Protein 6A34 (pdb70)

Solvent-accessible surface area: 28023 Å² total; per-residue (Å²): 114,128,78,99,41,76,32,187,93,2,9,150,7,47,58,0,1,55,11,97,113,113,5,0,32,0,1,12,5,140,63,6,24,202,80,70,94,67,37,124,30,51,117,13,104,61,0,9,84,1,0,116,55,103,4,0,29,15,46,30,0,7,1,0,0,0,0,2,0,0,0,0,22,1,72,46,23,188,21,177,65,66,135,78,0,45,82,17,4,66,144,4,8,68,73,0,51,86,15,43,101,124,27,72,28,4,94,118,5,1,53,86,0,36,114,41,6,92,122,54,36,164,40,89,40,109,51,1,57,120,16,0,20,70,14,0,82,96,22,0,55,70,19,7,85,10,0,22,46,0,0,0,48,0,18,113,43,11,48,116,9,37,0,0,3,2,15,10,15,0,1,0,12,4,0,11,0,0,16,1,0,0,0,0,0,0,1,52,88,59,48,15,11,106,17,0,7,1,1,0,2,3,10,40,4,26,0,0,62,1,1,0,24,0,1,46,92,6,47,10,72,4,62,0,0,3,1,0,2,0,0,1,0,4,50,77,60,76,8,58,0,0,0,0,5,18,81,86,0,0,12,23,0,14,0,4,9,20,3,0,0,6,0,0,0,2,0,0,109,58,54,64,16,48,1,5,0,0,1,21,24,69,28,10,32,58,155,40,161,25,4,183,58,16,109,62,79,108,89,55,68,76,52,0,11,30,1,46,77,28,140,5,3,25,142,8,73,25,32,5,2,5,36,0,17,0,44,69,133,13,7,54,0,0,0,0,10,108,11,30,7,111,76,66,7,119,134,32,0,115,111,20,79,144,118,94,111,125,77,104,37,73,32,187,89,5,10,160,6,60,51,0,0,51,5,108,136,117,4,0,49,0,2,0,5,115,64,6,19,204,83,68,84,70,37,125,28,48,127,14,97,67,0,3,93,1,0,103,60,98,0,0,35,13,45,26,0,8,2,0,0,0,0,0,0,0,0,0,24,0,70,64,23,198,16,167,77,72,127,78,0,46,79,17,6,68,136,2,10,75,62,0,85,99,11,38,111,120,34,76,28,3,98,100,3,1,50,87,0,51,129,39,8,98,121,63,38,167,42,96,40,120,50,1,54,119,17,0,25,72,12,0,72,97,23,0,63,72,17,7,85,9,0,20,46,0,0,6,44,0,18,121,42,11,48,130,8,27,0,0,2,2,16,10,14,0,1,0,13,4,0,9,0,0,17,1,0,0,0,0,0,0,1,50,97,61,59,22,10,147,18,0,7,2,0,0,2,2,12,42,2,16,0,0,48,0,1,0,23,0,1,46,91,10,53,10,75,4,55,0,0,2,2,0,2,0,0,1,0,4,54,77,58,77,7,59,0,0,0,0,5,18,82,91,0,0,13,23,0,14,0,5,10,25,3,0,0,6,0,0,0,3,0,1,107,56,51,66,18,48,2,5,0,0,1,22,27,65,28,13,37,54,157,44,166,24,6,179,56,16,107,69,79,99,90,56,72,77,52,0,11,20,0,54,62,33,137,6,4,23,125,13,72,21,31,3,2,6,40,0,18,0,43,69,131,15,9,50,0,0,0,0,12,118,12,28,2,109,74,63,7,137,138,39,0,115,116,28,69,129,118,106

B-factor: mean 48.02, std 19.83, range [21.53, 133.93]

Structure (mmCIF, N/CA/C/O backbone):
data_6A34
#
_entry.id   6A34
#
_cell.length_a   169.750
_cell.length_b   169.750
_cell.length_c   53.690
_cell.angle_alpha   90.000
_cell.angle_beta   90.000
_cell.angle_gamma   120.000
#
_symmetry.space_group_name_H-M   'P 32 2 1'
#
loop_
_entity.id
_entity.type
_entity.pdbx_description
1 polymer 'Putative methylthioribose-1-phosphate isomerase'
2 non-polymer HEXANE-1,6-DIOL
3 water water
#
loop_
_atom_site.group_PDB
_atom_site.id
_atom_site.type_symbol
_atom_site.label_atom_id
_atom_site.label_alt_id
_atom_site.label_comp_id
_atom_site.label_asym_id
_atom_site.label_entity_id
_atom_site.label_seq_id
_atom_site.pdbx_PDB_ins_code
_atom_site.Cartn_x
_atom_site.Cartn_y
_atom_site.Cartn_z
_atom_site.occupancy
_atom_site.B_iso_or_equiv
_atom_site.auth_seq_id
_atom_site.auth_comp_id
_atom_site.auth_asym_id
_atom_site.auth_atom_id
_atom_site.pdbx_PDB_model_num
ATOM 1 N N . MET A 1 1 ? -54.001 -82.172 -4.904 1.00 88.26 1 MET A N 1
ATOM 2 C CA . MET A 1 1 ? -54.883 -80.978 -4.665 1.00 87.01 1 MET A CA 1
ATOM 3 C C . MET A 1 1 ? -56.354 -81.391 -4.825 1.00 84.92 1 MET A C 1
ATOM 4 O O . MET A 1 1 ? -56.808 -81.718 -5.937 1.00 88.52 1 MET A O 1
ATOM 9 N N . GLU A 1 2 ? -57.080 -81.390 -3.702 1.00 71.86 2 GLU A N 1
ATOM 10 C CA . GLU A 1 2 ? -58.520 -81.522 -3.711 1.00 72.30 2 GLU A CA 1
ATOM 11 C C . GLU A 1 2 ? -59.126 -80.130 -3.497 1.00 67.20 2 GLU A C 1
ATOM 12 O O . GLU A 1 2 ? -58.706 -79.360 -2.602 1.00 56.85 2 GLU A O 1
ATOM 18 N N . ILE A 1 3 ? -60.077 -79.821 -4.385 1.00 58.35 3 ILE A N 1
ATOM 19 C CA . ILE A 1 3 ? -60.983 -78.712 -4.275 1.00 57.96 3 ILE A CA 1
ATOM 20 C C . ILE A 1 3 ? -61.983 -79.053 -3.161 1.00 55.53 3 ILE A C 1
ATOM 21 O O . ILE A 1 3 ? -62.753 -79.996 -3.299 1.00 62.27 3 ILE A O 1
ATOM 26 N N . ARG A 1 4 ? -61.937 -78.279 -2.072 1.00 48.39 4 ARG A N 1
ATOM 27 C CA . ARG A 1 4 ? -62.709 -78.490 -0.869 1.00 47.44 4 ARG A CA 1
ATOM 28 C C . ARG A 1 4 ? -63.951 -77.589 -0.862 1.00 49.52 4 ARG A C 1
ATOM 29 O O . ARG A 1 4 ? -64.878 -77.822 -0.073 1.00 51.89 4 ARG A O 1
ATOM 37 N N . TYR A 1 5 ? -63.955 -76.536 -1.687 1.00 46.46 5 TYR A N 1
ATOM 38 C CA . TYR A 1 5 ? -65.049 -75.565 -1.688 1.00 47.41 5 TYR A CA 1
ATOM 39 C C . TYR A 1 5 ? -65.617 -75.423 -3.105 1.00 42.00 5 TYR A C 1
ATOM 40 O O . TYR A 1 5 ? -64.904 -75.595 -4.073 1.00 43.13 5 TYR A O 1
ATOM 49 N N . THR A 1 6 ? -66.926 -75.151 -3.180 1.00 39.64 6 THR A N 1
ATOM 50 C CA . THR A 1 6 ? -67.610 -74.700 -4.389 1.00 39.94 6 THR A CA 1
ATOM 51 C C . THR A 1 6 ? -67.604 -73.172 -4.412 1.00 38.42 6 THR A C 1
ATOM 52 O O . THR A 1 6 ? -67.457 -72.529 -3.373 1.00 33.26 6 THR A O 1
ATOM 56 N N . PRO A 1 7 ? -67.765 -72.538 -5.592 1.00 36.20 7 PRO A N 1
ATOM 57 C CA . PRO A 1 7 ? -67.897 -71.089 -5.675 1.00 39.19 7 PRO A CA 1
ATOM 58 C C . PRO A 1 7 ? -68.867 -70.497 -4.659 1.00 39.74 7 PRO A C 1
ATOM 59 O O . PRO A 1 7 ? -68.524 -69.520 -4.052 1.00 44.17 7 PRO A O 1
ATOM 63 N N . LYS A 1 8 ? -70.012 -71.151 -4.444 1.00 46.22 8 LYS A N 1
ATOM 64 C CA . LYS A 1 8 ? -71.109 -70.608 -3.625 1.00 47.70 8 LYS A CA 1
ATOM 65 C C . LYS A 1 8 ? -70.754 -70.666 -2.149 1.00 43.41 8 LYS A C 1
ATOM 66 O O . LYS A 1 8 ? -71.288 -69.898 -1.357 1.00 45.28 8 LYS A O 1
ATOM 72 N N . GLU A 1 9 ? -69.844 -71.565 -1.789 1.00 42.11 9 GLU A N 1
ATOM 73 C CA . GLU A 1 9 ? -69.356 -71.602 -0.416 1.00 48.16 9 GLU A CA 1
ATOM 74 C C . GLU A 1 9 ? -68.311 -70.501 -0.166 1.00 43.51 9 GLU A C 1
ATOM 75 O O . GLU A 1 9 ? -68.03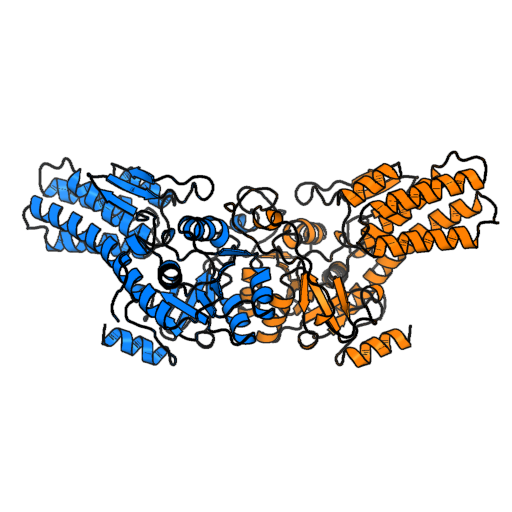8 -70.207 0.996 1.00 42.91 9 GLU A O 1
ATOM 81 N N . LEU A 1 10 ? -67.714 -69.936 -1.232 1.00 42.81 10 LEU A N 1
ATOM 82 C CA . LEU A 1 10 ? -66.579 -68.978 -1.125 1.00 39.04 10 LEU A CA 1
ATOM 83 C C . LEU A 1 10 ? -67.046 -67.516 -1.214 1.00 38.20 10 LEU A C 1
ATOM 84 O O . LEU A 1 10 ? -66.405 -66.626 -0.670 1.00 38.90 10 LEU A O 1
ATOM 89 N N . THR A 1 11 ? -68.166 -67.260 -1.896 1.00 40.38 11 THR A N 1
ATOM 90 C CA . THR A 1 11 ? -68.651 -65.893 -2.085 1.00 37.74 11 THR A CA 1
ATOM 91 C C . THR A 1 11 ? -70.179 -65.883 -2.082 1.00 38.59 11 THR A C 1
ATOM 92 O O . THR A 1 11 ? -70.796 -66.873 -2.413 1.00 39.40 11 THR A O 1
ATOM 96 N N . LYS A 1 12 ? -70.748 -64.727 -1.750 1.00 38.17 12 LYS A N 1
ATOM 97 C CA . LYS A 1 12 ? -72.175 -64.496 -1.825 1.00 42.91 12 LYS A CA 1
ATOM 98 C C . LYS A 1 12 ? -72.517 -63.706 -3.093 1.00 40.46 12 LYS A C 1
ATOM 99 O O . LYS A 1 12 ? -73.666 -63.495 -3.391 1.00 44.13 12 LYS A O 1
ATOM 105 N N . LEU A 1 13 ? -71.492 -63.267 -3.818 1.00 41.56 13 LEU A N 1
ATOM 106 C CA . LEU A 1 13 ? -71.660 -62.517 -5.025 1.00 41.59 13 LEU A CA 1
ATOM 107 C C . LEU A 1 13 ? -72.125 -63.448 -6.137 1.00 40.19 13 LEU A C 1
ATOM 108 O O . LEU A 1 13 ? -71.646 -64.583 -6.236 1.00 34.89 13 LEU A O 1
ATOM 113 N N . PRO A 1 14 ? -72.972 -62.944 -7.064 1.00 39.67 14 PRO A N 1
ATOM 114 C CA . PRO A 1 14 ? -73.220 -63.625 -8.331 1.00 40.44 14 PRO A CA 1
ATOM 115 C C . PRO A 1 14 ? -71.979 -63.514 -9.220 1.00 39.18 14 PRO A C 1
ATOM 116 O O . PRO A 1 14 ? -71.071 -62.709 -8.934 1.00 38.40 14 PRO A O 1
ATOM 120 N N . ARG A 1 15 ? -71.961 -64.309 -10.292 1.00 37.87 15 ARG A N 1
ATOM 121 C CA . ARG A 1 15 ? -70.966 -64.188 -11.312 1.00 35.27 15 ARG A CA 1
ATOM 122 C C . ARG A 1 15 ? -70.977 -62.739 -11.819 1.00 37.26 15 ARG A C 1
ATOM 123 O O . ARG A 1 15 ? -72.002 -62.071 -11.819 1.00 34.19 15 ARG A O 1
ATOM 131 N N . THR A 1 16 ? -69.782 -62.264 -12.161 1.00 38.15 16 THR A N 1
ATOM 132 C CA . THR A 1 16 ? -69.528 -60.936 -12.708 1.00 39.73 16 THR A CA 1
ATOM 133 C C . THR A 1 16 ? -70.297 -60.760 -14.018 1.00 36.43 16 THR A C 1
ATOM 134 O O . THR A 1 16 ? -70.748 -59.677 -14.328 1.00 37.12 16 THR A O 1
ATOM 138 N N . VAL A 1 17 ? -70.378 -61.849 -14.776 1.00 35.96 17 VAL A N 1
ATOM 139 C CA . VAL A 1 17 ? -71.100 -61.970 -16.023 1.00 35.56 17 VAL A CA 1
ATOM 140 C C . VAL A 1 17 ? -71.743 -63.360 -16.010 1.00 36.77 17 VAL A C 1
ATOM 141 O O . VAL A 1 17 ? -71.023 -64.354 -15.722 1.00 30.32 17 VAL A O 1
ATOM 145 N N . GLU A 1 18 ? -73.034 -63.419 -16.382 1.00 40.06 18 GLU A N 1
ATOM 146 C CA . GLU A 1 18 ? -73.869 -64.656 -16.411 1.00 45.16 18 GLU A CA 1
ATOM 147 C C . GLU A 1 18 ? -74.742 -64.624 -17.688 1.00 44.48 18 GLU A C 1
ATOM 148 O O . GLU A 1 18 ? -75.100 -63.537 -18.209 1.00 39.14 18 GLU A O 1
ATOM 154 N N . TYR A 1 19 ? -75.069 -65.809 -18.217 1.00 39.96 19 TYR A N 1
ATOM 155 C CA . TYR A 1 19 ? -76.018 -65.925 -19.340 1.00 41.01 19 TYR A CA 1
ATOM 156 C C . TYR A 1 19 ? -77.156 -66.863 -18.940 1.00 40.66 19 TYR A C 1
ATOM 157 O O . TYR A 1 19 ? -76.900 -67.996 -18.553 1.00 39.53 19 TYR A O 1
ATOM 166 N N . LYS A 1 20 ? -78.393 -66.356 -19.034 1.00 41.25 20 LYS A N 1
ATOM 167 C CA . LYS A 1 20 ? -79.595 -67.034 -18.517 1.00 43.96 20 LYS A CA 1
ATOM 168 C C . LYS A 1 20 ? -80.799 -66.483 -19.285 1.00 36.58 20 LYS A C 1
ATOM 169 O O . LYS A 1 20 ? -80.860 -65.291 -19.511 1.00 34.02 20 LYS A O 1
ATOM 175 N N . ASN A 1 21 ? -81.742 -67.330 -19.705 1.00 42.56 21 ASN A N 1
ATOM 176 C CA . ASN A 1 21 ? -83.004 -66.821 -20.330 1.00 46.56 21 ASN A CA 1
ATOM 177 C C . ASN A 1 21 ? -82.741 -65.817 -21.472 1.00 47.10 21 ASN A C 1
ATOM 178 O O . ASN A 1 21 ? -83.363 -64.740 -21.513 1.00 48.09 21 ASN A O 1
ATOM 183 N N . LYS A 1 22 ? -81.796 -66.131 -22.364 1.00 45.12 22 LYS A N 1
ATOM 184 C CA . LYS A 1 22 ? -81.504 -65.288 -23.534 1.00 50.15 22 LYS A CA 1
ATOM 185 C C . LYS A 1 22 ? -81.106 -63.871 -23.115 1.00 46.07 22 LYS A C 1
ATOM 186 O O . LYS A 1 22 ? -81.312 -62.925 -23.858 1.00 47.89 22 LYS A O 1
ATOM 192 N N . SER A 1 23 ? -80.493 -63.737 -21.936 1.00 45.83 23 SER A N 1
ATOM 193 C CA . SER A 1 23 ? -80.056 -62.449 -21.452 1.00 45.23 23 SER A CA 1
ATOM 194 C C . SER A 1 23 ? -78.661 -62.548 -20.818 1.00 42.46 23 SER A C 1
ATOM 195 O O . SER A 1 23 ? -78.354 -63.500 -20.053 1.00 42.20 23 SER A O 1
ATOM 198 N N . VAL A 1 24 ? -77.816 -61.563 -21.138 1.00 41.04 24 VAL A N 1
ATOM 199 C CA . VAL A 1 24 ? -76.519 -61.416 -20.501 1.00 41.65 24 VAL A CA 1
ATOM 200 C C . VAL A 1 24 ? -76.681 -60.513 -19.278 1.00 39.45 24 VAL A C 1
ATOM 201 O O . VAL A 1 24 ? -77.196 -59.406 -19.383 1.00 45.17 24 VAL A O 1
ATOM 205 N N . TYR A 1 25 ? -76.268 -61.009 -18.114 1.00 39.48 25 TYR A N 1
ATOM 206 C CA . TYR A 1 25 ? -76.357 -60.245 -16.854 1.00 40.20 25 TYR A CA 1
ATOM 207 C C . TYR A 1 25 ? -74.951 -59.877 -16.372 1.00 37.44 25 TYR A C 1
ATOM 208 O O . TYR A 1 25 ? -74.138 -60.742 -16.269 1.00 39.52 25 TYR A O 1
ATOM 217 N N . MET A 1 26 ? -74.718 -58.596 -16.044 1.00 38.28 26 MET A N 1
ATOM 218 C CA . MET A 1 26 ? -73.411 -58.075 -15.620 1.00 38.73 26 MET A CA 1
ATOM 219 C C . MET A 1 26 ? -73.572 -57.229 -14.354 1.00 40.81 26 MET A C 1
ATOM 220 O O . MET A 1 26 ? -74.417 -56.307 -14.291 1.00 36.13 26 MET A O 1
ATOM 225 N N . ILE A 1 27 ? -72.738 -57.515 -13.354 1.00 37.96 27 ILE A N 1
ATOM 226 C CA . ILE A 1 27 ? -72.562 -56.569 -12.287 1.00 40.52 27 ILE A CA 1
ATOM 227 C C . ILE A 1 27 ? -72.148 -55.242 -12.930 1.00 36.03 27 ILE A C 1
ATOM 228 O O . ILE A 1 27 ? -71.349 -55.250 -13.850 1.00 38.91 27 ILE A O 1
ATOM 233 N N . ASN A 1 28 ? -72.757 -54.132 -12.493 1.00 36.21 28 ASN A N 1
ATOM 234 C CA . ASN A 1 28 ? -72.437 -52.827 -13.037 1.00 37.92 28 ASN A CA 1
ATOM 235 C C . ASN A 1 28 ? -71.284 -52.234 -12.230 1.00 35.93 28 ASN A C 1
ATOM 236 O O . ASN A 1 28 ? -71.498 -51.616 -11.168 1.00 39.15 28 ASN A O 1
ATOM 241 N N . GLN A 1 29 ? -70.077 -52.394 -12.768 1.00 32.74 29 GLN A N 1
ATOM 242 C CA . GLN A 1 29 ? -68.848 -52.020 -12.070 1.00 36.17 29 GLN A CA 1
ATOM 243 C C . GLN A 1 29 ? -68.633 -50.500 -12.161 1.00 39.62 29 GLN A C 1
ATOM 244 O O . GLN A 1 29 ? -67.761 -49.988 -11.465 1.00 39.76 29 GLN A O 1
ATOM 250 N N . ARG A 1 30 ? -69.426 -49.791 -12.986 1.00 40.90 30 ARG A N 1
ATOM 251 C CA . ARG A 1 30 ? -69.399 -48.317 -13.017 1.00 44.86 30 ARG A CA 1
ATOM 252 C C . ARG A 1 30 ? -70.139 -47.711 -11.820 1.00 40.40 30 ARG A C 1
ATOM 253 O O . ARG A 1 30 ? -69.856 -46.603 -11.459 1.00 46.63 30 ARG A O 1
ATOM 261 N N . LEU A 1 31 ? -71.097 -48.425 -11.237 1.00 39.80 31 LEU A N 1
ATOM 262 C CA . LEU A 1 31 ? -71.901 -47.870 -10.149 1.00 44.90 31 LEU A CA 1
ATOM 263 C C . LEU A 1 31 ? -71.234 -48.142 -8.789 1.00 43.89 31 LEU A C 1
ATOM 264 O O . LEU A 1 31 ? -71.561 -47.493 -7.808 1.00 43.25 31 LEU A O 1
ATOM 269 N N . LEU A 1 32 ? -70.282 -49.082 -8.741 1.00 43.96 32 LEU A N 1
ATOM 270 C CA . LEU A 1 32 ? -69.654 -49.456 -7.474 1.00 39.16 32 LEU A CA 1
ATOM 271 C C . LEU A 1 32 ? -68.702 -48.339 -7.067 1.00 38.17 32 LEU A C 1
ATOM 272 O O . LEU A 1 32 ? -68.147 -47.655 -7.937 1.00 40.12 32 LEU A O 1
ATOM 277 N N . PRO A 1 33 ? -68.536 -48.138 -5.757 1.00 35.59 33 PRO A N 1
ATOM 278 C CA . PRO A 1 33 ? -69.105 -48.928 -4.669 1.00 37.60 33 PRO A CA 1
ATOM 279 C C . PRO A 1 33 ? -70.394 -48.364 -4.047 1.00 37.57 33 PRO A C 1
ATOM 280 O O . PRO A 1 33 ? -70.925 -48.926 -3.077 1.00 35.41 33 PRO A O 1
ATOM 284 N N . LYS A 1 34 ? -70.881 -47.260 -4.615 1.00 46.47 34 LYS A N 1
ATOM 285 C CA . LYS A 1 34 ? -72.079 -46.545 -4.159 1.00 48.50 34 LYS A CA 1
ATOM 286 C C . LYS A 1 34 ? -73.292 -47.486 -4.224 1.00 45.81 34 LYS A C 1
ATOM 287 O O . LYS A 1 34 ? -74.013 -47.665 -3.234 1.00 46.38 34 LYS A O 1
ATOM 293 N N . GLU A 1 35 ? -73.471 -48.134 -5.379 1.00 42.49 35 GLU A N 1
ATOM 294 C CA . GLU A 1 35 ? -74.647 -48.960 -5.680 1.00 41.69 35 GLU A CA 1
ATOM 295 C C . GLU A 1 35 ? -74.207 -50.275 -6.331 1.00 42.17 35 GLU A C 1
ATOM 296 O O . GLU A 1 35 ? -73.370 -50.278 -7.242 1.00 42.55 35 GLU A O 1
ATOM 302 N N . PHE A 1 36 ? -74.830 -51.370 -5.878 1.00 44.77 36 PHE A N 1
ATOM 303 C CA . PHE A 1 36 ? -74.686 -52.719 -6.416 1.00 45.45 36 PHE A CA 1
ATOM 304 C C . PHE A 1 36 ? -75.901 -53.059 -7.297 1.00 44.74 36 PHE A C 1
ATOM 305 O O . PHE A 1 36 ? -76.987 -53.240 -6.792 1.00 46.92 36 PHE A O 1
ATOM 313 N N . LYS A 1 37 ? -75.679 -53.220 -8.605 1.00 48.23 37 LYS A N 1
ATOM 314 C CA . LYS A 1 37 ? -76.739 -53.456 -9.555 1.00 46.80 37 LYS A CA 1
ATOM 315 C C . LYS A 1 37 ? -76.274 -54.397 -10.669 1.00 46.34 37 LYS A C 1
ATOM 316 O O . LYS A 1 37 ? -75.187 -54.234 -11.244 1.00 44.89 37 LYS A O 1
ATOM 322 N N . VAL A 1 38 ? -77.142 -55.366 -10.968 1.00 44.11 38 VAL A N 1
ATOM 323 C CA . VAL A 1 38 ? -76.986 -56.309 -12.049 1.00 45.14 38 VAL A CA 1
ATOM 324 C C . VAL A 1 38 ? -77.819 -55.833 -13.241 1.00 40.67 38 VAL A C 1
ATOM 325 O O . VAL A 1 38 ? -79.033 -55.837 -13.173 1.00 41.59 38 VAL A O 1
ATOM 329 N N . GLU A 1 39 ? -77.142 -55.379 -14.296 1.00 41.04 39 GLU A N 1
ATOM 330 C CA . GLU A 1 39 ? -77.773 -54.983 -15.537 1.00 43.85 39 GLU A CA 1
ATOM 331 C C . GLU A 1 39 ? -78.192 -56.257 -16.287 1.00 46.32 39 GLU A C 1
ATOM 332 O O . GLU A 1 39 ? -77.561 -57.302 -16.103 1.00 37.48 39 GLU A O 1
ATOM 338 N N . LYS A 1 40 ? -79.258 -56.132 -17.091 1.00 46.41 40 LYS A N 1
ATOM 339 C CA . LYS A 1 40 ? -79.869 -57.186 -17.918 1.00 50.78 40 LYS A CA 1
ATOM 340 C C . LYS A 1 40 ? -79.857 -56.709 -19.374 1.00 48.64 40 LYS A C 1
ATOM 341 O O . LYS A 1 40 ? -80.430 -55.671 -19.681 1.00 50.57 40 LYS A O 1
ATOM 347 N N . PHE A 1 41 ? -79.132 -57.428 -20.235 1.00 45.25 41 PHE A N 1
ATOM 348 C CA . PHE A 1 41 ? -78.915 -57.044 -21.607 1.00 45.16 41 PHE A CA 1
ATOM 349 C C . PHE A 1 41 ? -79.445 -58.144 -22.530 1.00 47.95 41 PHE A C 1
ATOM 350 O O . PHE A 1 41 ? -79.049 -59.295 -22.389 1.00 46.75 41 PHE A O 1
ATOM 358 N N . SER A 1 42 ? -80.271 -57.736 -23.506 1.00 48.94 42 SER A N 1
ATOM 359 C CA . SER A 1 42 ? -81.083 -58.626 -24.336 1.00 53.25 42 SER A CA 1
ATOM 360 C C . SER A 1 42 ? -80.747 -58.506 -25.831 1.00 51.34 42 SER A C 1
ATOM 361 O O . SER A 1 42 ? -81.304 -59.240 -26.615 1.00 44.07 42 SER A O 1
ATOM 364 N N . LYS A 1 43 ? -79.815 -57.619 -26.209 1.00 50.48 43 LYS A N 1
ATOM 365 C CA . LYS A 1 43 ? -79.389 -57.446 -27.620 1.00 51.48 43 LYS A CA 1
ATOM 366 C C . LYS A 1 43 ? -77.863 -57.373 -27.686 1.00 46.80 43 LYS A C 1
ATOM 367 O O . LYS A 1 43 ? -77.232 -56.924 -26.725 1.00 43.85 43 LYS A O 1
ATOM 373 N N . VAL A 1 44 ? -77.272 -57.760 -28.827 1.00 45.35 44 VAL A N 1
ATOM 374 C CA . VAL A 1 44 ? -75.813 -57.870 -28.856 1.00 53.05 44 VAL A CA 1
ATOM 375 C C . VAL A 1 44 ? -75.212 -56.460 -28.759 1.00 51.32 44 VAL A C 1
ATOM 376 O O . VAL A 1 44 ? -74.146 -56.308 -28.144 1.00 46.90 44 VAL A O 1
ATOM 380 N N . GLU A 1 45 ? -75.935 -55.458 -29.289 1.00 52.51 45 GLU A N 1
ATOM 381 C CA . GLU A 1 45 ? -75.534 -54.030 -29.268 1.00 57.26 45 GLU A CA 1
ATOM 382 C C . GLU A 1 45 ? -75.385 -53.538 -27.826 1.00 51.02 45 GLU A C 1
ATOM 383 O O . GLU A 1 45 ? -74.421 -52.867 -27.523 1.00 48.66 45 GLU A O 1
ATOM 389 N N . GLU A 1 46 ? -76.358 -53.878 -26.970 1.00 46.65 46 GLU A N 1
ATOM 390 C CA . GLU A 1 46 ? -76.342 -53.575 -25.527 1.00 48.20 46 GLU A CA 1
ATOM 391 C C . GLU A 1 46 ? -75.112 -54.193 -24.825 1.00 48.34 46 GLU A C 1
ATOM 392 O O . GLU A 1 46 ? -74.554 -53.570 -23.936 1.00 45.99 46 GLU A O 1
ATOM 398 N N . VAL A 1 47 ? -74.739 -55.431 -25.181 1.00 44.59 47 VAL A N 1
ATOM 399 C CA . VAL A 1 47 ? -73.577 -56.140 -24.609 1.00 45.40 47 VAL A CA 1
ATOM 400 C C . VAL A 1 47 ? -72.291 -55.442 -25.081 1.00 49.23 47 VAL A C 1
ATOM 401 O O . VAL A 1 47 ? -71.361 -55.232 -24.312 1.00 46.71 47 VAL A O 1
ATOM 405 N N . ALA A 1 48 ? -72.240 -55.107 -26.374 1.00 49.35 48 ALA A N 1
ATOM 406 C CA . ALA A 1 48 ? -71.071 -54.452 -26.954 1.00 50.81 48 ALA A CA 1
ATOM 407 C C . ALA A 1 48 ? -70.836 -53.114 -26.237 1.00 47.35 48 ALA A C 1
ATOM 408 O O . ALA A 1 48 ? -69.736 -52.825 -25.791 1.00 43.10 48 ALA A O 1
ATOM 410 N N . GLU A 1 49 ? -71.901 -52.325 -26.110 1.00 44.41 49 GLU A N 1
ATOM 411 C CA . GLU A 1 49 ? -71.842 -51.028 -25.463 1.00 49.92 49 GLU A CA 1
ATOM 412 C C . GLU A 1 49 ? -71.325 -51.194 -24.015 1.00 48.60 49 GLU A C 1
ATOM 413 O O . GLU A 1 49 ? -70.507 -50.402 -23.556 1.00 48.01 49 GLU A O 1
ATOM 419 N N . ALA A 1 50 ? -71.773 -52.245 -23.316 1.00 45.36 50 ALA A N 1
ATOM 420 C CA . ALA A 1 50 ? -71.414 -52.520 -21.907 1.00 42.28 50 ALA A CA 1
ATOM 421 C C . ALA A 1 50 ? -69.937 -52.916 -21.789 1.00 40.13 50 ALA A C 1
ATOM 422 O O . ALA A 1 50 ? -69.311 -52.664 -20.772 1.00 38.38 50 ALA A O 1
ATOM 424 N N . ILE A 1 51 ? -69.355 -53.487 -22.846 1.00 42.13 51 ILE A N 1
ATOM 425 C CA . ILE A 1 51 ? -67.914 -53.704 -22.865 1.00 43.69 51 ILE A CA 1
ATOM 426 C C . ILE A 1 51 ? -67.185 -52.359 -23.055 1.00 44.40 51 ILE A C 1
ATOM 427 O O . ILE A 1 51 ? -66.242 -52.084 -22.332 1.00 39.82 51 ILE A O 1
ATOM 432 N N . LYS A 1 52 ? -67.607 -51.561 -24.042 1.00 46.90 52 LYS A N 1
ATOM 433 C CA . LYS A 1 52 ? -67.002 -50.241 -24.339 1.00 57.57 52 LYS A CA 1
ATOM 434 C C . LYS A 1 52 ? -67.116 -49.287 -23.139 1.00 51.15 52 LYS A C 1
ATOM 435 O O . LYS A 1 52 ? -66.176 -48.563 -22.855 1.00 55.29 52 LYS A O 1
ATOM 441 N N . ASN A 1 53 ? -68.307 -49.267 -22.534 1.00 47.94 53 ASN A N 1
ATOM 442 C CA . ASN A 1 53 ? -68.724 -48.614 -21.271 1.00 52.13 53 ASN A CA 1
ATOM 443 C C . ASN A 1 53 ? -67.858 -48.956 -20.048 1.00 51.78 53 ASN A C 1
ATOM 444 O O . ASN A 1 53 ? -67.938 -48.254 -19.049 1.00 44.01 53 ASN A O 1
ATOM 449 N N . MET A 1 54 ? -67.205 -50.126 -20.062 1.00 47.64 54 MET A N 1
ATOM 450 C CA . MET A 1 54 ? -66.570 -50.743 -18.875 1.00 51.90 54 MET A CA 1
ATOM 451 C C . MET A 1 54 ? -67.588 -50.961 -17.730 1.00 48.52 54 MET A C 1
ATOM 452 O O . MET A 1 54 ? -67.254 -50.897 -16.521 1.00 44.34 54 MET A O 1
ATOM 457 N N . THR A 1 55 ? -68.833 -51.292 -18.113 1.00 43.14 55 THR A N 1
ATOM 458 C CA . THR A 1 55 ? -69.857 -51.837 -17.202 1.00 41.00 55 THR A CA 1
ATOM 459 C C . THR A 1 55 ? -69.354 -53.185 -16.656 1.00 39.31 55 THR A C 1
ATOM 460 O O . THR A 1 55 ? -69.509 -53.529 -15.480 1.00 39.90 55 THR A O 1
ATOM 464 N N . VAL A 1 56 ? -68.728 -53.942 -17.548 1.00 34.73 56 VAL A N 1
ATOM 465 C CA . VAL A 1 56 ? -67.926 -55.078 -17.198 1.00 38.93 56 VAL A CA 1
ATOM 466 C C . VAL A 1 56 ? -66.461 -54.688 -17.405 1.00 34.94 56 VAL A C 1
ATOM 467 O O . VAL A 1 56 ? -66.143 -53.918 -18.320 1.00 39.46 56 VAL A O 1
ATOM 471 N N . ARG A 1 57 ? -65.591 -55.235 -16.554 1.00 35.72 57 ARG A N 1
ATOM 472 C CA . ARG A 1 57 ? -64.138 -55.121 -16.689 1.00 38.99 57 ARG A CA 1
ATOM 473 C C . ARG A 1 57 ? -63.504 -56.403 -16.156 1.00 36.84 57 ARG A C 1
ATOM 474 O O . ARG A 1 57 ? -64.218 -57.277 -15.666 1.00 39.61 57 ARG A O 1
ATOM 482 N N . GLY A 1 58 ? -62.171 -56.487 -16.258 1.00 37.10 58 GLY A N 1
ATOM 483 C CA . GLY A 1 58 ? -61.406 -57.692 -15.961 1.00 37.30 58 GLY A CA 1
ATOM 484 C C . GLY A 1 58 ? -61.368 -58.623 -17.173 1.00 41.57 58 GLY A C 1
ATOM 485 O O . GLY A 1 58 ? -62.428 -59.047 -17.698 1.00 39.72 58 GLY A O 1
ATOM 486 N N . ALA A 1 59 ? -60.146 -58.987 -17.583 1.00 34.48 59 ALA A N 1
ATOM 487 C CA . ALA A 1 59 ? -59.890 -59.548 -18.884 1.00 37.98 59 ALA A CA 1
ATOM 488 C C . ALA A 1 59 ? -60.784 -60.773 -19.122 1.00 36.49 59 ALA A C 1
ATOM 489 O O . ALA A 1 59 ? -61.444 -60.872 -20.150 1.00 37.03 59 ALA A O 1
ATOM 491 N N . PRO A 1 60 ? -60.871 -61.744 -18.193 1.00 38.42 60 PRO A N 1
ATOM 492 C CA . PRO A 1 60 ? -61.688 -62.938 -18.432 1.00 37.50 60 PRO A CA 1
ATOM 493 C C . PRO A 1 60 ? -63.207 -62.672 -18.390 1.00 36.73 60 PRO A C 1
ATOM 494 O O . PRO A 1 60 ? -63.977 -63.356 -19.074 1.00 35.36 60 PRO A O 1
ATOM 498 N N . ALA A 1 61 ? -63.636 -61.677 -17.609 1.00 34.73 61 ALA A N 1
ATOM 499 C CA . ALA A 1 61 ? -65.045 -61.323 -17.526 1.00 33.28 61 ALA A CA 1
ATOM 500 C C . ALA A 1 61 ? -65.498 -60.664 -18.832 1.00 36.18 61 ALA A C 1
ATOM 501 O O . ALA A 1 61 ? -66.637 -60.861 -19.298 1.00 36.21 61 ALA A O 1
ATOM 503 N N . ILE A 1 62 ? -64.589 -59.902 -19.444 1.00 35.96 62 ILE A N 1
ATOM 504 C CA . ILE A 1 62 ? -64.828 -59.243 -20.725 1.00 35.32 62 ILE A CA 1
ATOM 505 C C . ILE A 1 62 ? -64.918 -60.304 -21.821 1.00 37.74 62 ILE A C 1
ATOM 506 O O . ILE A 1 62 ? -65.680 -60.147 -22.768 1.00 40.20 62 ILE A O 1
ATOM 511 N N . GLY A 1 63 ? -64.044 -61.309 -21.738 1.00 37.49 63 GLY A N 1
ATOM 512 C CA . GLY A 1 63 ? -64.046 -62.417 -22.667 1.00 37.73 63 GLY A CA 1
ATOM 513 C C . GLY A 1 63 ? -65.368 -63.162 -22.615 1.00 37.17 63 GLY A C 1
ATOM 514 O O . GLY A 1 63 ? -66.006 -63.390 -23.626 1.00 37.32 63 GLY A O 1
ATOM 515 N N . ALA A 1 64 ? -65.819 -63.476 -21.398 1.00 34.88 64 ALA A N 1
ATOM 516 C CA . ALA A 1 64 ? -67.048 -64.228 -21.234 1.00 35.68 64 ALA A CA 1
ATOM 517 C C . ALA A 1 64 ? -68.234 -63.403 -21.747 1.00 37.28 64 ALA A C 1
ATOM 518 O O . ALA A 1 64 ? -69.143 -63.963 -22.380 1.00 39.15 64 ALA A O 1
ATOM 520 N N . ALA A 1 65 ? -68.222 -62.091 -21.468 1.00 37.04 65 ALA A N 1
ATOM 521 C CA . ALA A 1 65 ? -69.298 -61.224 -21.895 1.00 39.02 65 ALA A CA 1
ATOM 522 C C . ALA A 1 65 ? -69.418 -61.289 -23.420 1.00 38.41 65 ALA A C 1
ATOM 523 O O . ALA A 1 65 ? -70.510 -61.411 -23.940 1.00 41.11 65 ALA A O 1
ATOM 525 N N . ALA A 1 66 ? -68.287 -61.219 -24.117 1.00 38.33 66 ALA A N 1
ATOM 526 C CA . ALA A 1 66 ? -68.291 -61.168 -25.570 1.00 37.04 66 ALA A CA 1
ATOM 527 C C . ALA A 1 66 ? -68.791 -62.497 -26.133 1.00 39.98 66 ALA A C 1
ATOM 528 O O . ALA A 1 66 ? -69.497 -62.517 -27.146 1.00 39.93 66 ALA A O 1
ATOM 530 N N . GLY A 1 67 ? -68.324 -63.590 -25.513 1.00 36.12 67 GLY A N 1
ATOM 531 C CA . GLY A 1 67 ? -68.699 -64.911 -25.869 1.00 37.20 67 GLY A CA 1
ATOM 532 C C . GLY A 1 67 ? -70.194 -65.112 -25.677 1.00 35.69 67 GLY A C 1
ATOM 533 O O . GLY A 1 67 ? -70.832 -65.700 -26.516 1.00 35.45 67 GLY A O 1
ATOM 534 N N . PHE A 1 68 ? -70.734 -64.610 -24.560 1.00 34.81 68 PHE A N 1
ATOM 535 C CA . PHE A 1 68 ? -72.171 -64.695 -24.300 1.00 36.87 68 PHE A CA 1
ATOM 536 C C . PHE A 1 68 ? -72.969 -63.775 -25.221 1.00 36.32 68 PHE A C 1
ATOM 537 O O . PHE A 1 68 ? -74.155 -63.946 -25.339 1.00 37.33 68 PHE A O 1
ATOM 545 N N . GLY A 1 69 ? -72.309 -62.779 -25.825 1.00 38.25 69 GLY A N 1
ATOM 546 C CA . GLY A 1 69 ? -72.928 -61.940 -26.847 1.00 40.20 69 GLY A CA 1
ATOM 547 C C . GLY A 1 69 ? -73.228 -62.717 -28.118 1.00 36.57 69 GLY A C 1
ATOM 548 O O . GLY A 1 69 ? -74.237 -62.456 -28.785 1.00 35.97 69 GLY A O 1
ATOM 549 N N . LEU A 1 70 ? -72.357 -63.674 -28.452 1.00 36.68 70 LEU A N 1
ATOM 550 C CA . LEU A 1 70 ? -72.607 -64.574 -29.576 1.00 39.66 70 LEU A CA 1
ATOM 551 C C . LEU A 1 70 ? -73.662 -65.630 -29.229 1.00 38.37 70 LEU A C 1
ATOM 552 O O . LEU A 1 70 ? -74.444 -65.996 -30.069 1.00 39.62 70 LEU A O 1
ATOM 557 N N . ALA A 1 71 ? -73.634 -66.149 -28.001 1.00 39.82 71 ALA A N 1
ATOM 558 C CA . ALA A 1 71 ? -74.664 -67.064 -27.516 1.00 37.24 71 ALA A CA 1
ATOM 559 C C . ALA A 1 71 ? -76.025 -66.375 -27.655 1.00 38.37 71 ALA A C 1
ATOM 560 O O . ALA A 1 71 ? -76.952 -66.942 -28.224 1.00 39.52 71 ALA A O 1
ATOM 562 N N . LEU A 1 72 ? -76.101 -65.132 -27.172 1.00 37.22 72 LEU A N 1
ATOM 563 C CA . LEU A 1 72 ? -77.307 -64.329 -27.262 1.00 40.19 72 LEU A CA 1
ATOM 564 C C . LEU A 1 72 ? -77.723 -64.220 -28.737 1.00 38.88 72 LEU A C 1
ATOM 565 O O . LEU A 1 72 ? -78.888 -64.447 -29.075 1.00 40.50 72 LEU A O 1
ATOM 570 N N . TYR A 1 73 ? -76.764 -63.926 -29.611 1.00 36.03 73 TYR A N 1
ATOM 571 C CA . TYR A 1 73 ? -77.050 -63.842 -31.018 1.00 35.39 73 TYR A CA 1
ATOM 572 C C . TYR A 1 73 ? -77.678 -65.155 -31.498 1.00 38.99 73 TYR A C 1
ATOM 573 O O . TYR A 1 73 ? -78.664 -65.141 -32.241 1.00 39.08 73 TYR A O 1
ATOM 582 N N . ALA A 1 74 ? -77.085 -66.285 -31.099 1.00 37.85 74 ALA A N 1
ATOM 583 C CA . ALA A 1 74 ? -77.516 -67.597 -31.576 1.00 37.39 74 ALA A CA 1
ATOM 584 C C . ALA A 1 74 ? -78.976 -67.892 -31.167 1.00 37.91 74 ALA A C 1
ATOM 585 O O . ALA A 1 74 ? -79.749 -68.422 -31.961 1.00 42.22 74 ALA A O 1
ATOM 587 N N . GLU A 1 75 ? -79.359 -67.539 -29.934 1.00 36.30 75 GLU A N 1
ATOM 588 C CA . GLU A 1 75 ? -80.689 -67.854 -29.385 1.00 38.99 75 GLU A CA 1
ATOM 589 C C . GLU A 1 75 ? -81.769 -66.830 -29.801 1.00 37.95 75 GLU A C 1
ATOM 590 O O . GLU A 1 75 ? -82.932 -67.044 -29.557 1.00 46.76 75 GLU A O 1
ATOM 596 N N . THR A 1 76 ? -81.363 -65.747 -30.460 1.00 42.25 76 THR A N 1
ATOM 597 C CA . THR A 1 76 ? -82.142 -64.504 -30.654 1.00 43.99 76 THR A CA 1
ATOM 598 C C . THR A 1 76 ? -82.290 -64.214 -32.155 1.00 37.99 76 THR A C 1
ATOM 599 O O . THR A 1 76 ? -83.215 -63.526 -32.550 1.00 42.00 76 THR A O 1
ATOM 603 N N . SER A 1 77 ? -81.369 -64.737 -32.978 1.00 39.19 77 SER A N 1
ATOM 604 C CA . SER A 1 77 ? -81.335 -64.481 -34.421 1.00 36.55 77 SER A CA 1
ATOM 605 C C . SER A 1 77 ? -82.686 -64.855 -35.039 1.00 37.41 77 SER A C 1
ATOM 606 O O . SER A 1 77 ? -83.191 -65.951 -34.817 1.00 33.73 77 SER A O 1
ATOM 609 N N . LYS A 1 78 ? -83.193 -63.950 -35.871 1.00 39.73 78 LYS A N 1
ATOM 610 C CA . LYS A 1 78 ? -84.413 -64.124 -36.605 1.00 45.75 78 LYS A CA 1
ATOM 611 C C . LYS A 1 78 ? -84.143 -64.790 -37.958 1.00 43.56 78 LYS A C 1
ATOM 612 O O . LYS A 1 78 ? -85.049 -64.847 -38.765 1.00 42.59 78 LYS A O 1
ATOM 618 N N . ALA A 1 79 ? -82.932 -65.333 -38.164 1.00 38.65 79 ALA A N 1
ATOM 619 C CA . ALA A 1 79 ? -82.514 -65.898 -39.442 1.00 40.18 79 ALA A CA 1
ATOM 620 C C . ALA A 1 79 ? -83.382 -67.101 -39.845 1.00 43.08 79 ALA A C 1
ATOM 621 O O . ALA A 1 79 ? -83.605 -68.005 -39.058 1.00 39.86 79 ALA A O 1
ATOM 623 N N . LYS A 1 80 ? -83.759 -67.151 -41.124 1.00 45.50 80 LYS A N 1
ATOM 624 C CA . LYS A 1 80 ? -84.579 -68.234 -41.646 1.00 50.12 80 LYS A CA 1
ATOM 625 C C . LYS A 1 80 ? -83.748 -69.197 -42.504 1.00 45.21 80 LYS A C 1
ATOM 626 O O . LYS A 1 80 ? -84.267 -70.207 -42.951 1.00 42.62 80 LYS A O 1
ATOM 632 N N . THR A 1 81 ? -82.466 -68.890 -42.739 1.00 38.79 81 THR A N 1
ATOM 633 C CA . THR A 1 81 ? -81.581 -69.833 -43.372 1.00 40.01 81 THR A CA 1
ATOM 634 C C . THR A 1 81 ? -80.263 -69.864 -42.602 1.00 36.77 81 THR A C 1
ATOM 635 O O . THR A 1 81 ? -79.925 -68.920 -41.906 1.00 35.77 81 THR A O 1
ATOM 639 N N . LYS A 1 82 ? -79.500 -70.927 -42.819 1.00 39.54 82 LYS A N 1
ATOM 640 C CA . LYS A 1 82 ? -78.118 -71.043 -42.338 1.00 43.28 82 LYS A CA 1
ATOM 641 C C . LYS A 1 82 ? -77.269 -69.889 -42.870 1.00 43.16 82 LYS A C 1
ATOM 642 O O . LYS A 1 82 ? -76.522 -69.297 -42.103 1.00 50.32 82 LYS A O 1
ATOM 648 N N . GLU A 1 83 ? -77.405 -69.565 -44.163 1.00 47.50 83 GLU A N 1
ATOM 649 C CA . GLU A 1 83 ? -76.633 -68.472 -44.790 1.00 50.46 83 GLU A CA 1
ATOM 650 C C . GLU A 1 83 ? -76.904 -67.158 -44.043 1.00 46.28 83 GLU A C 1
ATOM 651 O O . GLU A 1 83 ? -75.980 -66.509 -43.593 1.00 42.09 83 GLU A O 1
ATOM 657 N N . GLU A 1 84 ? -78.177 -66.763 -43.917 1.00 48.99 84 GLU A N 1
ATOM 658 C CA . GLU A 1 84 ? -78.558 -65.564 -43.128 1.00 50.74 84 GLU A CA 1
ATOM 659 C C . GLU A 1 84 ? -77.943 -65.612 -41.720 1.00 46.34 84 GLU A C 1
ATOM 660 O O . GLU A 1 84 ? -77.522 -64.582 -41.207 1.00 48.81 84 GLU A O 1
ATOM 666 N N . PHE A 1 85 ? -77.919 -66.804 -41.100 1.00 38.03 85 PHE A N 1
ATOM 667 C CA . PHE A 1 85 ? -77.570 -66.905 -39.713 1.00 41.73 85 PHE A CA 1
ATOM 668 C C . PHE A 1 85 ? -76.075 -66.620 -39.557 1.00 41.65 85 PHE A C 1
ATOM 669 O O . PHE A 1 85 ? -75.688 -65.859 -38.679 1.00 38.62 85 PHE A O 1
ATOM 677 N N . LEU A 1 86 ? -75.279 -67.265 -40.419 1.00 42.19 86 LEU A N 1
ATOM 678 C CA . LEU A 1 86 ? -73.848 -67.120 -40.449 1.00 44.67 86 LEU A CA 1
ATOM 679 C C . LEU A 1 86 ? -73.458 -65.683 -40.812 1.00 43.70 86 LEU A C 1
ATOM 680 O O . LEU A 1 86 ? -72.509 -65.177 -40.245 1.00 47.23 86 LEU A O 1
ATOM 685 N N . ASP A 1 87 ? -74.178 -65.051 -41.743 1.00 44.29 87 ASP A N 1
ATOM 686 C CA . ASP A 1 87 ? -73.927 -63.652 -42.093 1.00 47.86 87 ASP A CA 1
ATOM 687 C C . ASP A 1 87 ? -74.121 -62.812 -40.835 1.00 46.10 87 ASP A C 1
ATOM 688 O O . ASP A 1 87 ? -73.266 -62.012 -40.508 1.00 45.89 87 ASP A O 1
ATOM 693 N N . GLY A 1 88 ? -75.253 -63.019 -40.151 1.00 46.68 88 GLY A N 1
ATOM 694 C CA . GLY A 1 88 ? -75.571 -62.312 -38.901 1.00 45.73 88 GLY A CA 1
ATOM 695 C C . GLY A 1 88 ? -74.534 -62.585 -37.825 1.00 43.66 88 GLY A C 1
ATOM 696 O O . GLY A 1 88 ? -74.139 -61.684 -37.093 1.00 42.20 88 GLY A O 1
ATOM 697 N N . PHE A 1 89 ? -74.077 -63.838 -37.749 1.00 40.83 89 PHE A N 1
ATOM 698 C CA . PHE A 1 89 ? -73.085 -64.226 -36.777 1.00 41.97 89 PHE A CA 1
ATOM 699 C C . PHE A 1 89 ? -71.772 -63.457 -37.001 1.00 48.01 89 PHE A C 1
ATOM 700 O O . PHE A 1 89 ? -71.142 -62.987 -36.049 1.00 42.16 89 PHE A O 1
ATOM 708 N N . GLU A 1 90 ? -71.338 -63.381 -38.262 1.00 55.72 90 GLU A N 1
ATOM 709 C CA . GLU A 1 90 ? -70.165 -62.591 -38.643 1.00 56.46 90 GLU A CA 1
ATOM 710 C C . GLU A 1 90 ? -70.385 -61.119 -38.253 1.00 47.88 90 GLU A C 1
ATOM 711 O O . GLU A 1 90 ? -69.523 -60.506 -37.641 1.00 42.79 90 GLU A O 1
ATOM 717 N N . LYS A 1 91 ? -71.545 -60.540 -38.576 1.00 42.02 91 LYS A N 1
ATOM 718 C CA . LYS A 1 91 ? -71.796 -59.163 -38.154 1.00 45.08 91 LYS A CA 1
ATOM 719 C C . LYS A 1 91 ? -71.642 -59.033 -36.630 1.00 46.85 91 LYS A C 1
ATOM 720 O O . LYS A 1 91 ? -71.022 -58.088 -36.140 1.00 47.27 91 LYS A O 1
ATOM 726 N N . ALA A 1 92 ? -72.203 -59.993 -35.884 1.00 44.73 92 ALA A N 1
ATOM 727 C CA . ALA A 1 92 ? -72.208 -59.929 -34.447 1.00 45.62 92 ALA A CA 1
ATOM 728 C C . ALA A 1 92 ? -70.774 -60.099 -33.899 1.00 40.88 92 ALA A C 1
ATOM 729 O O . ALA A 1 92 ? -70.390 -59.437 -32.944 1.00 36.50 92 ALA A O 1
ATOM 731 N N . TYR A 1 93 ? -69.997 -60.988 -34.514 1.00 40.06 93 TYR A N 1
ATOM 732 C CA . TYR A 1 93 ? -68.595 -61.190 -34.182 1.00 46.60 93 TYR A CA 1
ATOM 733 C C . TYR A 1 93 ? -67.820 -59.872 -34.285 1.00 49.26 93 TYR A C 1
ATOM 734 O O . TYR A 1 93 ? -67.070 -59.535 -33.377 1.00 45.75 93 TYR A O 1
ATOM 743 N N . GLU A 1 94 ? -68.034 -59.149 -35.388 1.00 51.36 94 GLU A N 1
ATOM 744 C CA . GLU A 1 94 ? -67.369 -57.884 -35.687 1.00 54.64 94 GLU A CA 1
ATOM 745 C C . GLU A 1 94 ? -67.787 -56.785 -34.706 1.00 51.92 94 GLU A C 1
ATOM 746 O O . GLU A 1 94 ? -66.943 -56.026 -34.253 1.00 52.24 94 GLU A O 1
ATOM 752 N N . ILE A 1 95 ? -69.082 -56.670 -34.421 1.00 47.25 95 ILE A N 1
ATOM 753 C CA . ILE A 1 95 ? -69.557 -55.677 -33.473 1.00 44.58 95 ILE A CA 1
ATOM 754 C C . ILE A 1 95 ? -68.848 -55.868 -32.119 1.00 49.56 95 ILE A C 1
ATOM 755 O O . ILE A 1 95 ? -68.415 -54.912 -31.475 1.00 51.79 95 ILE A O 1
ATOM 760 N N . LEU A 1 96 ? -68.683 -57.119 -31.695 1.00 49.40 96 LEU A N 1
ATOM 761 C CA . LEU A 1 96 ? -68.163 -57.407 -30.382 1.00 47.05 96 LEU A CA 1
ATOM 762 C C . LEU A 1 96 ? -66.628 -57.285 -30.370 1.00 55.85 96 LEU A C 1
ATOM 763 O O . LEU A 1 96 ? -66.019 -56.918 -29.329 1.00 50.95 96 LEU A O 1
ATOM 768 N N . LYS A 1 97 ? -66.007 -57.591 -31.515 1.00 56.09 97 LYS A N 1
ATOM 769 C CA . LYS A 1 97 ? -64.561 -57.516 -31.677 1.00 61.18 97 LYS A CA 1
ATOM 770 C C . LYS A 1 97 ? -64.088 -56.072 -31.451 1.00 65.33 97 LYS A C 1
ATOM 771 O O . LYS A 1 97 ? -63.086 -55.854 -30.762 1.00 69.08 97 LYS A O 1
ATOM 777 N N . ASN A 1 98 ? -64.847 -55.104 -31.991 1.00 66.22 98 ASN A N 1
ATOM 778 C CA . ASN A 1 98 ? -64.465 -53.682 -32.087 1.00 64.33 98 ASN A CA 1
ATOM 779 C C . ASN A 1 98 ? -65.048 -52.882 -30.910 1.00 61.42 98 ASN A C 1
ATOM 780 O O . ASN A 1 98 ? -65.599 -51.805 -31.086 1.00 57.44 98 ASN A O 1
ATOM 785 N N . THR A 1 99 ? -64.943 -53.430 -29.700 1.00 61.96 99 THR A N 1
ATOM 786 C CA . THR A 1 99 ? -65.337 -52.704 -28.502 1.00 64.55 99 THR A CA 1
ATOM 787 C C . THR A 1 99 ? -64.063 -52.156 -27.853 1.00 68.13 99 THR A C 1
ATOM 788 O O . THR A 1 99 ? -63.894 -50.948 -27.709 1.00 63.71 99 THR A O 1
ATOM 792 N N . ARG A 1 100 ? -63.178 -53.088 -27.488 1.00 81.39 100 ARG A N 1
ATOM 793 C CA . ARG A 1 100 ? -61.816 -52.830 -27.041 1.00 88.95 100 ARG A CA 1
ATOM 794 C C . ARG A 1 100 ? -60.910 -53.722 -27.884 1.00 85.30 100 ARG A C 1
ATOM 795 O O . ARG A 1 100 ? -60.620 -54.852 -27.487 1.00 70.19 100 ARG A O 1
ATOM 803 N N . PRO A 1 101 ? -60.516 -53.259 -29.100 1.00 87.23 101 PRO A N 1
ATOM 804 C CA . PRO A 1 101 ? -59.610 -53.999 -29.994 1.00 92.86 101 PRO A CA 1
ATOM 805 C C . PRO A 1 101 ? -58.247 -54.502 -29.471 1.00 98.13 101 PRO A C 1
ATOM 806 O O . PRO A 1 101 ? -57.546 -55.212 -30.203 1.00 89.81 101 PRO A O 1
ATOM 810 N N . THR A 1 102 ? -57.893 -54.147 -28.226 1.00 100.02 102 THR A N 1
ATOM 811 C CA . THR A 1 102 ? -56.583 -54.441 -27.614 1.00 94.85 102 THR A CA 1
ATOM 812 C C . THR A 1 102 ? -56.706 -55.566 -26.560 1.00 93.14 102 THR A C 1
ATOM 813 O O . THR A 1 102 ? -55.843 -56.474 -26.540 1.00 72.30 102 THR A O 1
ATOM 817 N N . ALA A 1 103 ? -57.749 -55.497 -25.699 1.00 92.20 103 ALA A N 1
ATOM 818 C CA . ALA A 1 103 ? -58.084 -56.496 -24.610 1.00 82.56 103 ALA A CA 1
ATOM 819 C C . ALA A 1 103 ? -58.010 -57.944 -25.137 1.00 74.36 103 ALA A C 1
ATOM 820 O O . ALA A 1 103 ? -58.748 -58.326 -26.044 1.00 79.09 103 ALA A O 1
ATOM 822 N N . VAL A 1 104 ? -57.120 -58.761 -24.556 1.00 67.23 104 VAL A N 1
ATOM 823 C CA . VAL A 1 104 ? -56.623 -59.960 -25.253 1.00 65.01 104 VAL A CA 1
ATOM 824 C C . VAL A 1 104 ? -57.659 -61.101 -25.176 1.00 62.85 104 VAL A C 1
ATOM 825 O O . VAL A 1 104 ? -57.836 -61.812 -26.175 1.00 52.22 104 VAL A O 1
ATOM 829 N N . ASN A 1 105 ? -58.348 -61.248 -24.028 1.00 53.05 105 ASN A N 1
ATOM 830 C CA . ASN A 1 105 ? -59.255 -62.380 -23.758 1.00 56.07 105 ASN A CA 1
ATOM 831 C C . ASN A 1 105 ? -60.507 -62.274 -24.625 1.00 52.72 105 ASN A C 1
ATOM 832 O O . ASN A 1 105 ? -61.054 -63.299 -24.994 1.00 48.38 105 ASN A O 1
ATOM 837 N N . LEU A 1 106 ? -60.939 -61.028 -24.888 1.00 51.35 106 LEU A N 1
ATOM 838 C CA . LEU A 1 106 ? -61.985 -60.671 -25.842 1.00 51.68 106 LEU A CA 1
ATOM 839 C C . LEU A 1 106 ? -61.748 -61.388 -27.179 1.00 53.27 106 LEU A C 1
ATOM 840 O O . LEU A 1 106 ? -62.628 -62.114 -27.659 1.00 47.19 106 LEU A O 1
ATOM 845 N N . PHE A 1 107 ? -60.548 -61.186 -27.740 1.00 51.82 107 PHE A N 1
ATOM 846 C CA . PHE A 1 107 ? -60.144 -61.737 -29.009 1.00 53.87 107 PHE A CA 1
ATOM 847 C C . PHE A 1 107 ? -60.090 -63.262 -28.894 1.00 51.43 107 PHE A C 1
ATOM 848 O O . PHE A 1 107 ? -60.657 -63.936 -29.717 1.00 49.97 107 PHE A O 1
ATOM 856 N N . TRP A 1 108 ? -59.408 -63.799 -27.875 1.00 53.02 108 TRP A N 1
ATOM 857 C CA . TRP A 1 108 ? -59.376 -65.253 -27.692 1.00 57.31 108 TRP A CA 1
ATOM 858 C C . TRP A 1 108 ? -60.808 -65.804 -27.757 1.00 53.18 108 TRP A C 1
ATOM 859 O O . TRP A 1 108 ? -61.044 -66.771 -28.452 1.00 49.68 108 TRP A O 1
ATOM 870 N N . ALA A 1 109 ? -61.732 -65.197 -26.998 1.00 41.85 109 ALA A N 1
ATOM 871 C CA . ALA A 1 109 ? -63.037 -65.786 -26.753 1.00 43.34 109 ALA A CA 1
ATOM 872 C C . ALA A 1 109 ? -63.844 -65.830 -28.055 1.00 44.00 109 ALA A C 1
ATOM 873 O O . ALA A 1 109 ? -64.408 -66.884 -28.400 1.00 41.80 109 ALA A O 1
ATOM 875 N N . LEU A 1 110 ? -63.871 -64.692 -28.758 1.00 39.96 110 LEU A N 1
ATOM 876 C CA . LEU A 1 110 ? -64.606 -64.549 -29.974 1.00 41.72 110 LEU A CA 1
ATOM 877 C C . LEU A 1 110 ? -64.047 -65.481 -31.039 1.00 45.07 110 LEU A C 1
ATOM 878 O O . LEU A 1 110 ? -64.807 -66.169 -31.693 1.00 51.77 110 LEU A O 1
ATOM 883 N N . ASN A 1 111 ? -62.729 -65.458 -31.215 1.00 42.77 111 ASN A N 1
ATOM 884 C CA . ASN A 1 111 ? -62.062 -66.286 -32.197 1.00 43.42 111 ASN A CA 1
ATOM 885 C C . ASN A 1 111 ? -62.264 -67.783 -31.932 1.00 36.29 111 ASN A C 1
ATOM 886 O O . ASN A 1 111 ? -62.291 -68.576 -32.858 1.00 41.34 111 ASN A O 1
ATOM 891 N N . ARG A 1 112 ? -62.285 -68.175 -30.665 1.00 36.26 112 ARG A N 1
ATOM 892 C CA . ARG A 1 112 ? -62.543 -69.559 -30.262 1.00 40.68 112 ARG A CA 1
ATOM 893 C C . ARG A 1 112 ? -63.924 -70.020 -30.775 1.00 42.66 112 ARG A C 1
ATOM 894 O O . ARG A 1 112 ? -64.077 -71.164 -31.200 1.00 39.57 112 ARG A O 1
ATOM 902 N N . ILE A 1 113 ? -64.920 -69.123 -30.719 1.00 38.40 113 ILE A N 1
ATOM 903 C CA . ILE A 1 113 ? -66.284 -69.457 -31.134 1.00 39.45 113 ILE A CA 1
ATOM 904 C C . ILE A 1 113 ? -66.405 -69.408 -32.667 1.00 42.26 113 ILE A C 1
ATOM 905 O O . ILE A 1 113 ? -66.846 -70.372 -33.277 1.00 40.68 113 ILE A O 1
ATOM 910 N N . LYS A 1 114 ? -66.040 -68.271 -33.256 1.00 42.24 114 LYS A N 1
ATOM 911 C CA . LYS A 1 114 ? -65.829 -68.094 -34.694 1.00 53.30 114 LYS A CA 1
ATOM 912 C C . LYS A 1 114 ? -65.216 -69.365 -35.322 1.00 53.33 114 LYS A C 1
ATOM 913 O O . LYS A 1 114 ? -65.793 -69.928 -36.252 1.00 47.22 114 LYS A O 1
ATOM 919 N N . LYS A 1 115 ? -64.076 -69.829 -34.791 1.00 50.07 115 LYS A N 1
ATOM 920 C CA . LYS A 1 115 ? -63.333 -70.945 -35.366 1.00 46.78 115 LYS A CA 1
ATOM 921 C C . LYS A 1 115 ? -64.150 -72.237 -35.235 1.00 45.98 115 LYS A C 1
ATOM 922 O O . LYS A 1 115 ? -64.162 -73.051 -36.138 1.00 45.66 115 LYS A O 1
ATOM 928 N N . LEU A 1 116 ? -64.807 -72.444 -34.093 1.00 43.18 116 LEU A N 1
ATOM 929 C CA . LEU A 1 116 ? -65.685 -73.628 -33.890 1.00 46.45 116 LEU A CA 1
ATOM 930 C C . LEU A 1 116 ? -66.830 -73.644 -34.926 1.00 45.27 116 LEU A C 1
ATOM 931 O O . LEU A 1 116 ? -67.156 -74.685 -35.450 1.00 43.24 116 LEU A O 1
ATOM 936 N N . VAL A 1 117 ? -67.402 -72.476 -35.226 1.00 39.75 117 VAL A N 1
ATOM 937 C CA . VAL A 1 117 ? -68.549 -72.341 -36.116 1.00 45.70 117 VAL A CA 1
ATOM 938 C C . VAL A 1 117 ? -68.150 -72.634 -37.574 1.00 48.89 117 VAL A C 1
ATOM 939 O O . VAL A 1 117 ? -68.889 -73.336 -38.258 1.00 47.73 117 VAL A O 1
ATOM 943 N N . GLU A 1 118 ? -67.001 -72.096 -38.029 1.00 47.01 118 GLU A N 1
ATOM 944 C CA . GLU A 1 118 ? -66.387 -72.379 -39.370 1.00 48.82 118 GLU A CA 1
ATOM 945 C C . GLU A 1 118 ? -66.067 -73.879 -39.573 1.00 49.83 118 GLU A C 1
ATOM 946 O O . GLU A 1 118 ? -66.212 -74.441 -40.661 1.00 52.38 118 GLU A O 1
ATOM 952 N N . GLU A 1 119 ? -65.617 -74.528 -38.505 1.00 47.79 119 GLU A N 1
ATOM 953 C CA . GLU A 1 119 ? -65.318 -75.938 -38.474 1.00 49.76 119 GLU A CA 1
ATOM 954 C C . GLU A 1 119 ? -66.612 -76.776 -38.568 1.00 48.63 119 GLU A C 1
ATOM 955 O O . GLU A 1 119 ? -66.598 -77.945 -38.954 1.00 39.37 119 GLU A O 1
ATOM 961 N N . HIS A 1 120 ? -67.739 -76.200 -38.140 1.00 46.88 120 HIS A N 1
ATOM 962 C CA . HIS A 1 120 ? -68.988 -76.931 -38.050 1.00 46.07 120 HIS A CA 1
ATOM 963 C C . HIS A 1 120 ? -70.036 -76.295 -38.980 1.00 41.49 120 HIS A C 1
ATOM 964 O O . HIS A 1 120 ? -71.213 -76.530 -38.813 1.00 43.80 120 HIS A O 1
ATOM 971 N N . SER A 1 121 ? -69.597 -75.496 -39.958 1.00 39.67 121 SER A N 1
ATOM 972 C CA . SER A 1 121 ? -70.512 -74.645 -40.757 1.00 43.92 121 SER A CA 1
ATOM 973 C C . SER A 1 121 ? -71.481 -75.515 -41.575 1.00 45.89 121 SER A C 1
ATOM 974 O O . SER A 1 121 ? -72.512 -75.017 -41.990 1.00 42.95 121 SER A O 1
ATOM 977 N N . GLU A 1 122 ? -71.131 -76.793 -41.789 1.00 46.81 122 GLU A N 1
ATOM 978 C CA . GLU A 1 122 ? -71.934 -77.723 -42.559 1.00 52.21 122 GLU A CA 1
ATOM 979 C C . GLU A 1 122 ? -72.869 -78.543 -41.665 1.00 50.66 122 GLU A C 1
ATOM 980 O O . GLU A 1 122 ? -73.677 -79.292 -42.175 1.00 47.99 122 GLU A O 1
ATOM 986 N N . ASP A 1 123 ? -72.779 -78.395 -40.341 1.00 50.13 123 ASP A N 1
ATOM 987 C CA . ASP A 1 123 ? -73.695 -79.084 -39.433 1.00 43.60 123 ASP A CA 1
ATOM 988 C C . ASP A 1 123 ? -75.090 -78.473 -39.567 1.00 39.77 123 ASP A C 1
ATOM 989 O O . ASP A 1 123 ? -75.256 -77.385 -40.117 1.00 38.56 123 ASP A O 1
ATOM 994 N N . PRO A 1 124 ? -76.157 -79.134 -39.071 1.00 40.75 124 PRO A N 1
ATOM 995 C CA . PRO A 1 124 ? -77.477 -78.498 -39.029 1.00 38.03 124 PRO A CA 1
ATOM 996 C C . PRO A 1 124 ? -77.444 -77.192 -38.209 1.00 41.51 124 PRO A C 1
ATOM 997 O O . PRO A 1 124 ? -76.695 -77.065 -37.236 1.00 41.60 124 PRO A O 1
ATOM 1001 N N . LEU A 1 125 ? -78.274 -76.227 -38.597 1.00 40.01 125 LEU A N 1
ATOM 1002 C CA . LEU A 1 125 ? -78.272 -74.912 -37.995 1.00 38.13 125 LEU A CA 1
ATOM 1003 C C . LEU A 1 125 ? -78.587 -74.985 -36.491 1.00 39.85 125 LEU A C 1
ATOM 1004 O O . LEU A 1 125 ? -78.029 -74.199 -35.720 1.00 36.42 125 LEU A O 1
ATOM 1009 N N . ASP A 1 126 ? -79.455 -75.916 -36.060 1.00 37.52 126 ASP A N 1
ATOM 1010 C CA . ASP A 1 126 ? -79.756 -76.062 -34.603 1.00 38.02 126 ASP A CA 1
ATOM 1011 C C . ASP A 1 126 ? -78.494 -76.517 -33.839 1.00 38.39 126 ASP A C 1
ATOM 1012 O O . ASP A 1 126 ? -78.313 -76.161 -32.682 1.00 37.03 126 ASP A O 1
ATOM 1017 N N . GLU A 1 127 ? -77.631 -77.283 -34.502 1.00 37.64 127 GLU A N 1
ATOM 1018 C CA . GLU A 1 127 ? -76.430 -77.839 -33.895 1.00 40.76 127 GLU A CA 1
ATOM 1019 C C . GLU A 1 127 ? -75.348 -76.751 -33.814 1.00 41.72 127 GLU A C 1
ATOM 1020 O O . GLU A 1 127 ? -74.577 -76.753 -32.878 1.00 41.60 127 GLU A O 1
ATOM 1026 N N . ILE A 1 128 ? -75.286 -75.854 -34.798 1.00 39.11 128 ILE A N 1
ATOM 1027 C CA . ILE A 1 128 ? -74.362 -74.709 -34.757 1.00 40.85 128 ILE A CA 1
ATOM 1028 C C . ILE A 1 128 ? -74.739 -73.794 -33.581 1.00 40.79 128 ILE A C 1
ATOM 1029 O O . ILE A 1 128 ? -73.894 -73.419 -32.765 1.00 41.38 128 ILE A O 1
ATOM 1034 N N . LYS A 1 129 ? -76.021 -73.433 -33.518 1.00 37.64 129 LYS A N 1
ATOM 1035 C CA . LYS A 1 129 ? -76.572 -72.707 -32.382 1.00 38.55 129 LYS A CA 1
ATOM 1036 C C . LYS A 1 129 ? -76.167 -73.391 -31.073 1.00 38.75 129 LYS A C 1
ATOM 1037 O O . LYS A 1 129 ? -75.654 -72.720 -30.159 1.00 34.50 129 LYS A O 1
ATOM 1043 N N . ARG A 1 130 ? -76.416 -74.702 -30.973 1.00 36.20 130 ARG A N 1
ATOM 1044 C CA . ARG A 1 130 ? -76.168 -75.415 -29.724 1.00 37.97 130 ARG A CA 1
ATOM 1045 C C . ARG A 1 130 ? -74.694 -75.259 -29.325 1.00 34.72 130 ARG A C 1
ATOM 1046 O O . ARG A 1 130 ? -74.386 -75.075 -28.155 1.00 37.14 130 ARG A O 1
ATOM 1054 N N . LEU A 1 131 ? -73.814 -75.388 -30.318 1.00 35.54 131 LEU A N 1
ATOM 1055 C CA . LEU A 1 131 ? -72.390 -75.384 -30.148 1.00 35.75 131 LEU A CA 1
ATOM 1056 C C . LEU A 1 131 ? -71.904 -74.009 -29.651 1.00 36.68 131 LEU A C 1
ATOM 1057 O O . LEU A 1 131 ? -71.069 -73.946 -28.747 1.00 35.37 131 LEU A O 1
ATOM 1062 N N . ILE A 1 132 ? -72.423 -72.938 -30.253 1.00 31.93 132 ILE A N 1
ATOM 1063 C CA . ILE A 1 132 ? -72.049 -71.591 -29.889 1.00 33.90 132 ILE A CA 1
ATOM 1064 C C . ILE A 1 132 ? -72.365 -71.356 -28.416 1.00 34.64 132 ILE A C 1
ATOM 1065 O O . ILE A 1 132 ? -71.547 -70.815 -27.703 1.00 31.93 132 ILE A O 1
ATOM 1070 N N . VAL A 1 133 ? -73.589 -71.712 -28.004 1.00 34.01 133 VAL A N 1
ATOM 1071 C CA . VAL A 1 133 ? -74.039 -71.435 -26.666 1.00 35.67 133 VAL A CA 1
ATOM 1072 C C . VAL A 1 133 ? -73.156 -72.241 -25.700 1.00 42.30 133 VAL A C 1
ATOM 1073 O O . VAL A 1 133 ? -72.703 -71.716 -24.646 1.00 40.58 133 VAL A O 1
ATOM 1077 N N . GLN A 1 134 ? -72.910 -73.504 -26.066 1.00 35.92 134 GLN A N 1
ATOM 1078 C CA . GLN A 1 134 ? -72.161 -74.399 -25.238 1.00 39.65 134 GLN A CA 1
ATOM 1079 C C . GLN A 1 134 ? -70.741 -73.836 -25.027 1.00 39.29 134 GLN A C 1
ATOM 1080 O O . GLN A 1 134 ? -70.235 -73.864 -23.917 1.00 38.55 134 GLN A O 1
ATOM 1086 N N . GLU A 1 135 ? -70.111 -73.399 -26.117 1.00 36.65 135 GLU A N 1
ATOM 1087 C CA . GLU A 1 135 ? -68.812 -72.808 -26.111 1.00 40.27 135 GLU A CA 1
ATOM 1088 C C . GLU A 1 135 ? -68.745 -71.581 -25.183 1.00 40.63 135 GLU A C 1
ATOM 1089 O O . GLU A 1 135 ? -67.768 -71.453 -24.461 1.00 35.20 135 GLU A O 1
ATOM 1095 N N . ALA A 1 136 ? -69.757 -70.700 -25.213 1.00 35.36 136 ALA A N 1
ATOM 1096 C CA . ALA A 1 136 ? -69.759 -69.507 -24.372 1.00 32.59 136 ALA A CA 1
ATOM 1097 C C . ALA A 1 136 ? -69.799 -69.912 -22.893 1.00 36.43 136 ALA A C 1
ATOM 1098 O O . ALA A 1 136 ? -69.101 -69.318 -22.066 1.00 36.26 136 ALA A O 1
ATOM 1100 N N . TYR A 1 137 ? -70.542 -70.982 -22.557 1.00 37.04 137 TYR A N 1
ATOM 1101 C CA . TYR A 1 137 ? -70.592 -71.434 -21.177 1.00 34.23 137 TYR A CA 1
ATOM 1102 C C . TYR A 1 137 ? -69.231 -72.011 -20.779 1.00 38.53 137 TYR A C 1
ATOM 1103 O O . TYR A 1 137 ? -68.807 -71.879 -19.633 1.00 38.38 137 TYR A O 1
ATOM 1112 N N . LYS A 1 138 ? -68.576 -72.682 -21.725 1.00 38.89 138 LYS A N 1
ATOM 1113 C CA . LYS A 1 138 ? -67.289 -73.298 -21.484 1.00 42.54 138 LYS A CA 1
ATOM 1114 C C . LYS A 1 138 ? -66.236 -72.221 -21.147 1.00 36.12 138 LYS A C 1
ATOM 1115 O O . LYS A 1 138 ? -65.425 -72.443 -20.296 1.00 34.55 138 LYS A O 1
ATOM 1121 N N . ILE A 1 139 ? -66.252 -71.097 -21.870 1.00 37.15 139 ILE A N 1
ATOM 1122 C CA . ILE A 1 139 ? -65.327 -70.011 -21.660 1.00 38.69 139 ILE A CA 1
ATOM 1123 C C . ILE A 1 139 ? -65.500 -69.486 -20.229 1.00 39.58 139 ILE A C 1
ATOM 1124 O O . ILE A 1 139 ? -64.536 -69.382 -19.483 1.00 45.08 139 ILE A O 1
ATOM 1129 N N . ALA A 1 140 ? -66.745 -69.225 -19.826 1.00 43.19 140 ALA A N 1
ATOM 1130 C CA . ALA A 1 140 ? -67.016 -68.693 -18.509 1.00 40.56 140 ALA A CA 1
ATOM 1131 C C . ALA A 1 140 ? -66.591 -69.710 -17.451 1.00 40.06 140 ALA A C 1
ATOM 1132 O O . ALA A 1 140 ? -65.853 -69.335 -16.547 1.00 36.25 140 ALA A O 1
ATOM 1134 N N . ASP A 1 141 ? -67.033 -70.971 -17.590 1.00 36.54 141 ASP A N 1
ATOM 1135 C CA . ASP A 1 141 ? -66.825 -71.999 -16.565 1.00 35.24 141 ASP A CA 1
ATOM 1136 C C . ASP A 1 141 ? -65.334 -72.317 -16.380 1.00 34.84 141 ASP A C 1
ATOM 1137 O O . ASP A 1 141 ? -64.931 -72.687 -15.295 1.00 37.75 141 ASP A O 1
ATOM 1142 N N . GLU A 1 142 ? -64.553 -72.253 -17.454 1.00 33.46 142 GLU A N 1
ATOM 1143 C CA . GLU A 1 142 ? -63.113 -72.500 -17.412 1.00 41.80 142 GLU A CA 1
ATOM 1144 C C . GLU A 1 142 ? -62.432 -71.444 -16.529 1.00 39.38 142 GLU A C 1
ATOM 1145 O O . GLU A 1 142 ? -61.475 -71.747 -15.833 1.00 36.74 142 GLU A O 1
ATOM 1151 N N . ASP A 1 143 ? -62.893 -70.194 -16.620 1.00 37.16 143 ASP A N 1
ATOM 1152 C CA . ASP A 1 143 ? -62.309 -69.148 -15.829 1.00 35.92 143 ASP A CA 1
ATOM 1153 C C . ASP A 1 143 ? -62.588 -69.454 -14.363 1.00 34.89 143 ASP A C 1
ATOM 1154 O O . ASP A 1 143 ? -61.674 -69.452 -13.527 1.00 31.90 143 ASP A O 1
ATOM 1159 N N . VAL A 1 144 ? -63.831 -69.840 -14.087 1.00 34.14 144 VAL A N 1
ATOM 1160 C CA . VAL A 1 144 ? -64.249 -70.069 -12.727 1.00 34.69 144 VAL A CA 1
ATOM 1161 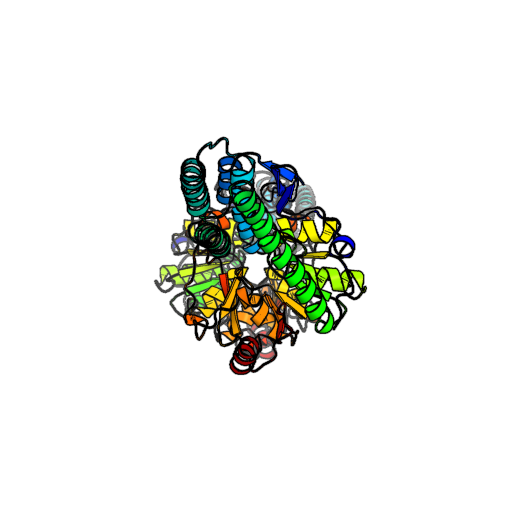C C . VAL A 1 144 ? -63.482 -71.261 -12.167 1.00 35.65 144 VAL A C 1
ATOM 1162 O O . VAL A 1 144 ? -63.092 -71.219 -10.994 1.00 37.35 144 VAL A O 1
ATOM 1166 N N . GLU A 1 145 ? -63.213 -72.280 -12.989 1.00 37.08 145 GLU A N 1
ATOM 1167 C CA . GLU A 1 145 ? -62.573 -73.462 -12.413 1.00 42.31 145 GLU A CA 1
ATOM 1168 C C . GLU A 1 145 ? -61.059 -73.242 -12.293 1.00 34.30 145 GLU A C 1
ATOM 1169 O O . GLU A 1 145 ? -60.441 -73.759 -11.384 1.00 34.15 145 GLU A O 1
ATOM 1175 N N . ALA A 1 146 ? -60.488 -72.392 -13.136 1.00 36.05 146 ALA A N 1
ATOM 1176 C CA . ALA A 1 146 ? -59.090 -71.992 -12.993 1.00 33.37 146 ALA A CA 1
ATOM 1177 C C . ALA A 1 146 ? -58.938 -71.259 -11.659 1.00 31.89 146 ALA A C 1
ATOM 1178 O O . ALA A 1 146 ? -58.010 -71.496 -10.916 1.00 35.55 146 ALA A O 1
ATOM 1180 N N . ASN A 1 147 ? -59.909 -70.408 -11.336 1.00 32.86 147 ASN A N 1
ATOM 1181 C CA . ASN A 1 147 ? -59.868 -69.593 -10.137 1.00 33.10 147 ASN A CA 1
ATOM 1182 C C . ASN A 1 147 ? -60.012 -70.483 -8.904 1.00 36.44 147 ASN A C 1
ATOM 1183 O O . ASN A 1 147 ? -59.323 -70.265 -7.893 1.00 35.52 147 ASN A O 1
ATOM 1188 N N . LEU A 1 148 ? -60.863 -71.506 -8.999 1.00 37.34 148 LEU A N 1
ATOM 1189 C CA . LEU A 1 148 ? -61.042 -72.405 -7.885 1.00 36.05 148 LEU A CA 1
ATOM 1190 C C . LEU A 1 148 ? -59.715 -73.096 -7.527 1.00 33.00 148 LEU A C 1
ATOM 1191 O O . LEU A 1 148 ? -59.342 -73.176 -6.364 1.00 32.67 148 LEU A O 1
ATOM 1196 N N . ARG A 1 149 ? -59.014 -73.588 -8.540 1.00 35.47 149 ARG A N 1
ATOM 1197 C CA . ARG A 1 149 ? -57.740 -74.264 -8.359 1.00 37.24 149 ARG A CA 1
ATOM 1198 C C . ARG A 1 149 ? -56.702 -73.292 -7.776 1.00 38.04 149 ARG A C 1
ATOM 1199 O O . ARG A 1 149 ? -56.036 -73.624 -6.784 1.00 37.51 149 ARG A O 1
ATOM 1207 N N . MET A 1 150 ? -56.563 -72.107 -8.384 1.00 32.92 150 MET A N 1
ATOM 1208 C CA . MET A 1 150 ? -55.605 -71.098 -7.899 1.00 35.75 150 MET A CA 1
ATOM 1209 C C . MET A 1 150 ? -55.818 -70.845 -6.401 1.00 34.81 150 MET A C 1
ATOM 1210 O O . MET A 1 150 ? -54.879 -70.749 -5.665 1.00 39.39 150 MET A O 1
ATOM 1215 N N . GLY A 1 151 ? -57.075 -70.685 -5.983 1.00 36.05 151 GLY A N 1
ATOM 1216 C CA . GLY A 1 151 ? -57.410 -70.329 -4.614 1.00 35.98 151 GLY A CA 1
ATOM 1217 C C . GLY A 1 151 ? -56.886 -71.360 -3.634 1.00 40.06 151 GLY A C 1
ATOM 1218 O O . GLY A 1 151 ? -56.323 -71.005 -2.588 1.00 36.27 151 GLY A O 1
ATOM 1219 N N . HIS A 1 152 ? -57.114 -72.640 -3.963 1.00 38.19 152 HIS A N 1
ATOM 1220 C CA . HIS A 1 152 ? -56.741 -73.757 -3.086 1.00 36.98 152 HIS A CA 1
ATOM 1221 C C . HIS A 1 152 ? -55.219 -73.932 -3.098 1.00 34.44 152 HIS A C 1
ATOM 1222 O O . HIS A 1 152 ? -54.639 -74.168 -2.030 1.00 35.59 152 HIS A O 1
ATOM 1229 N N . TYR A 1 153 ? -54.583 -73.810 -4.272 1.00 34.24 153 TYR A N 1
ATOM 1230 C CA . TYR A 1 153 ? -53.096 -73.878 -4.353 1.00 36.29 153 TYR A CA 1
ATOM 1231 C C . TYR A 1 153 ? -52.454 -72.746 -3.548 1.00 34.50 153 TYR A C 1
ATOM 1232 O O . TYR A 1 153 ? -51.558 -72.992 -2.774 1.00 35.94 153 TYR A O 1
ATOM 1241 N N . GLY A 1 154 ? -52.995 -71.529 -3.692 1.00 35.29 154 GLY A N 1
ATOM 1242 C CA . GLY A 1 154 ? -52.475 -70.362 -2.987 1.00 34.77 154 GLY A CA 1
ATOM 1243 C C . GLY A 1 154 ? -52.695 -70.460 -1.491 1.00 35.12 154 GLY A C 1
ATOM 1244 O O . GLY A 1 154 ? -51.841 -70.072 -0.717 1.00 31.58 154 GLY A O 1
ATOM 1245 N N . ALA A 1 155 ? -53.860 -70.976 -1.088 1.00 35.73 155 ALA A N 1
ATOM 1246 C CA . ALA A 1 155 ? -54.196 -71.092 0.329 1.00 38.19 155 ALA A CA 1
ATOM 1247 C C . ALA A 1 155 ? -53.260 -72.084 1.051 1.00 38.92 155 ALA A C 1
ATOM 1248 O O . ALA A 1 155 ? -53.059 -71.922 2.246 1.00 41.18 155 ALA A O 1
ATOM 1250 N N . GLU A 1 156 ? -52.695 -73.073 0.340 1.00 39.81 156 GLU A N 1
ATOM 1251 C CA . GLU A 1 156 ? -51.727 -74.042 0.929 1.00 48.44 156 GLU A CA 1
ATOM 1252 C C . GLU A 1 156 ? -50.404 -73.352 1.304 1.00 46.36 156 GLU A C 1
ATOM 1253 O O . GLU A 1 156 ? -49.741 -73.773 2.232 1.00 46.47 156 GLU A O 1
ATOM 1259 N N . VAL A 1 157 ? -49.992 -72.336 0.534 1.00 42.86 157 VAL A N 1
ATOM 1260 C CA . VAL A 1 157 ? -48.613 -71.832 0.593 1.00 36.36 157 VAL A CA 1
ATOM 1261 C C . VAL A 1 157 ? -48.533 -70.518 1.379 1.00 36.00 157 VAL A C 1
ATOM 1262 O O . VAL A 1 157 ? -47.492 -70.235 1.907 1.00 37.63 157 VAL A O 1
ATOM 1266 N N . LEU A 1 158 ? -49.593 -69.696 1.404 1.00 37.44 158 LEU A N 1
ATOM 1267 C CA . LEU A 1 158 ? -49.582 -68.486 2.226 1.00 36.12 158 LEU A CA 1
ATOM 1268 C C . LEU A 1 158 ? -49.670 -68.876 3.695 1.00 38.17 158 LEU A C 1
ATOM 1269 O O . LEU A 1 158 ? -50.369 -69.816 4.060 1.00 43.44 158 LEU A O 1
ATOM 1274 N N . PRO A 1 159 ? -49.051 -68.084 4.591 1.00 38.31 159 PRO A N 1
ATOM 1275 C CA . PRO A 1 159 ? -49.255 -68.259 6.025 1.00 35.56 159 PRO A CA 1
ATOM 1276 C C . PRO A 1 159 ? -50.643 -67.757 6.454 1.00 36.21 159 PRO A C 1
ATOM 1277 O O . PRO A 1 159 ? -51.213 -66.878 5.807 1.00 35.97 159 PRO A O 1
ATOM 1281 N N . GLU A 1 160 ? -51.158 -68.321 7.549 1.00 35.89 160 GLU A N 1
ATOM 1282 C CA . GLU A 1 160 ? -52.225 -67.723 8.301 1.00 41.92 160 GLU A CA 1
ATOM 1283 C C . GLU A 1 160 ? -51.748 -66.375 8.814 1.00 36.38 160 GLU A C 1
ATOM 1284 O O . GLU A 1 160 ? -50.583 -66.236 9.217 1.00 39.97 160 GLU A O 1
ATOM 1290 N N . GLY A 1 161 ? -52.672 -65.421 8.845 1.00 33.02 161 GLY A N 1
ATOM 1291 C CA . GLY A 1 161 ? -52.446 -64.170 9.495 1.00 29.80 161 GLY A CA 1
ATOM 1292 C C . GLY A 1 161 ? -52.898 -63.048 8.621 1.00 29.03 161 GLY A C 1
ATOM 1293 O O . GLY A 1 161 ? -53.950 -63.112 8.043 1.00 33.77 161 GLY A O 1
ATOM 1294 N N . ASN A 1 162 ? -52.016 -62.075 8.474 1.00 31.46 162 ASN A N 1
ATOM 1295 C CA . ASN A 1 162 ? -52.274 -60.830 7.868 1.00 31.79 162 ASN A CA 1
ATOM 1296 C C . ASN A 1 162 ? -51.622 -60.851 6.482 1.00 32.00 162 ASN A C 1
ATOM 1297 O O . ASN A 1 162 ? -50.400 -60.991 6.345 1.00 33.10 162 ASN A O 1
ATOM 1302 N N . ILE A 1 163 ? -52.463 -60.722 5.463 1.00 32.83 163 ILE A N 1
ATOM 1303 C CA . ILE A 1 163 ? -52.079 -60.677 4.071 1.00 33.20 163 ILE A CA 1
ATOM 1304 C C . ILE A 1 163 ? -52.306 -59.262 3.536 1.00 31.02 163 ILE A C 1
ATOM 1305 O O . ILE A 1 163 ? -53.252 -58.613 3.936 1.00 31.40 163 ILE A O 1
ATOM 1310 N N . LEU A 1 164 ? -51.470 -58.837 2.586 1.00 28.34 164 LEU A N 1
ATOM 1311 C CA . LEU A 1 164 ? -51.630 -57.505 1.927 1.00 31.40 164 LEU A CA 1
ATOM 1312 C C . LEU A 1 164 ? -51.703 -57.711 0.407 1.00 26.09 164 LEU A C 1
ATOM 1313 O O . LEU A 1 164 ? -51.046 -58.559 -0.163 1.00 27.66 164 LEU A O 1
ATOM 1318 N N . THR A 1 165 ? -52.590 -56.967 -0.230 1.00 25.46 165 THR A N 1
ATOM 1319 C CA . THR A 1 165 ? -52.717 -57.025 -1.676 1.00 28.61 165 THR A CA 1
ATOM 1320 C C . THR A 1 165 ? -52.904 -55.613 -2.221 1.00 29.73 165 THR A C 1
ATOM 1321 O O . THR A 1 165 ? -52.873 -54.609 -1.473 1.00 25.54 165 THR A O 1
ATOM 1325 N N . HIS A 1 166 ? -53.012 -55.586 -3.552 1.00 30.91 166 HIS A N 1
ATOM 1326 C CA . HIS A 1 166 ? -52.898 -54.433 -4.370 1.00 29.41 166 HIS A CA 1
ATOM 1327 C C . HIS A 1 166 ? -53.897 -54.559 -5.518 1.00 31.15 166 HIS A C 1
ATOM 1328 O O . HIS A 1 166 ? -54.090 -55.643 -6.075 1.00 32.07 166 HIS A O 1
ATOM 1335 N N . CYS A 1 167 ? -54.500 -53.433 -5.886 1.00 32.75 167 CYS A N 1
ATOM 1336 C CA . CYS A 1 167 ? -55.418 -53.347 -7.012 1.00 33.53 167 CYS A CA 1
ATOM 1337 C C . CYS A 1 167 ? -56.661 -54.199 -6.750 1.00 32.97 167 CYS A C 1
ATOM 1338 O O . CYS A 1 167 ? -57.056 -54.364 -5.589 1.00 31.61 167 CYS A O 1
ATOM 1341 N N . ASN A 1 168 ? -57.279 -54.682 -7.846 1.00 35.14 168 ASN A N 1
ATOM 1342 C CA . ASN A 1 168 ? -58.434 -55.599 -7.814 1.00 36.82 168 ASN A CA 1
ATOM 1343 C C . ASN A 1 168 ? -58.168 -56.816 -8.712 1.00 34.34 168 ASN A C 1
ATOM 1344 O O . ASN A 1 168 ? -58.132 -56.699 -9.955 1.00 27.41 168 ASN A O 1
ATOM 1349 N N . ALA A 1 169 ? -58.040 -57.964 -8.042 1.00 30.83 169 ALA A N 1
ATOM 1350 C CA . ALA A 1 169 ? -57.859 -59.250 -8.644 1.00 31.68 169 ALA A CA 1
ATOM 1351 C C . ALA A 1 169 ? -58.826 -60.213 -7.960 1.00 31.70 169 ALA A C 1
ATOM 1352 O O . ALA A 1 169 ? -58.519 -61.391 -7.756 1.00 33.99 169 ALA A O 1
ATOM 1354 N N . GLY A 1 170 ? -60.012 -59.668 -7.660 1.00 30.76 170 GLY A N 1
ATOM 1355 C CA . GLY A 1 170 ? -61.120 -60.355 -7.001 1.00 28.60 170 GLY A CA 1
ATOM 1356 C C . GLY A 1 170 ? -62.150 -60.866 -8.003 1.00 28.07 170 GLY A C 1
ATOM 1357 O O . GLY A 1 170 ? -61.881 -60.967 -9.204 1.00 25.28 170 GLY A O 1
ATOM 1358 N N . SER A 1 171 ? -63.344 -61.160 -7.486 1.00 29.64 171 SER A N 1
ATOM 1359 C CA . SER A 1 171 ? -64.415 -61.738 -8.232 1.00 30.61 171 SER A CA 1
ATOM 1360 C C . SER A 1 171 ? -64.802 -60.800 -9.370 1.00 33.18 171 SER A C 1
ATOM 1361 O O . SER A 1 171 ? -65.025 -61.232 -10.452 1.00 33.91 171 SER A O 1
ATOM 1364 N N . LEU A 1 172 ? -64.769 -59.491 -9.117 1.00 37.93 172 LEU A N 1
ATOM 1365 C CA . LEU A 1 172 ? -65.144 -58.504 -10.136 1.00 36.90 172 LEU A CA 1
ATOM 1366 C C . LEU A 1 172 ? -64.170 -58.487 -11.328 1.00 34.93 172 LEU A C 1
ATOM 1367 O O . LEU A 1 172 ? -64.543 -58.025 -12.396 1.00 33.78 172 LEU A O 1
ATOM 1372 N N . ALA A 1 173 ? -62.923 -58.944 -11.145 1.00 34.38 173 ALA A N 1
ATOM 1373 C CA . ALA A 1 173 ? -61.904 -58.923 -12.238 1.00 36.26 173 ALA A CA 1
ATOM 1374 C C . ALA A 1 173 ? -61.936 -60.220 -13.071 1.00 35.45 173 ALA A C 1
ATOM 1375 O O . ALA A 1 173 ? -61.133 -60.409 -13.991 1.00 34.12 173 ALA A O 1
ATOM 1377 N N . THR A 1 174 ? -62.831 -61.135 -12.705 1.00 33.97 174 THR A N 1
ATOM 1378 C CA . THR A 1 174 ? -62.969 -62.420 -13.334 1.00 36.33 174 THR A CA 1
ATOM 1379 C C . THR A 1 174 ? -64.462 -62.734 -13.504 1.00 35.47 174 THR A C 1
ATOM 1380 O O . THR A 1 174 ? -65.332 -61.921 -13.162 1.00 35.34 174 THR A O 1
ATOM 1384 N N . VAL A 1 175 ? -64.738 -63.946 -13.988 1.00 32.96 175 VAL A N 1
ATOM 1385 C CA . VAL A 1 175 ? -66.084 -64.444 -14.107 1.00 32.68 175 VAL A CA 1
ATOM 1386 C C . VAL A 1 175 ? -66.598 -64.715 -12.702 1.00 30.47 175 VAL A C 1
ATOM 1387 O O . VAL A 1 175 ? -67.724 -64.343 -12.401 1.00 35.27 175 VAL A O 1
ATOM 1391 N N . HIS A 1 176 ? -65.761 -65.315 -11.849 1.00 30.77 176 HIS A N 1
ATOM 1392 C CA . HIS A 1 176 ? -66.155 -65.540 -10.441 1.00 35.87 176 HIS A CA 1
ATOM 1393 C C . HIS A 1 176 ? -64.909 -65.791 -9.568 1.00 33.90 176 HIS A C 1
ATOM 1394 O O . HIS A 1 176 ? -63.970 -66.396 -10.017 1.00 32.18 176 HIS A O 1
ATOM 1401 N N . LEU A 1 177 ? -64.932 -65.267 -8.333 1.00 31.86 177 LEU A N 1
ATOM 1402 C CA . LEU A 1 177 ? -64.037 -65.622 -7.210 1.00 31.67 177 LEU A CA 1
ATOM 1403 C C . LEU A 1 177 ? -62.757 -64.768 -7.188 1.00 32.62 177 LEU A C 1
ATOM 1404 O O . LEU A 1 177 ? -62.301 -64.325 -6.091 1.00 29.17 177 LEU A O 1
ATOM 1409 N N . GLY A 1 178 ? -62.141 -64.587 -8.360 1.00 29.55 178 GLY A N 1
ATOM 1410 C CA . GLY A 1 178 ? -60.910 -63.819 -8.473 1.00 32.57 178 GLY A CA 1
ATOM 1411 C C . GLY A 1 178 ? -59.698 -64.714 -8.557 1.00 31.35 178 GLY A C 1
ATOM 1412 O O . GLY A 1 178 ? -59.825 -65.916 -8.452 1.00 31.82 178 GLY A O 1
ATOM 1413 N N . THR A 1 179 ? -58.531 -64.102 -8.786 1.00 32.33 179 THR A N 1
ATOM 1414 C CA . THR A 1 179 ? -57.259 -64.789 -8.693 1.00 30.05 179 THR A CA 1
ATOM 1415 C C . THR A 1 179 ? -56.801 -64.655 -7.245 1.00 32.91 179 THR A C 1
ATOM 1416 O O . THR A 1 179 ? -56.870 -65.621 -6.441 1.00 28.77 179 THR A O 1
ATOM 1420 N N . VAL A 1 180 ? -56.356 -63.443 -6.900 1.00 31.33 180 VAL A N 1
ATOM 1421 C CA . VAL A 1 180 ? -56.111 -63.122 -5.516 1.00 29.65 180 VAL A CA 1
ATOM 1422 C C . VAL A 1 180 ? -57.400 -63.457 -4.743 1.00 27.38 180 VAL A C 1
ATOM 1423 O O . VAL A 1 180 ? -57.390 -64.085 -3.678 1.00 30.13 180 VAL A O 1
ATOM 1427 N N . GLY A 1 181 ? -58.528 -63.029 -5.288 1.00 25.57 181 GLY A N 1
ATOM 1428 C CA . GLY A 1 181 ? -59.814 -63.146 -4.567 1.00 26.74 181 GLY A CA 1
ATOM 1429 C C . GLY A 1 181 ? -60.134 -64.583 -4.163 1.00 27.26 181 GLY A C 1
ATOM 1430 O O . GLY A 1 181 ? -60.661 -64.825 -3.097 1.00 30.30 181 GLY A O 1
ATOM 1431 N N . SER A 1 182 ? -59.789 -65.547 -5.015 1.00 28.97 182 SER A N 1
ATOM 1432 C CA . SER A 1 182 ? -60.036 -66.944 -4.719 1.00 30.32 182 SER A CA 1
ATOM 1433 C C . SER A 1 182 ? -59.182 -67.390 -3.543 1.00 29.29 182 SER A C 1
ATOM 1434 O O . SER A 1 182 ? -59.648 -68.092 -2.662 1.00 31.25 182 SER A O 1
ATOM 1437 N N . VAL A 1 183 ? -57.934 -66.939 -3.527 1.00 31.65 183 VAL A N 1
ATOM 1438 C CA . VAL A 1 183 ? -56.991 -67.387 -2.506 1.00 32.03 183 VAL A CA 1
ATOM 1439 C C . VAL A 1 183 ? -57.470 -66.889 -1.150 1.00 31.01 183 VAL A C 1
ATOM 1440 O O . VAL A 1 183 ? -57.518 -67.657 -0.214 1.00 34.58 183 VAL A O 1
ATOM 1444 N N . VAL A 1 184 ? -57.778 -65.590 -1.063 1.00 31.22 184 VAL A N 1
ATOM 1445 C CA . VAL A 1 184 ? -58.214 -64.989 0.181 1.00 31.28 184 VAL A CA 1
ATOM 1446 C C . VAL A 1 184 ? -59.608 -65.503 0.579 1.00 31.99 184 VAL A C 1
ATOM 1447 O O . VAL A 1 184 ? -59.895 -65.622 1.785 1.00 33.22 184 VAL A O 1
ATOM 1451 N N . ARG A 1 185 ? -60.456 -65.857 -0.390 1.00 32.48 185 ARG A N 1
ATOM 1452 C CA . ARG A 1 185 ? -61.788 -66.446 -0.027 1.00 31.86 185 ARG A CA 1
ATOM 1453 C C . ARG A 1 185 ? -61.598 -67.847 0.594 1.00 31.17 185 ARG A C 1
ATOM 1454 O O . ARG A 1 185 ? -62.139 -68.143 1.630 1.00 28.78 185 ARG A O 1
ATOM 1462 N N . VAL A 1 186 ? -60.718 -68.670 0.021 1.00 30.01 186 VAL A N 1
ATOM 1463 C CA . VAL A 1 186 ? -60.461 -69.966 0.595 1.00 31.80 186 VAL A CA 1
ATOM 1464 C C . VAL A 1 186 ? -59.853 -69.806 1.995 1.00 37.34 186 VAL A C 1
ATOM 1465 O O . VAL A 1 186 ? -60.260 -70.489 2.937 1.00 41.45 186 VAL A O 1
ATOM 1469 N N . MET A 1 187 ? -58.880 -68.897 2.133 1.00 36.76 187 MET A N 1
ATOM 1470 C CA . MET A 1 187 ? -58.237 -68.661 3.395 1.00 35.20 187 MET A CA 1
ATOM 1471 C C . MET A 1 187 ? -59.288 -68.226 4.428 1.00 34.85 187 MET A C 1
ATOM 1472 O O . MET A 1 187 ? -59.213 -68.630 5.590 1.00 33.91 187 MET A O 1
ATOM 1477 N N . HIS A 1 188 ? -60.231 -67.373 4.016 1.00 35.43 188 HIS A N 1
ATOM 1478 C CA . HIS A 1 188 ? -61.232 -66.812 4.947 1.00 37.75 188 HIS A CA 1
ATOM 1479 C C . HIS A 1 188 ? -62.136 -67.938 5.472 1.00 40.35 188 HIS A C 1
ATOM 1480 O O . HIS A 1 188 ? -62.392 -68.039 6.670 1.00 37.57 188 HIS A O 1
ATOM 1487 N N . LYS A 1 189 ? -62.598 -68.791 4.560 1.00 40.55 189 LYS A N 1
ATOM 1488 C CA . LYS A 1 189 ? -63.403 -69.962 4.924 1.00 44.23 189 LYS A CA 1
ATOM 1489 C C . LYS A 1 189 ? -62.625 -70.864 5.883 1.00 43.49 189 LYS A C 1
ATOM 1490 O O . LYS A 1 189 ? -63.221 -71.434 6.818 1.00 39.43 189 LYS A O 1
ATOM 1496 N N . ASP A 1 190 ? -61.326 -71.045 5.603 1.00 39.39 190 ASP A N 1
ATOM 1497 C CA . ASP A 1 190 ? -60.490 -71.951 6.400 1.00 40.13 190 ASP A CA 1
ATOM 1498 C C . ASP A 1 190 ? -60.208 -71.346 7.785 1.00 38.50 190 ASP A C 1
ATOM 1499 O O . ASP A 1 190 ? -59.654 -72.018 8.635 1.00 43.72 190 ASP A O 1
ATOM 1504 N N . GLY A 1 191 ? -60.583 -70.086 8.020 1.00 37.74 191 GLY A N 1
ATOM 1505 C CA . GLY A 1 191 ? -60.241 -69.399 9.283 1.00 39.14 191 GLY A CA 1
ATOM 1506 C C . GLY A 1 191 ? -58.785 -68.917 9.332 1.00 42.75 191 GLY A C 1
ATOM 1507 O O . GLY A 1 191 ? -58.268 -68.578 10.387 1.00 43.08 191 GLY A O 1
ATOM 1508 N N . SER A 1 192 ? -58.101 -68.864 8.184 1.00 45.29 192 SER A N 1
ATOM 1509 C CA . SER A 1 192 ? -56.686 -68.592 8.201 1.00 45.05 192 SER A CA 1
ATOM 1510 C C . SER A 1 192 ? -56.400 -67.144 7.754 1.00 40.66 192 SER A C 1
ATOM 1511 O O . SER A 1 192 ? -55.301 -66.670 7.911 1.00 41.88 192 SER A O 1
ATOM 1514 N N . LEU A 1 193 ? -57.429 -66.391 7.362 1.00 35.73 193 LEU A N 1
ATOM 1515 C CA . LEU A 1 193 ? -57.260 -64.985 7.028 1.00 35.61 193 LEU A CA 1
ATOM 1516 C C . LEU A 1 193 ? -57.756 -64.084 8.155 1.00 35.75 193 LEU A C 1
ATOM 1517 O O . LEU A 1 193 ? -58.970 -63.826 8.268 1.00 35.65 193 LEU A O 1
ATOM 1522 N N . LYS A 1 194 ? -56.813 -63.542 8.942 1.00 35.15 194 LYS A N 1
ATOM 1523 C CA . LYS A 1 194 ? -57.164 -62.722 10.088 1.00 37.94 194 LYS A CA 1
ATOM 1524 C C . LYS A 1 194 ? -57.416 -61.293 9.632 1.00 37.51 194 LYS A C 1
ATOM 1525 O O . LYS A 1 194 ? -58.169 -60.569 10.270 1.00 33.54 194 LYS A O 1
ATOM 1531 N N . LEU A 1 195 ? -56.713 -60.881 8.575 1.00 33.19 195 LEU A N 1
ATOM 1532 C CA . LEU A 1 195 ? -56.771 -59.503 8.141 1.00 33.05 195 LEU A CA 1
ATOM 1533 C C . LEU A 1 195 ? -56.214 -59.432 6.725 1.00 33.18 195 LEU A C 1
ATOM 1534 O O . LEU A 1 195 ? -55.174 -60.023 6.453 1.00 31.66 195 LEU A O 1
ATOM 1539 N N . LEU A 1 196 ? -56.940 -58.723 5.856 1.00 32.38 196 LEU A N 1
ATOM 1540 C CA . LEU A 1 196 ? -56.516 -58.404 4.530 1.00 32.06 196 LEU A CA 1
ATOM 1541 C C . LEU A 1 196 ? -56.278 -56.895 4.427 1.00 31.69 196 LEU A C 1
ATOM 1542 O O . LEU A 1 196 ? -57.232 -56.150 4.381 1.00 26.85 196 LEU A O 1
ATOM 1547 N N . TRP A 1 197 ? -55.010 -56.478 4.320 1.00 30.49 197 TRP A N 1
ATOM 1548 C CA . TRP A 1 197 ? -54.696 -55.094 3.942 1.00 29.82 197 TRP A CA 1
ATOM 1549 C C . TRP A 1 197 ? -54.966 -54.904 2.452 1.00 30.39 197 TRP A C 1
ATOM 1550 O O . TRP A 1 197 ? -54.507 -55.730 1.616 1.00 27.16 197 TRP A O 1
ATOM 1561 N N . LEU A 1 198 ? -55.624 -53.789 2.131 1.00 30.12 198 LEU A N 1
ATOM 1562 C CA . LEU A 1 198 ? -55.931 -53.378 0.759 1.00 32.24 198 LEU A CA 1
ATOM 1563 C C . LEU A 1 198 ? -55.319 -52.009 0.470 1.00 29.12 198 LEU A C 1
ATOM 1564 O O . LEU A 1 198 ? -55.772 -51.004 1.036 1.00 25.30 198 LEU A O 1
ATOM 1569 N N . ASP A 1 199 ? -54.324 -51.980 -0.427 1.00 30.21 199 ASP A N 1
ATOM 1570 C CA . ASP A 1 199 ? -53.797 -50.737 -0.981 1.00 28.38 199 ASP A CA 1
ATOM 1571 C C . ASP A 1 199 ? -54.913 -50.127 -1.829 1.00 28.29 199 ASP A C 1
ATOM 1572 O O . ASP A 1 199 ? -55.494 -50.829 -2.660 1.00 27.88 199 ASP A O 1
ATOM 1577 N N . GLU A 1 200 ? -55.191 -48.831 -1.653 1.00 29.36 200 GLU A N 1
ATOM 1578 C CA . GLU A 1 200 ? -56.263 -48.184 -2.412 1.00 29.38 200 GLU A CA 1
ATOM 1579 C C . GLU A 1 200 ? -55.982 -48.259 -3.918 1.00 30.22 200 GLU A C 1
ATOM 1580 O O . GLU A 1 200 ? -56.938 -48.356 -4.710 1.00 33.98 200 GLU A O 1
ATOM 1586 N N . THR A 1 201 ? -54.688 -48.154 -4.288 1.00 29.44 201 THR A N 1
ATOM 1587 C CA . THR A 1 201 ? -54.142 -48.325 -5.647 1.00 28.46 201 THR A CA 1
ATOM 1588 C C . THR A 1 201 ? -54.496 -47.163 -6.589 1.00 28.31 201 THR A C 1
ATOM 1589 O O . THR A 1 201 ? -55.255 -47.307 -7.574 1.00 27.46 201 THR A O 1
ATOM 1593 N N . ARG A 1 202 ? -53.894 -46.010 -6.303 1.00 27.45 202 ARG A N 1
ATOM 1594 C CA . ARG A 1 202 ? -53.905 -44.865 -7.180 1.00 26.19 202 ARG A CA 1
ATOM 1595 C C . ARG A 1 202 ? -53.134 -45.226 -8.447 1.00 28.36 202 ARG A C 1
ATOM 1596 O O . ARG A 1 202 ? -52.262 -46.088 -8.401 1.00 27.86 202 ARG A O 1
ATOM 1604 N N . PRO A 1 203 ? -53.452 -44.567 -9.566 1.00 27.89 203 PRO A N 1
ATOM 1605 C CA . PRO A 1 203 ? -54.463 -43.522 -9.644 1.00 28.66 203 PRO A CA 1
ATOM 1606 C C . PRO A 1 203 ? -55.921 -43.986 -9.799 1.00 30.87 203 PRO A C 1
ATOM 1607 O O . PRO A 1 203 ? -56.841 -43.218 -9.501 1.00 30.53 203 PRO A O 1
ATOM 1611 N N . VAL A 1 204 ? -56.149 -45.209 -10.296 1.00 33.06 204 VAL A N 1
ATOM 1612 C CA . VAL A 1 204 ? -57.492 -45.610 -10.731 1.00 33.79 204 VAL A CA 1
ATOM 1613 C C . VAL A 1 204 ? -58.358 -46.018 -9.516 1.00 31.82 204 VAL A C 1
ATOM 1614 O O . VAL A 1 204 ? -59.555 -45.963 -9.614 1.00 36.88 204 VAL A O 1
ATOM 1618 N N . LEU A 1 205 ? -57.739 -46.419 -8.400 1.00 29.75 205 LEU A N 1
ATOM 1619 C CA . LEU A 1 205 ? -58.368 -46.667 -7.058 1.00 34.80 205 LEU A CA 1
ATOM 1620 C C . LEU A 1 205 ? -59.250 -47.920 -7.033 1.00 32.52 205 LEU A C 1
ATOM 1621 O O . LEU A 1 205 ? -60.232 -47.990 -6.283 1.00 31.67 205 LEU A O 1
ATOM 1626 N N . GLN A 1 206 ? -58.831 -48.942 -7.773 1.00 30.65 206 GLN A N 1
ATOM 1627 C CA . GLN A 1 206 ? -59.567 -50.191 -7.848 1.00 33.73 206 GLN A CA 1
ATOM 1628 C C . GLN A 1 206 ? -59.479 -50.940 -6.525 1.00 31.14 206 GLN A C 1
ATOM 1629 O O . GLN A 1 206 ? -60.351 -51.736 -6.257 1.00 31.70 206 GLN A O 1
ATOM 1635 N N . GLY A 1 207 ? -58.454 -50.669 -5.707 1.00 30.81 207 GLY A N 1
ATOM 1636 C CA . GLY A 1 207 ? -58.401 -51.229 -4.352 1.00 31.38 207 GLY A CA 1
ATOM 1637 C C . GLY A 1 207 ? -59.562 -50.737 -3.493 1.00 31.37 207 GLY A C 1
ATOM 1638 O O . GLY A 1 207 ? -60.252 -51.512 -2.831 1.00 29.48 207 GLY A O 1
ATOM 1639 N N . ALA A 1 208 ? -59.772 -49.430 -3.512 1.00 29.55 208 ALA A N 1
ATOM 1640 C CA . ALA A 1 208 ? -60.731 -48.772 -2.633 1.00 33.99 208 ALA A CA 1
ATOM 1641 C C . ALA A 1 208 ? -62.160 -49.017 -3.146 1.00 34.49 208 ALA A C 1
ATOM 1642 O O . ALA A 1 208 ? -63.077 -49.289 -2.353 1.00 33.03 208 ALA A O 1
ATOM 1644 N N . ARG A 1 209 ? -62.317 -48.920 -4.473 1.00 35.34 209 ARG A N 1
ATOM 1645 C CA . ARG A 1 209 ? -63.593 -48.819 -5.147 1.00 37.22 209 ARG A CA 1
ATOM 1646 C C . ARG A 1 209 ? -64.203 -50.211 -5.357 1.00 38.00 209 ARG A C 1
ATOM 1647 O O . ARG A 1 209 ? -65.434 -50.401 -5.285 1.00 40.27 209 ARG A O 1
ATOM 1655 N N . LEU A 1 210 ? -63.338 -51.186 -5.610 1.00 34.00 210 LEU A N 1
ATOM 1656 C CA . LEU A 1 210 ? -63.739 -52.503 -6.075 1.00 35.29 210 LEU A CA 1
ATOM 1657 C C . LEU A 1 210 ? -63.347 -53.560 -5.032 1.00 33.56 210 LEU A C 1
ATOM 1658 O O . LEU A 1 210 ? -64.247 -54.199 -4.466 1.00 36.32 210 LEU A O 1
ATOM 1663 N N . SER A 1 211 ? -62.048 -53.698 -4.720 1.00 31.01 211 SER A N 1
ATOM 1664 C CA . SER A 1 211 ? -61.632 -54.739 -3.793 1.00 29.57 211 SER A CA 1
ATOM 1665 C C . SER A 1 211 ? -62.324 -54.517 -2.433 1.00 32.52 211 SER A C 1
ATOM 1666 O O . SER A 1 211 ? -62.844 -55.481 -1.812 1.00 30.09 211 SER A O 1
ATOM 1669 N N . ALA A 1 212 ? -62.324 -53.264 -1.939 1.00 31.00 212 ALA A N 1
ATOM 1670 C CA . ALA A 1 212 ? -62.810 -53.004 -0.571 1.00 32.25 212 ALA A CA 1
ATOM 1671 C C . ALA A 1 212 ? -64.303 -53.424 -0.483 1.00 34.59 212 ALA A C 1
ATOM 1672 O O . ALA A 1 212 ? -64.755 -54.004 0.511 1.00 32.25 212 ALA A O 1
ATOM 1674 N N . TRP A 1 213 ? -65.039 -53.173 -1.570 1.00 31.05 213 TRP A N 1
ATOM 1675 C CA . TRP A 1 213 ? -66.426 -53.474 -1.691 1.00 33.50 213 TRP A CA 1
ATOM 1676 C C . TRP A 1 213 ? -66.671 -54.993 -1.698 1.00 33.46 213 TRP A C 1
ATOM 1677 O O . TRP A 1 213 ? -67.371 -55.481 -0.836 1.00 34.98 213 TRP A O 1
ATOM 1688 N N . GLU A 1 214 ? -66.082 -55.734 -2.642 1.00 32.23 214 GLU A N 1
ATOM 1689 C CA . GLU A 1 214 ? -66.399 -57.173 -2.773 1.00 32.13 214 GLU A CA 1
ATOM 1690 C C . GLU A 1 214 ? -65.916 -57.966 -1.556 1.00 34.72 214 GLU A C 1
ATOM 1691 O O . GLU A 1 214 ? -66.582 -58.912 -1.180 1.00 32.46 214 GLU A O 1
ATOM 1697 N N . TYR A 1 215 ? -64.755 -57.617 -0.970 1.00 35.60 215 TYR A N 1
ATOM 1698 C CA . TYR A 1 215 ? -64.238 -58.436 0.115 1.00 34.39 215 TYR A CA 1
ATOM 1699 C C . TYR A 1 215 ? -65.055 -58.141 1.368 1.00 34.47 215 TYR A C 1
ATOM 1700 O O . TYR A 1 215 ? -65.295 -59.042 2.204 1.00 36.20 215 TYR A O 1
ATOM 1709 N N . SER A 1 216 ? -65.471 -56.882 1.498 1.00 33.86 216 SER A N 1
ATOM 1710 C CA . SER A 1 216 ? -66.391 -56.514 2.554 1.00 38.96 216 SER A CA 1
ATOM 1711 C C . SER A 1 216 ? -67.751 -57.222 2.363 1.00 36.95 216 SER A C 1
ATOM 1712 O O . SER A 1 216 ? -68.256 -57.842 3.270 1.00 38.14 216 SER A O 1
ATOM 1715 N N . TYR A 1 217 ? -68.321 -57.154 1.165 1.00 33.41 217 TYR A N 1
ATOM 1716 C CA . TYR A 1 217 ? -69.557 -57.834 0.856 1.00 34.72 217 TYR A CA 1
ATOM 1717 C C . TYR A 1 217 ? -69.547 -59.275 1.373 1.00 33.73 217 TYR A C 1
ATOM 1718 O O . TYR A 1 217 ? -70.552 -59.735 1.917 1.00 35.65 217 TYR A O 1
ATOM 1727 N N . ASP A 1 218 ? -68.411 -59.966 1.248 1.00 31.21 218 ASP A N 1
ATOM 1728 C CA . ASP A 1 218 ? -68.320 -61.344 1.637 1.00 29.48 218 ASP A CA 1
ATOM 1729 C C . ASP A 1 218 ? -67.918 -61.499 3.097 1.00 33.43 218 ASP A C 1
ATOM 1730 O O . ASP A 1 218 ? -67.713 -62.629 3.545 1.00 37.72 218 ASP A O 1
ATOM 1735 N N . GLY A 1 219 ? -67.774 -60.400 3.846 1.00 33.63 219 GLY A N 1
ATOM 1736 C CA . GLY A 1 219 ? -67.438 -60.502 5.279 1.00 35.19 219 GLY A CA 1
ATOM 1737 C C . GLY A 1 219 ? -65.983 -60.875 5.584 1.00 38.74 219 GLY A C 1
ATOM 1738 O O . GLY A 1 219 ? -65.673 -61.354 6.681 1.00 37.64 219 GLY A O 1
ATOM 1739 N N . LEU A 1 220 ? -65.051 -60.641 4.653 1.00 38.67 220 LEU A N 1
ATOM 1740 C CA . LEU A 1 220 ? -63.614 -60.770 5.003 1.00 35.35 220 LEU A CA 1
ATOM 1741 C C . LEU A 1 220 ? -63.232 -59.618 5.946 1.00 35.92 220 LEU A C 1
ATOM 1742 O O . LEU A 1 220 ? -63.750 -58.523 5.817 1.00 39.29 220 LEU A O 1
ATOM 1747 N N . ASN A 1 221 ? -62.298 -59.845 6.881 1.00 35.03 221 ASN A N 1
ATOM 1748 C CA . ASN A 1 221 ? -61.790 -58.729 7.681 1.00 33.23 221 ASN A CA 1
ATOM 1749 C C . ASN A 1 221 ? -60.735 -57.925 6.871 1.00 33.50 221 ASN A C 1
ATOM 1750 O O . ASN A 1 221 ? -59.679 -58.389 6.568 1.00 33.11 221 ASN A O 1
ATOM 1755 N N . VAL A 1 222 ? -60.987 -56.639 6.645 1.00 33.97 222 VAL A N 1
ATOM 1756 C CA . VAL A 1 222 ? -60.297 -55.862 5.642 1.00 34.41 222 VAL A CA 1
ATOM 1757 C C . VAL A 1 222 ? -59.926 -54.506 6.256 1.00 37.72 222 VAL A C 1
ATOM 1758 O O . VAL A 1 222 ? -60.643 -54.002 7.147 1.00 38.33 222 VAL A O 1
ATOM 1762 N N . LYS A 1 223 ? -58.797 -53.940 5.814 1.00 33.71 223 LYS A N 1
ATOM 1763 C CA . LYS A 1 223 ? -58.382 -52.611 6.202 1.00 35.85 223 LYS A CA 1
ATOM 1764 C C . LYS A 1 223 ? -57.825 -51.878 4.981 1.00 35.03 223 LYS A C 1
ATOM 1765 O O . LYS A 1 223 ? -56.869 -52.367 4.343 1.00 33.14 223 LYS A O 1
ATOM 1771 N N . LEU A 1 224 ? -58.410 -50.711 4.673 1.00 27.78 224 LEU A N 1
ATOM 1772 C CA . LEU A 1 224 ? -58.060 -49.967 3.452 1.00 28.24 224 LEU A CA 1
ATOM 1773 C C . LEU A 1 224 ? -56.998 -48.931 3.822 1.00 29.29 224 LEU A C 1
ATOM 1774 O O . LEU A 1 224 ? -57.144 -48.296 4.845 1.00 29.53 224 LEU A O 1
ATOM 1779 N N . ILE A 1 225 ? -55.884 -48.880 3.074 1.00 31.35 225 ILE A N 1
ATOM 1780 C CA . ILE A 1 225 ? -54.783 -47.932 3.352 1.00 31.91 225 ILE A CA 1
ATOM 1781 C C . ILE A 1 225 ? -54.358 -47.192 2.080 1.00 32.42 225 ILE A C 1
ATOM 1782 O O . ILE A 1 225 ? -54.505 -47.690 0.938 1.00 31.91 225 ILE A O 1
ATOM 1787 N N . ALA A 1 226 ? -53.734 -46.028 2.294 1.00 29.91 226 ALA A N 1
ATOM 1788 C CA . ALA A 1 226 ? -53.061 -45.304 1.220 1.00 28.92 226 ALA A CA 1
ATOM 1789 C C . ALA A 1 226 ? -51.834 -46.127 0.818 1.00 26.44 226 ALA A C 1
ATOM 1790 O O . ALA A 1 226 ? -51.225 -46.782 1.643 1.00 28.04 226 ALA A O 1
ATOM 1792 N N . ASP A 1 227 ? -51.489 -46.075 -0.464 1.00 26.75 227 ASP A N 1
ATOM 1793 C CA . ASP A 1 227 ? -50.347 -46.828 -1.036 1.00 25.85 227 ASP A CA 1
ATOM 1794 C C . ASP A 1 227 ? -49.060 -46.537 -0.266 1.00 26.10 227 ASP A C 1
ATOM 1795 O O . ASP A 1 227 ? -48.246 -47.417 -0.046 1.00 29.87 227 ASP A O 1
ATOM 1800 N N . ASN A 1 228 ? -48.889 -45.262 0.087 1.00 29.74 228 ASN A N 1
ATOM 1801 C CA . ASN A 1 228 ? -47.815 -44.756 0.903 1.00 30.55 228 ASN A CA 1
ATOM 1802 C C . ASN A 1 228 ? -47.656 -45.575 2.180 1.00 28.19 228 ASN A C 1
ATOM 1803 O O . ASN A 1 228 ? -46.581 -45.628 2.744 1.00 30.30 228 ASN A O 1
ATOM 1808 N N . ALA A 1 229 ? -48.734 -46.144 2.698 1.00 27.41 229 ALA A N 1
ATOM 1809 C CA . ALA A 1 229 ? -48.618 -46.753 4.011 1.00 28.06 229 ALA A CA 1
ATOM 1810 C C . ALA A 1 229 ? -48.212 -48.225 3.924 1.00 27.86 229 ALA A C 1
ATOM 1811 O O . ALA A 1 229 ? -48.081 -48.894 4.964 1.00 27.85 229 ALA A O 1
ATOM 1813 N N . ALA A 1 230 ? -48.094 -48.801 2.726 1.00 29.93 230 ALA A N 1
ATOM 1814 C CA . ALA A 1 230 ? -47.853 -50.280 2.714 1.00 29.30 230 ALA A CA 1
ATOM 1815 C C . ALA A 1 230 ? -46.496 -50.582 3.362 1.00 26.62 230 ALA A C 1
ATOM 1816 O O . ALA A 1 230 ? -46.329 -51.571 4.053 1.00 25.98 230 ALA A O 1
ATOM 1818 N N . ALA A 1 231 ? -45.524 -49.695 3.157 1.00 27.12 231 ALA A N 1
ATOM 1819 C CA . ALA A 1 231 ? -44.180 -49.909 3.689 1.00 25.91 231 ALA A CA 1
ATOM 1820 C C . ALA A 1 231 ? -44.233 -49.826 5.205 1.00 27.93 231 ALA A C 1
ATOM 1821 O O . ALA A 1 231 ? -43.572 -50.535 5.883 1.00 27.48 231 ALA A O 1
ATOM 1823 N N . PHE A 1 232 ? -45.084 -48.927 5.702 1.00 33.66 232 PHE A N 1
ATOM 1824 C CA . PHE A 1 232 ? -45.235 -48.700 7.113 1.00 33.94 232 PHE A CA 1
ATOM 1825 C C . PHE A 1 232 ? -45.838 -49.941 7.779 1.00 27.43 232 PHE A C 1
ATOM 1826 O O . PHE A 1 232 ? -45.325 -50.467 8.769 1.00 27.04 232 PHE A O 1
ATOM 1834 N N . VAL A 1 233 ? -46.920 -50.458 7.214 1.00 27.85 233 VAL A N 1
ATOM 1835 C CA . VAL A 1 233 ? -47.536 -51.586 7.852 1.00 28.92 233 VAL A CA 1
ATOM 1836 C C . VAL A 1 233 ? -46.607 -52.801 7.789 1.00 28.73 233 VAL A C 1
ATOM 1837 O O . VAL A 1 233 ? -46.685 -53.647 8.682 1.00 29.71 233 VAL A O 1
ATOM 1841 N N . MET A 1 234 ? -45.754 -52.876 6.762 1.00 26.45 234 MET A N 1
ATOM 1842 C CA . MET A 1 234 ? -44.763 -53.963 6.662 1.00 31.55 234 MET A CA 1
ATOM 1843 C C . MET A 1 234 ? -43.716 -53.774 7.763 1.00 30.90 234 MET A C 1
ATOM 1844 O O . MET A 1 234 ? -43.407 -54.732 8.480 1.00 30.75 234 MET A O 1
ATOM 1849 N N . GLN A 1 235 ? -43.205 -52.537 7.868 1.00 27.15 235 GLN A N 1
ATOM 1850 C CA . GLN A 1 235 ? -42.198 -52.156 8.849 1.00 32.28 235 GLN A CA 1
ATOM 1851 C C . GLN A 1 235 ? -42.679 -52.442 10.273 1.00 30.76 235 GLN A C 1
ATOM 1852 O O . GLN A 1 235 ? -41.906 -52.823 11.094 1.00 29.01 235 GLN A O 1
ATOM 1858 N N . GLN A 1 236 ? -43.964 -52.218 10.557 1.00 30.01 236 GLN A N 1
ATOM 1859 C CA . GLN A 1 236 ? -44.447 -52.366 11.930 1.00 30.94 236 GLN A CA 1
ATOM 1860 C C . GLN A 1 236 ? -44.719 -53.827 12.240 1.00 28.26 236 GLN A C 1
ATOM 1861 O O . GLN A 1 236 ? -45.141 -54.096 13.336 1.00 30.01 236 GLN A O 1
ATOM 1867 N N . GLY A 1 237 ? -44.484 -54.754 11.301 1.00 30.31 237 GLY A N 1
ATOM 1868 C CA . GLY A 1 237 ? -44.699 -56.215 11.598 1.00 27.00 237 GLY A CA 1
ATOM 1869 C C . GLY A 1 237 ? -46.150 -56.643 11.342 1.00 27.55 237 GLY A C 1
ATOM 1870 O O . GLY A 1 237 ? -46.551 -57.761 11.693 1.00 25.31 237 GLY A O 1
ATOM 1871 N N . PHE A 1 238 ? -46.934 -55.790 10.666 1.00 28.58 238 PHE A N 1
ATOM 1872 C CA . PHE A 1 238 ? -48.374 -56.043 10.482 1.00 30.02 238 PHE A CA 1
ATOM 1873 C C . PHE A 1 238 ? -48.698 -56.931 9.260 1.00 28.91 238 PHE A C 1
ATOM 1874 O O . PHE A 1 238 ? -49.858 -57.200 9.023 1.00 30.75 238 PHE A O 1
ATOM 1882 N N . VAL A 1 239 ? -47.698 -57.412 8.514 1.00 30.26 239 VAL A N 1
ATOM 1883 C CA . VAL A 1 239 ? -47.928 -58.184 7.287 1.00 27.80 239 VAL A CA 1
ATOM 1884 C C . VAL A 1 239 ? -47.086 -59.477 7.296 1.00 30.30 239 VAL A C 1
ATOM 1885 O O . VAL A 1 239 ? -45.848 -59.419 7.319 1.00 32.66 239 VAL A O 1
ATOM 1889 N N . ASP A 1 240 ? -47.770 -60.623 7.158 1.00 27.76 240 ASP A N 1
ATOM 1890 C CA . ASP A 1 240 ? -47.155 -61.937 7.131 1.00 30.03 240 ASP A CA 1
ATOM 1891 C C . ASP A 1 240 ? -46.809 -62.366 5.698 1.00 28.13 240 ASP A C 1
ATOM 1892 O O . ASP A 1 240 ? -45.867 -63.092 5.504 1.00 30.05 240 ASP A O 1
ATOM 1897 N N . ALA A 1 241 ? -47.585 -61.934 4.698 1.00 28.76 241 ALA A N 1
ATOM 1898 C CA . ALA A 1 241 ? -47.282 -62.207 3.303 1.00 27.44 241 ALA A CA 1
ATOM 1899 C C . ALA A 1 241 ? -48.052 -61.237 2.411 1.00 29.37 241 ALA A C 1
ATOM 1900 O O . ALA A 1 241 ? -49.038 -60.638 2.833 1.00 32.99 241 ALA A O 1
ATOM 1902 N N . ILE A 1 242 ? -47.566 -61.086 1.178 1.00 29.01 242 ILE A N 1
ATOM 1903 C CA . ILE A 1 242 ? -48.136 -60.196 0.188 1.00 28.07 242 ILE A CA 1
ATOM 1904 C C . ILE A 1 242 ? -48.513 -61.037 -1.040 1.00 26.23 242 ILE A C 1
ATOM 1905 O O . ILE A 1 242 ? -47.773 -61.864 -1.446 1.00 27.39 242 ILE A O 1
ATOM 1910 N N . ILE A 1 243 ? -49.705 -60.834 -1.588 1.00 27.22 243 ILE A N 1
ATOM 1911 C CA . ILE A 1 243 ? -50.117 -61.540 -2.758 1.00 27.80 243 ILE A CA 1
ATOM 1912 C C . ILE A 1 243 ? -50.674 -60.513 -3.729 1.00 28.28 243 ILE A C 1
ATOM 1913 O O . ILE A 1 243 ? -51.447 -59.636 -3.337 1.00 28.00 243 ILE A O 1
ATOM 1918 N N . VAL A 1 244 ? -50.231 -60.631 -4.980 1.00 28.58 244 VAL A N 1
ATOM 1919 C CA . VAL A 1 244 ? -50.685 -59.774 -6.042 1.00 28.92 244 VAL A CA 1
ATOM 1920 C C . VAL A 1 244 ? -51.080 -60.625 -7.245 1.00 29.41 244 VAL A C 1
ATOM 1921 O O . VAL A 1 244 ? -50.685 -61.778 -7.369 1.00 33.66 244 VAL A O 1
ATOM 1925 N N . GLY A 1 245 ? -51.890 -60.040 -8.122 1.00 31.46 245 GLY A N 1
ATOM 1926 C CA . GLY A 1 245 ? -52.176 -60.658 -9.410 1.00 29.82 245 GLY A CA 1
ATOM 1927 C C . GLY A 1 245 ? -51.086 -60.315 -10.408 1.00 29.31 245 GLY A C 1
ATOM 1928 O O . GLY A 1 245 ? -50.055 -59.792 -10.037 1.00 31.35 245 GLY A O 1
ATOM 1929 N N . ALA A 1 246 ? -51.316 -60.629 -11.690 1.00 32.05 246 ALA A N 1
ATOM 1930 C CA . ALA A 1 246 ? -50.369 -60.311 -12.762 1.00 32.79 246 ALA A CA 1
ATOM 1931 C C . ALA A 1 246 ? -51.141 -59.999 -14.035 1.00 33.59 246 ALA A C 1
ATOM 1932 O O . ALA A 1 246 ? -52.010 -60.774 -14.413 1.00 39.69 246 ALA A O 1
ATOM 1934 N N . ASP A 1 247 ? -50.801 -58.894 -14.704 1.00 34.38 247 ASP A N 1
ATOM 1935 C CA . ASP A 1 247 ? -51.350 -58.638 -16.021 1.00 38.25 247 ASP A CA 1
ATOM 1936 C C . ASP A 1 247 ? -50.614 -59.519 -17.042 1.00 38.81 247 ASP A C 1
ATOM 1937 O O . ASP A 1 247 ? -51.220 -60.013 -17.962 1.00 34.18 247 ASP A O 1
ATOM 1942 N N . ARG A 1 248 ? -49.333 -59.797 -16.814 1.00 39.06 248 ARG A N 1
ATOM 1943 C CA . ARG A 1 248 ? -48.571 -60.591 -17.747 1.00 40.12 248 ARG A CA 1
ATOM 1944 C C . ARG A 1 248 ? -47.258 -61.063 -17.102 1.00 36.25 248 ARG A C 1
ATOM 1945 O O . ARG A 1 248 ? -46.394 -60.273 -16.716 1.00 34.87 248 ARG A O 1
ATOM 1953 N N . ILE A 1 249 ? -47.096 -62.379 -17.037 1.00 34.57 249 ILE A N 1
ATOM 1954 C CA . ILE A 1 249 ? -45.879 -63.004 -16.611 1.00 32.46 249 ILE A CA 1
ATOM 1955 C C . ILE A 1 249 ? -45.133 -63.464 -17.862 1.00 35.36 249 ILE A C 1
ATOM 1956 O O . ILE A 1 249 ? -45.736 -64.051 -18.714 1.00 38.04 249 ILE A O 1
ATOM 1961 N N . VAL A 1 250 ? -43.823 -63.196 -17.949 1.00 34.37 250 VAL A N 1
ATOM 1962 C CA . VAL A 1 250 ? -43.051 -63.644 -19.079 1.00 32.50 250 VAL A CA 1
ATOM 1963 C C . VAL A 1 250 ? -42.164 -64.841 -18.657 1.00 34.58 250 VAL A C 1
ATOM 1964 O O . VAL A 1 250 ? -42.285 -65.350 -17.553 1.00 34.71 250 VAL A O 1
ATOM 1968 N N . ALA A 1 251 ? -41.268 -65.287 -19.541 1.00 32.47 251 ALA A N 1
ATOM 1969 C CA . ALA A 1 251 ? -40.674 -66.636 -19.492 1.00 34.58 251 ALA A CA 1
ATOM 1970 C C . ALA A 1 251 ? -39.727 -66.815 -18.303 1.00 34.87 251 ALA A C 1
ATOM 1971 O O . ALA A 1 251 ? -39.552 -67.950 -17.836 1.00 40.12 251 ALA A O 1
ATOM 1973 N N . ASN A 1 252 ? -39.088 -65.732 -17.850 1.00 31.19 252 ASN A N 1
ATOM 1974 C CA . ASN A 1 252 ? -38.127 -65.828 -16.751 1.00 31.27 252 ASN A CA 1
ATOM 1975 C C . ASN A 1 252 ? -38.826 -65.502 -15.420 1.00 32.26 252 ASN A C 1
ATOM 1976 O O . ASN A 1 252 ? -38.179 -65.413 -14.409 1.00 29.41 252 ASN A O 1
ATOM 1981 N N . GLY A 1 253 ? -40.136 -65.249 -15.454 1.00 32.30 253 GLY A N 1
ATOM 1982 C CA . GLY A 1 253 ? -40.889 -64.977 -14.236 1.00 36.52 253 GLY A CA 1
ATOM 1983 C C . GLY A 1 253 ? -41.092 -63.495 -13.940 1.00 35.30 253 GLY A C 1
ATOM 1984 O O . GLY A 1 253 ? -41.923 -63.173 -13.090 1.00 36.30 253 GLY A O 1
ATOM 1985 N N . ASP A 1 254 ? -40.364 -62.599 -14.626 1.00 35.27 254 ASP A N 1
ATOM 1986 C CA . ASP A 1 254 ? -40.658 -61.147 -14.542 1.00 31.82 254 ASP A CA 1
ATOM 1987 C C . ASP A 1 254 ? -42.147 -61.001 -14.854 1.00 32.36 254 ASP A C 1
ATOM 1988 O O . ASP A 1 254 ? -42.687 -61.770 -15.656 1.00 34.80 254 ASP A O 1
ATOM 1993 N N . PHE A 1 255 ? -42.832 -60.069 -14.187 1.00 33.12 255 PHE A N 1
ATOM 1994 C CA . PHE A 1 255 ? -44.232 -59.841 -14.518 1.00 31.37 255 PHE A CA 1
ATOM 1995 C C . PHE A 1 255 ? -44.591 -58.355 -14.436 1.00 29.16 255 PHE A C 1
ATOM 1996 O O . PHE A 1 255 ? -44.010 -57.586 -13.669 1.00 28.87 255 PHE A O 1
ATOM 2004 N N . ALA A 1 256 ? -45.574 -58.000 -15.264 1.00 29.52 256 ALA A N 1
ATOM 2005 C CA . ALA A 1 256 ? -46.236 -56.723 -15.289 1.00 30.04 256 ALA A CA 1
ATOM 2006 C C . ALA A 1 256 ? -47.480 -56.786 -14.406 1.00 29.13 256 ALA A C 1
ATOM 2007 O O . ALA A 1 256 ? -48.207 -57.766 -14.419 1.00 30.44 256 ALA A O 1
ATOM 2009 N N . ASN A 1 257 ? -47.693 -55.755 -13.594 1.00 29.52 257 ASN A N 1
ATOM 2010 C CA . ASN A 1 257 ? -48.925 -55.672 -12.793 1.00 30.01 257 ASN A CA 1
ATOM 2011 C C . ASN A 1 257 ? -49.172 -54.185 -12.535 1.00 30.09 257 ASN A C 1
ATOM 2012 O O . ASN A 1 257 ? -48.292 -53.377 -12.846 1.00 26.18 257 ASN A O 1
ATOM 2017 N N . LYS A 1 258 ? -50.363 -53.853 -12.005 1.00 29.52 258 LYS A N 1
ATOM 2018 C CA . LYS A 1 258 ? -50.751 -52.496 -11.744 1.00 30.36 258 LYS A CA 1
ATOM 2019 C C . LYS A 1 258 ? -49.620 -51.787 -11.011 1.00 30.22 258 LYS A C 1
ATOM 2020 O O . LYS A 1 258 ? -49.027 -52.344 -10.037 1.00 29.64 258 LYS A O 1
ATOM 2026 N N . ILE A 1 259 ? -49.441 -50.527 -11.405 1.00 26.58 259 ILE A N 1
ATOM 2027 C CA . ILE A 1 259 ? -48.430 -49.637 -10.871 1.00 28.43 259 ILE A CA 1
ATOM 2028 C C . ILE A 1 259 ? -48.459 -49.673 -9.338 1.00 26.19 259 ILE A C 1
ATOM 2029 O O . ILE A 1 259 ? -49.518 -49.616 -8.681 1.00 27.08 259 ILE A O 1
ATOM 2034 N N . GLY A 1 260 ? -47.271 -49.843 -8.767 1.00 24.80 260 GLY A N 1
ATOM 2035 C CA . GLY A 1 260 ? -47.123 -50.009 -7.322 1.00 25.22 260 GLY A CA 1
ATOM 2036 C C . GLY A 1 260 ? -46.678 -51.400 -6.912 1.00 23.25 260 GLY A C 1
ATOM 2037 O O . GLY A 1 260 ? -46.213 -51.581 -5.807 1.00 26.98 260 GLY A O 1
ATOM 2038 N N . THR A 1 261 ? -46.839 -52.383 -7.798 1.00 23.33 261 THR A N 1
ATOM 2039 C CA . THR A 1 261 ? -46.502 -53.773 -7.508 1.00 24.20 261 THR A CA 1
ATOM 2040 C C . THR A 1 261 ? -44.999 -53.889 -7.257 1.00 23.53 261 THR A C 1
ATOM 2041 O O . THR A 1 261 ? -44.574 -54.523 -6.292 1.00 27.21 261 THR A O 1
ATOM 2045 N N . TYR A 1 262 ? -44.209 -53.246 -8.126 1.00 26.41 262 TYR A N 1
ATOM 2046 C CA . TYR A 1 262 ? -42.762 -53.237 -8.022 1.00 27.57 262 TYR A CA 1
ATOM 2047 C C . TYR A 1 262 ? -42.349 -52.653 -6.675 1.00 25.89 262 TYR A C 1
ATOM 2048 O O . TYR A 1 262 ? -41.466 -53.191 -6.023 1.00 25.56 262 TYR A O 1
ATOM 2057 N N . MET A 1 263 ? -43.014 -51.576 -6.259 1.00 29.49 263 MET A N 1
ATOM 2058 C CA . MET A 1 263 ? -42.770 -50.923 -4.943 1.00 28.56 263 MET A CA 1
ATOM 2059 C C . MET A 1 263 ? -42.923 -51.936 -3.798 1.00 26.50 263 MET A C 1
ATOM 2060 O O . MET A 1 263 ? -42.064 -52.011 -2.892 1.00 23.56 263 MET A O 1
ATOM 2065 N N . LEU A 1 264 ? -44.036 -52.675 -3.831 1.00 27.04 264 LEU A N 1
ATOM 2066 C CA . LEU A 1 264 ? -44.371 -53.748 -2.856 1.00 27.45 264 LEU A CA 1
ATOM 2067 C C . LEU A 1 264 ? -43.321 -54.865 -2.879 1.00 25.56 264 LEU A C 1
ATOM 2068 O O . LEU A 1 264 ? -42.972 -55.413 -1.851 1.00 28.58 264 LEU A O 1
ATOM 2073 N N . ALA A 1 265 ? -42.909 -55.277 -4.074 1.00 27.51 265 ALA A N 1
ATOM 2074 C CA . ALA A 1 265 ? -41.883 -56.348 -4.215 1.00 28.15 265 ALA A CA 1
ATOM 2075 C C . ALA A 1 265 ? -40.600 -55.919 -3.473 1.00 26.00 265 ALA A C 1
ATOM 2076 O O . ALA A 1 265 ? -40.031 -56.697 -2.708 1.00 26.22 265 ALA A O 1
ATOM 2078 N N . VAL A 1 266 ? -40.191 -54.659 -3.649 1.00 26.61 266 VAL A N 1
ATOM 2079 C CA . VAL A 1 266 ? -38.947 -54.174 -3.051 1.00 28.35 266 VAL A CA 1
ATOM 2080 C C . VAL A 1 266 ? -39.161 -54.042 -1.549 1.00 26.85 266 VAL A C 1
ATOM 2081 O O . VAL A 1 266 ? -38.384 -54.569 -0.790 1.00 27.15 266 VAL A O 1
ATOM 2085 N N . LEU A 1 267 ? -40.298 -53.501 -1.122 1.00 25.57 267 LEU A N 1
ATOM 2086 C CA . LEU A 1 267 ? -40.525 -53.447 0.353 1.00 26.27 267 LEU A CA 1
ATOM 2087 C C . LEU A 1 267 ? -40.689 -54.813 0.988 1.00 24.13 267 LEU A C 1
ATOM 2088 O O . LEU A 1 267 ? -40.198 -55.006 2.102 1.00 26.97 267 LEU A O 1
ATOM 2093 N N . ALA A 1 268 ? -41.339 -55.754 0.307 1.00 28.14 268 ALA A N 1
ATOM 2094 C CA . ALA A 1 268 ? -41.493 -57.104 0.892 1.00 31.38 268 ALA A CA 1
ATOM 2095 C C . ALA A 1 268 ? -40.123 -57.698 1.212 1.00 28.78 268 ALA A C 1
ATOM 2096 O O . ALA A 1 268 ? -39.872 -58.247 2.300 1.00 32.67 268 ALA A O 1
ATOM 2098 N N . ARG A 1 269 ? -39.233 -57.563 0.242 1.00 31.60 269 ARG A N 1
ATOM 2099 C CA . ARG A 1 269 ? -37.891 -58.109 0.302 1.00 32.80 269 ARG A CA 1
ATOM 2100 C C . ARG A 1 269 ? -37.131 -57.484 1.476 1.00 30.88 269 ARG A C 1
ATOM 2101 O O . ARG A 1 269 ? -36.495 -58.193 2.241 1.00 28.96 269 ARG A O 1
ATOM 2109 N N . GLU A 1 270 ? -37.207 -56.159 1.619 1.00 27.18 270 GLU A N 1
ATOM 2110 C CA . GLU A 1 270 ? -36.563 -55.482 2.738 1.00 30.22 270 GLU A CA 1
ATOM 2111 C C . GLU A 1 270 ? -37.003 -56.077 4.097 1.00 32.40 270 GLU A C 1
ATOM 2112 O O . GLU A 1 270 ? -36.206 -56.106 5.080 1.00 26.32 270 GLU A O 1
ATOM 2118 N N . HIS A 1 271 ? -38.267 -56.520 4.198 1.00 29.75 271 HIS A N 1
ATOM 2119 C CA . HIS A 1 271 ? -38.785 -57.028 5.463 1.00 30.44 271 HIS A CA 1
ATOM 2120 C C . HIS A 1 271 ? -38.800 -58.573 5.517 1.00 32.68 271 HIS A C 1
ATOM 2121 O O . HIS A 1 271 ? -39.358 -59.139 6.460 1.00 29.43 271 HIS A O 1
ATOM 2128 N N . GLY A 1 272 ? -38.246 -59.246 4.492 1.00 31.66 272 GLY A N 1
ATOM 2129 C CA . GLY A 1 272 ? -38.359 -60.746 4.320 1.00 29.64 272 GLY A CA 1
ATOM 2130 C C . GLY A 1 272 ? -39.795 -61.273 4.395 1.00 29.08 272 GLY A C 1
ATOM 2131 O O . GLY A 1 272 ? -40.070 -62.284 5.018 1.00 30.09 272 GLY A O 1
ATOM 2132 N N . ILE A 1 273 ? -40.741 -60.543 3.807 1.00 28.04 273 ILE A N 1
ATOM 2133 C CA . ILE A 1 273 ? -42.093 -60.951 3.738 1.00 25.84 273 ILE A CA 1
ATOM 2134 C C . ILE A 1 273 ? -42.266 -61.721 2.439 1.00 27.48 273 ILE A C 1
ATOM 2135 O O . ILE A 1 273 ? -41.938 -61.242 1.350 1.00 25.35 273 ILE A O 1
ATOM 2140 N N . PRO A 1 274 ? -42.741 -62.980 2.520 1.00 27.27 274 PRO A N 1
ATOM 2141 C CA . PRO A 1 274 ? -43.072 -63.735 1.322 1.00 29.78 274 PRO A CA 1
ATOM 2142 C C . PRO A 1 274 ? -43.994 -62.924 0.400 1.00 27.75 274 PRO A C 1
ATOM 2143 O O . PRO A 1 274 ? -44.909 -62.274 0.845 1.00 28.64 274 PRO A O 1
ATOM 2147 N N . PHE A 1 275 ? -43.713 -63.001 -0.897 1.00 27.72 275 PHE A N 1
ATOM 2148 C CA . PHE A 1 275 ? -44.321 -62.199 -1.912 1.00 25.82 275 PHE A CA 1
ATOM 2149 C C . PHE A 1 275 ? -44.678 -63.094 -3.102 1.00 26.15 275 PHE A C 1
ATOM 2150 O O . PHE A 1 275 ? -43.783 -63.638 -3.778 1.00 30.15 275 PHE A O 1
ATOM 2158 N N . PHE A 1 276 ? -45.975 -63.233 -3.362 1.00 27.85 276 PHE A N 1
ATOM 2159 C CA . PHE A 1 276 ? -46.485 -64.117 -4.418 1.00 28.10 276 PHE A CA 1
ATOM 2160 C C . PHE A 1 276 ? -47.294 -63.356 -5.461 1.00 27.05 276 PHE A C 1
ATOM 2161 O O . PHE A 1 276 ? -48.056 -62.449 -5.132 1.00 33.43 276 PHE A O 1
ATOM 2169 N N . ALA A 1 277 ? -47.148 -63.790 -6.708 1.00 25.68 277 ALA A N 1
ATOM 2170 C CA . ALA A 1 277 ? -48.042 -63.490 -7.799 1.00 26.80 277 ALA A CA 1
ATOM 2171 C C . ALA A 1 277 ? -48.956 -64.702 -7.996 1.00 31.93 277 ALA A C 1
ATOM 2172 O O . ALA A 1 277 ? -48.524 -65.840 -7.795 1.00 34.89 277 ALA A O 1
ATOM 2174 N N . VAL A 1 278 ? -50.204 -64.451 -8.385 1.00 31.82 278 VAL A N 1
ATOM 2175 C CA . VAL A 1 278 ? -51.164 -65.477 -8.689 1.00 32.28 278 VAL A CA 1
ATOM 2176 C C . VAL A 1 278 ? -51.797 -65.104 -10.029 1.00 34.74 278 VAL A C 1
ATOM 2177 O O . VAL A 1 278 ? -52.236 -63.945 -10.205 1.00 35.26 278 VAL A O 1
ATOM 2181 N N . ALA A 1 279 ? -51.791 -66.059 -10.972 1.00 33.70 279 ALA A N 1
ATOM 2182 C CA . ALA A 1 279 ? -52.416 -65.917 -12.290 1.00 32.55 279 ALA A CA 1
ATOM 2183 C C . ALA A 1 279 ? -52.600 -67.278 -12.951 1.00 38.90 279 ALA A C 1
ATOM 2184 O O . ALA A 1 279 ? -51.862 -68.210 -12.634 1.00 36.87 279 ALA A O 1
ATOM 2186 N N . PRO A 1 280 ? -53.562 -67.418 -13.897 1.00 37.17 280 PRO A N 1
ATOM 2187 C CA . PRO A 1 280 ? -53.717 -68.647 -14.675 1.00 35.04 280 PRO A CA 1
ATOM 2188 C C . PRO A 1 280 ? -52.606 -68.771 -15.719 1.00 34.55 280 PRO A C 1
ATOM 2189 O O . PRO A 1 280 ? -51.983 -67.764 -16.047 1.00 34.62 280 PRO A O 1
ATOM 2193 N N . LEU A 1 281 ? -52.370 -69.997 -16.213 1.00 38.04 281 LEU A N 1
ATOM 2194 C CA . LEU A 1 281 ? -51.352 -70.301 -17.251 1.00 41.79 281 LEU A CA 1
ATOM 2195 C C . LEU A 1 281 ? -51.463 -69.371 -18.472 1.00 44.70 281 LEU A C 1
ATOM 2196 O O . LEU A 1 281 ? -50.452 -68.996 -19.051 1.00 47.72 281 LEU A O 1
ATOM 2201 N N . SER A 1 282 ? -52.682 -68.975 -18.838 1.00 42.13 282 SER A N 1
ATOM 2202 C CA . SER A 1 282 ? -52.934 -68.184 -20.016 1.00 45.41 282 SER A CA 1
ATOM 2203 C C . SER A 1 282 ? -52.370 -66.762 -19.871 1.00 46.93 282 SER A C 1
ATOM 2204 O O . SER A 1 282 ? -52.331 -66.029 -20.852 1.00 45.83 282 SER A O 1
ATOM 2207 N N . SER A 1 283 ? -51.959 -66.366 -18.659 1.00 43.99 283 SER A N 1
ATOM 2208 C CA . SER A 1 283 ? -51.362 -65.030 -18.422 1.00 44.06 283 SER A CA 1
ATOM 2209 C C . SER A 1 283 ? -49.833 -65.097 -18.524 1.00 42.89 283 SER A C 1
ATOM 2210 O O . SER A 1 283 ? -49.170 -64.078 -18.442 1.00 42.54 283 SER A O 1
ATOM 2213 N N . ILE A 1 284 ? -49.281 -66.306 -18.666 1.00 42.33 284 ILE A N 1
ATOM 2214 C CA . ILE A 1 284 ? -47.868 -66.469 -18.863 1.00 42.38 284 ILE A CA 1
ATOM 2215 C C . ILE A 1 284 ? -47.593 -66.429 -20.367 1.00 41.14 284 ILE A C 1
ATOM 2216 O O . ILE A 1 284 ? -48.045 -67.290 -21.105 1.00 44.31 284 ILE A O 1
ATOM 2221 N N . ASP A 1 285 ? -46.840 -65.408 -20.779 1.00 39.72 285 ASP A N 1
ATOM 2222 C CA . ASP A 1 285 ? -46.423 -65.178 -22.138 1.00 42.43 285 ASP A CA 1
ATOM 2223 C C . ASP A 1 285 ? -44.986 -65.683 -22.281 1.00 42.84 285 ASP A C 1
ATOM 2224 O O . ASP A 1 285 ? -44.029 -64.957 -21.997 1.00 38.86 285 ASP A O 1
ATOM 2229 N N . MET A 1 286 ? -44.861 -66.923 -22.771 1.00 49.78 286 MET A N 1
ATOM 2230 C CA . MET A 1 286 ? -43.587 -67.619 -22.892 1.00 52.59 286 MET A CA 1
ATOM 2231 C C . MET A 1 286 ? -42.815 -67.137 -24.136 1.00 51.91 286 MET A C 1
ATOM 2232 O O . MET A 1 286 ? -41.643 -67.460 -24.295 1.00 49.98 286 MET A O 1
ATOM 2237 N N . GLU A 1 287 ? -43.455 -66.314 -24.977 1.00 55.62 287 GLU A N 1
ATOM 2238 C CA . GLU A 1 287 ? -42.801 -65.685 -26.139 1.00 61.47 287 GLU A CA 1
ATOM 2239 C C . GLU A 1 287 ? -41.756 -64.649 -25.703 1.00 64.27 287 GLU A C 1
ATOM 2240 O O . GLU A 1 287 ? -40.741 -64.502 -26.386 1.00 67.67 287 GLU A O 1
ATOM 2246 N N . LEU A 1 288 ? -42.035 -63.886 -24.632 1.00 56.99 288 LEU A N 1
ATOM 2247 C CA . LEU A 1 288 ? -41.108 -62.832 -24.155 1.00 50.59 288 LEU A CA 1
ATOM 2248 C C . LEU A 1 288 ? -40.146 -63.435 -23.123 1.00 43.09 288 LEU A C 1
ATOM 2249 O O . LEU A 1 288 ? -40.567 -64.167 -22.244 1.00 42.74 288 LEU A O 1
ATOM 2254 N N . LYS A 1 289 ? -38.859 -63.093 -23.220 1.00 47.23 289 LYS A N 1
ATOM 2255 C CA . LYS A 1 289 ? -37.818 -63.718 -22.417 1.00 51.62 289 LYS A CA 1
ATOM 2256 C C . LYS A 1 289 ? -37.720 -63.032 -21.045 1.00 47.31 289 LYS A C 1
ATOM 2257 O O . LYS A 1 289 ? -37.412 -63.676 -20.054 1.00 41.71 289 LYS A O 1
ATOM 2263 N N . SER A 1 290 ? -37.958 -61.719 -20.998 1.00 41.53 290 SER A N 1
ATOM 2264 C CA . SER A 1 290 ? -37.756 -60.956 -19.798 1.00 40.24 290 SER A CA 1
ATOM 2265 C C . SER A 1 290 ? -38.598 -59.674 -19.799 1.00 40.81 290 SER A C 1
ATOM 2266 O O . SER A 1 290 ? -39.204 -59.258 -20.811 1.00 43.74 290 SER A O 1
ATOM 2269 N N . GLY A 1 291 ? -38.657 -59.081 -18.608 1.00 41.57 291 GLY A N 1
ATOM 2270 C CA . GLY A 1 291 ? -39.482 -57.916 -18.304 1.00 42.09 291 GLY A CA 1
ATOM 2271 C C . GLY A 1 291 ? -39.200 -56.734 -19.215 1.00 37.87 291 GLY A C 1
ATOM 2272 O O . GLY A 1 291 ? -40.135 -56.015 -19.576 1.00 39.43 291 GLY A O 1
ATOM 2273 N N . LYS A 1 292 ? -37.944 -56.569 -19.639 1.00 41.89 292 LYS A N 1
ATOM 2274 C CA . LYS A 1 292 ? -37.536 -55.400 -20.479 1.00 50.24 292 LYS A CA 1
ATOM 2275 C C . LYS A 1 292 ? -38.234 -55.421 -21.857 1.00 48.27 292 LYS A C 1
ATOM 2276 O O . LYS A 1 292 ? -38.269 -54.388 -22.538 1.00 47.22 292 LYS A O 1
ATOM 2282 N N . ASP A 1 293 ? -38.838 -56.558 -22.227 1.00 47.66 293 ASP A N 1
ATOM 2283 C CA . ASP A 1 293 ? -39.591 -56.725 -23.498 1.00 50.04 293 ASP A CA 1
ATOM 2284 C C . ASP A 1 293 ? -41.083 -56.388 -23.328 1.00 46.91 293 ASP A C 1
ATOM 2285 O O . ASP A 1 293 ? -41.820 -56.412 -24.300 1.00 43.52 293 ASP A O 1
ATOM 2290 N N . ILE A 1 294 ? -41.547 -56.139 -22.096 1.00 44.43 294 ILE A N 1
ATOM 2291 C CA . ILE A 1 294 ? -42.934 -55.732 -21.884 1.00 47.05 294 ILE A CA 1
ATOM 2292 C C . ILE A 1 294 ? -43.037 -54.241 -22.173 1.00 46.09 294 ILE A C 1
ATOM 2293 O O . ILE A 1 294 ? -42.317 -53.447 -21.574 1.00 48.16 294 ILE A O 1
ATOM 2298 N N . PRO A 1 295 ? -43.867 -53.820 -23.155 1.00 54.42 295 PRO A N 1
ATOM 2299 C CA . PRO A 1 295 ? -43.997 -52.399 -23.481 1.00 51.67 295 PRO A CA 1
ATOM 2300 C C . PRO A 1 295 ? -44.831 -51.687 -22.407 1.00 51.35 295 PRO A C 1
ATOM 2301 O O . PRO A 1 295 ? -45.846 -52.237 -22.002 1.00 46.33 295 PRO A O 1
ATOM 2305 N N . ILE A 1 296 ? -44.406 -50.484 -21.990 1.00 54.00 296 ILE A N 1
ATOM 2306 C CA . ILE A 1 296 ? -45.072 -49.736 -20.908 1.00 56.18 296 ILE A CA 1
ATOM 2307 C C . ILE A 1 296 ? -46.163 -48.836 -21.498 1.00 50.71 296 ILE A C 1
ATOM 2308 O O . ILE A 1 296 ? -45.896 -47.955 -22.296 1.00 55.52 296 ILE A O 1
ATOM 2313 N N . GLU A 1 297 ? -47.394 -49.089 -21.069 1.00 46.42 297 GLU A N 1
ATOM 2314 C CA . GLU A 1 297 ? -48.548 -48.296 -21.375 1.00 47.96 297 GLU A CA 1
ATOM 2315 C C . GLU A 1 297 ? -48.679 -47.108 -20.394 1.00 46.60 297 GLU A C 1
ATOM 2316 O O . GLU A 1 297 ? -48.619 -47.253 -19.181 1.00 44.94 297 GLU A O 1
ATOM 2322 N N . GLU A 1 298 ? -48.853 -45.904 -20.936 1.00 45.64 298 GLU A N 1
ATOM 2323 C CA . GLU A 1 298 ? -49.199 -44.731 -20.166 1.00 42.10 298 GLU A CA 1
ATOM 2324 C C . GLU A 1 298 ? -50.655 -44.388 -20.454 1.00 39.25 298 GLU A C 1
ATOM 2325 O O . GLU A 1 298 ? -51.105 -44.516 -21.570 1.00 38.30 298 GLU A O 1
ATOM 2331 N N . ARG A 1 299 ? -51.375 -43.927 -19.437 1.00 36.94 299 ARG A N 1
ATOM 2332 C CA . ARG A 1 299 ? -52.761 -43.561 -19.631 1.00 39.06 299 ARG A CA 1
ATOM 2333 C C . ARG A 1 299 ? -52.918 -42.059 -19.398 1.00 36.22 299 ARG A C 1
ATOM 2334 O O . ARG A 1 299 ? -51.941 -41.370 -19.125 1.00 31.09 299 ARG A O 1
ATOM 2342 N N . SER A 1 300 ? -54.158 -41.584 -19.564 1.00 38.06 300 SER A N 1
ATOM 2343 C CA . SER A 1 300 ? -54.459 -40.185 -19.595 1.00 37.97 300 SER A CA 1
ATOM 2344 C C . SER A 1 300 ? -53.949 -39.523 -18.326 1.00 37.68 300 SER A C 1
ATOM 2345 O O . SER A 1 300 ? -54.083 -40.055 -17.220 1.00 38.59 300 SER A O 1
ATOM 2348 N N . PRO A 1 301 ? -53.382 -38.313 -18.455 1.00 37.85 301 PRO A N 1
ATOM 2349 C CA . PRO A 1 301 ? -52.954 -37.558 -17.282 1.00 35.72 301 PRO A CA 1
ATOM 2350 C C . PRO A 1 301 ? -54.127 -37.203 -16.341 1.00 35.69 301 PRO A C 1
ATOM 2351 O O . PRO A 1 301 ? -53.926 -36.942 -15.149 1.00 35.18 301 PRO A O 1
ATOM 2355 N N . GLU A 1 302 ? -55.360 -37.272 -16.844 1.00 40.15 302 GLU A N 1
ATOM 2356 C CA . GLU A 1 302 ? -56.562 -36.977 -16.033 1.00 35.61 302 GLU A CA 1
ATOM 2357 C C . GLU A 1 302 ? -56.719 -37.980 -14.884 1.00 35.64 302 GLU A C 1
ATOM 2358 O O . GLU A 1 302 ? -57.243 -37.613 -13.843 1.00 37.54 302 GLU A O 1
ATOM 2364 N N . GLU A 1 303 ? -56.317 -39.237 -15.079 1.00 32.67 303 GLU A N 1
ATOM 2365 C CA . GLU A 1 303 ? -56.369 -40.210 -14.006 1.00 36.02 303 GLU A CA 1
ATOM 2366 C C . GLU A 1 303 ? -55.560 -39.746 -12.777 1.00 32.78 303 GLU A C 1
ATOM 2367 O O . GLU A 1 303 ? -55.895 -40.120 -11.676 1.00 34.40 303 GLU A O 1
ATOM 2373 N N . VAL A 1 304 ? -54.519 -38.922 -12.966 1.00 34.10 304 VAL A N 1
ATOM 2374 C CA . VAL A 1 304 ? -53.705 -38.401 -11.822 1.00 34.34 304 VAL A CA 1
ATOM 2375 C C . VAL A 1 304 ? -54.192 -37.011 -11.344 1.00 35.27 304 VAL A C 1
ATOM 2376 O O . VAL A 1 304 ? -54.113 -36.721 -10.139 1.00 32.29 304 VAL A O 1
ATOM 2380 N N . LEU A 1 305 ? -54.633 -36.152 -12.277 1.00 35.80 305 LEU A N 1
ATOM 2381 C CA . LEU A 1 305 ? -55.046 -34.774 -11.985 1.00 35.83 305 LEU A CA 1
ATOM 2382 C C . LEU A 1 305 ? -56.374 -34.802 -11.230 1.00 35.67 305 LEU A C 1
ATOM 2383 O O . LEU A 1 305 ? -56.632 -33.890 -10.477 1.00 32.68 305 LEU A O 1
ATOM 2388 N N . THR A 1 306 ? -57.189 -35.837 -11.489 1.00 36.26 306 THR A N 1
ATOM 2389 C CA . THR A 1 306 ? -58.408 -36.101 -10.765 1.00 37.16 306 THR A CA 1
ATOM 2390 C C . THR A 1 306 ? -58.269 -37.368 -9.907 1.00 40.06 306 THR A C 1
ATOM 2391 O O . THR A 1 306 ? -57.428 -38.245 -10.134 1.00 40.90 306 THR A O 1
ATOM 2395 N N . CYS A 1 307 ? -59.125 -37.410 -8.889 1.00 40.00 307 CYS A N 1
ATOM 2396 C CA . CYS A 1 307 ? -59.225 -38.438 -7.904 1.00 41.48 307 CYS A CA 1
ATOM 2397 C C . CYS A 1 307 ? -60.713 -38.628 -7.605 1.00 46.14 307 CYS A C 1
ATOM 2398 O O . CYS A 1 307 ? -61.330 -37.746 -7.004 1.00 46.48 307 CYS A O 1
ATOM 2401 N N . GLY A 1 308 ? -61.296 -39.730 -8.092 1.00 45.58 308 GLY A N 1
ATOM 2402 C CA . GLY A 1 308 ? -62.731 -39.810 -8.246 1.00 47.11 308 GLY A CA 1
ATOM 2403 C C . GLY A 1 308 ? -63.201 -38.678 -9.143 1.00 48.26 308 GLY A C 1
ATOM 2404 O O . GLY A 1 308 ? -62.543 -38.368 -10.131 1.00 59.29 308 GLY A O 1
ATOM 2405 N N . GLY A 1 309 ? -64.291 -38.010 -8.758 1.00 45.72 309 GLY A N 1
ATOM 2406 C CA . GLY A 1 309 ? -64.811 -36.841 -9.475 1.00 42.84 309 GLY A CA 1
ATOM 2407 C C . GLY A 1 309 ? -64.017 -35.559 -9.260 1.00 47.70 309 GLY A C 1
ATOM 2408 O O . GLY A 1 309 ? -64.188 -34.600 -10.017 1.00 57.86 309 GLY A O 1
ATOM 2409 N N . CYS A 1 310 ? -63.168 -35.491 -8.227 1.00 43.64 310 CYS A N 1
ATOM 2410 C CA . CYS A 1 310 ? -62.611 -34.215 -7.812 1.00 43.98 310 CYS A CA 1
ATOM 2411 C C . CYS A 1 310 ? -61.297 -33.959 -8.563 1.00 47.05 310 CYS A C 1
ATOM 2412 O O . CYS A 1 310 ? -60.480 -34.854 -8.705 1.00 41.59 310 CYS A O 1
ATOM 2415 N N . ARG A 1 311 ? -61.105 -32.711 -9.004 1.00 48.56 311 ARG A N 1
ATOM 2416 C CA . ARG A 1 311 ? -59.858 -32.250 -9.567 1.00 46.17 311 ARG A CA 1
ATOM 2417 C C . ARG A 1 311 ? -58.975 -31.767 -8.420 1.00 42.42 311 ARG A C 1
ATOM 2418 O O . ARG A 1 311 ? -59.352 -30.874 -7.732 1.00 50.10 311 ARG A O 1
ATOM 2426 N N . ILE A 1 312 ? -57.799 -32.371 -8.236 1.00 40.81 312 ILE A N 1
ATOM 2427 C CA . ILE A 1 312 ? -57.017 -32.187 -7.008 1.00 38.48 312 ILE A CA 1
ATOM 2428 C C . ILE A 1 312 ? -55.611 -31.645 -7.307 1.00 38.53 312 ILE A C 1
ATOM 2429 O O . ILE A 1 312 ? -54.753 -31.579 -6.408 1.00 48.16 312 ILE A O 1
ATOM 2434 N N . ALA A 1 313 ? -55.349 -31.278 -8.557 1.00 35.61 313 ALA A N 1
ATOM 2435 C CA . ALA A 1 313 ? -54.051 -30.786 -8.978 1.00 34.89 313 ALA A CA 1
ATOM 2436 C C . ALA A 1 313 ? -54.282 -29.670 -9.975 1.00 32.83 313 ALA A C 1
ATOM 2437 O O . ALA A 1 313 ? -55.266 -29.712 -10.706 1.00 33.83 313 ALA A O 1
ATOM 2439 N N . PRO A 1 314 ? -53.330 -28.722 -10.086 1.00 30.96 314 PRO A N 1
ATOM 2440 C CA . PRO A 1 314 ? -53.347 -27.721 -11.152 1.00 32.35 314 PRO A CA 1
ATOM 2441 C C . PRO A 1 314 ? -52.934 -28.358 -12.479 1.00 38.05 314 PRO A C 1
ATOM 2442 O O . PRO A 1 314 ? -52.504 -29.523 -12.502 1.00 43.29 314 PRO A O 1
ATOM 2446 N N . ASP A 1 315 ? -53.030 -27.593 -13.560 1.00 42.09 315 ASP A N 1
ATOM 2447 C CA . ASP A 1 315 ? -52.662 -28.077 -14.878 1.00 49.64 315 ASP A CA 1
ATOM 2448 C C . ASP A 1 315 ? -51.134 -28.149 -14.938 1.00 45.50 315 ASP A C 1
ATOM 2449 O O . ASP A 1 315 ? -50.459 -27.151 -15.165 1.00 48.20 315 ASP A O 1
ATOM 2454 N N . VAL A 1 316 ? -50.602 -29.343 -14.681 1.00 37.65 316 VAL A N 1
ATOM 2455 C CA . VAL A 1 316 ? -49.197 -29.561 -14.663 1.00 36.46 316 VAL A CA 1
ATOM 2456 C C . VAL A 1 316 ? -48.938 -30.861 -15.410 1.00 35.18 316 VAL A C 1
ATOM 2457 O O . VAL A 1 316 ? -49.813 -31.705 -15.520 1.00 31.76 316 VAL A O 1
ATOM 2461 N N . PRO A 1 317 ? -47.719 -31.077 -15.930 1.00 37.84 317 PRO A N 1
ATOM 2462 C CA . PRO A 1 317 ? -47.402 -32.343 -16.590 1.00 35.20 317 PRO A CA 1
ATOM 2463 C C . PRO A 1 317 ? -47.482 -33.518 -15.592 1.00 36.23 317 PRO A C 1
ATOM 2464 O O . PRO A 1 317 ? -47.172 -33.362 -14.439 1.00 38.37 317 PRO A O 1
ATOM 2468 N N . VAL A 1 318 ? -47.908 -34.683 -16.072 1.00 31.97 318 VAL A N 1
ATOM 2469 C CA . VAL A 1 318 ? -48.077 -35.881 -15.300 1.00 35.68 318 VAL A CA 1
ATOM 2470 C C . VAL A 1 318 ? -47.309 -37.012 -15.989 1.00 37.68 318 VAL A C 1
ATOM 2471 O O . VAL A 1 318 ? -47.155 -37.008 -17.197 1.00 33.58 318 VAL A O 1
ATOM 2475 N N . TYR A 1 319 ? -46.926 -38.027 -15.220 1.00 35.91 319 TYR A N 1
ATOM 2476 C CA . TYR A 1 319 ? -46.511 -39.283 -15.796 1.00 34.67 319 TYR A CA 1
ATOM 2477 C C . TYR A 1 319 ? -47.362 -40.382 -15.169 1.00 33.53 319 TYR A C 1
ATOM 2478 O O . TYR A 1 319 ? -47.399 -40.501 -13.963 1.00 34.55 319 TYR A O 1
ATOM 2487 N N . ASN A 1 320 ? -48.091 -41.112 -16.010 1.00 32.76 320 ASN A N 1
ATOM 2488 C CA . ASN A 1 320 ? -49.068 -42.057 -15.558 1.00 33.77 320 ASN A CA 1
ATOM 2489 C C . ASN A 1 320 ? -48.813 -43.437 -16.177 1.00 31.43 320 ASN A C 1
ATOM 2490 O O . ASN A 1 320 ? -49.612 -43.936 -16.962 1.00 29.67 320 ASN A O 1
ATOM 2495 N N . PRO A 1 321 ? -47.731 -44.150 -15.818 1.00 30.37 321 PRO A N 1
ATOM 2496 C CA . PRO A 1 321 ? -47.603 -45.542 -16.248 1.00 32.90 321 PRO A CA 1
ATOM 2497 C C . PRO A 1 321 ? -48.697 -46.385 -15.566 1.00 31.52 321 PRO A C 1
ATOM 2498 O O . PRO A 1 321 ? -48.830 -46.331 -14.366 1.00 31.45 321 PRO A O 1
ATOM 2502 N N . ALA A 1 322 ? -49.478 -47.135 -16.343 1.00 29.85 322 ALA A N 1
ATOM 2503 C CA . ALA A 1 322 ? -50.533 -47.972 -15.827 1.00 31.94 322 ALA A CA 1
ATOM 2504 C C . ALA A 1 322 ? -49.989 -49.198 -15.071 1.00 35.86 322 ALA A C 1
ATOM 2505 O O . ALA A 1 322 ? -50.611 -49.644 -14.073 1.00 32.45 322 ALA A O 1
ATOM 2507 N N . PHE A 1 323 ? -48.881 -49.762 -15.572 1.00 32.90 323 PHE A N 1
ATOM 2508 C CA . PHE A 1 323 ? -48.258 -51.008 -15.083 1.00 34.46 323 PHE A CA 1
ATOM 2509 C C . PHE A 1 323 ? -46.795 -50.728 -14.760 1.00 32.08 323 PHE A C 1
ATOM 2510 O O . PHE A 1 323 ? -46.194 -49.857 -15.344 1.00 31.04 323 PHE A O 1
ATOM 2518 N N . ASP A 1 324 ? -46.250 -51.452 -13.797 1.00 28.06 324 ASP A N 1
ATOM 2519 C CA . ASP A 1 324 ? -44.835 -51.575 -13.688 1.00 29.35 324 ASP A CA 1
ATOM 2520 C C . ASP A 1 324 ? -44.448 -53.047 -13.915 1.00 30.81 324 ASP A C 1
ATOM 2521 O O . ASP A 1 324 ? -45.310 -53.925 -14.117 1.00 27.74 324 ASP A O 1
ATOM 2526 N N . VAL A 1 325 ? -43.140 -53.290 -13.915 1.00 30.62 325 VAL A N 1
ATOM 2527 C CA . VAL A 1 325 ? -42.570 -54.597 -14.124 1.00 32.83 325 VAL A CA 1
ATOM 2528 C C . VAL A 1 325 ? -41.699 -54.947 -12.921 1.00 29.76 325 VAL A C 1
ATOM 2529 O O . VAL A 1 325 ? -40.850 -54.190 -12.538 1.00 37.00 325 VAL A O 1
ATOM 2533 N N . THR A 1 326 ? -41.951 -56.123 -12.350 1.00 28.56 326 THR A N 1
ATOM 2534 C CA . THR A 1 326 ? -41.297 -56.609 -11.185 1.00 29.00 326 THR A CA 1
ATOM 2535 C C . THR A 1 326 ? -40.335 -57.722 -11.601 1.00 31.34 326 THR A C 1
ATOM 2536 O O . THR A 1 326 ? -40.800 -58.717 -12.181 1.00 27.25 326 THR A O 1
ATOM 2540 N N . PRO A 1 327 ? -39.001 -57.580 -11.370 1.00 29.08 327 PRO A N 1
ATOM 2541 C CA . PRO A 1 327 ? -38.035 -58.648 -11.644 1.00 29.64 327 PRO A CA 1
ATOM 2542 C C . PRO A 1 327 ? -38.340 -59.916 -10.816 1.00 33.63 327 PRO A C 1
ATOM 2543 O O . PRO A 1 327 ? -38.762 -59.809 -9.637 1.00 33.15 327 PRO A O 1
ATOM 2547 N N . HIS A 1 328 ? -38.116 -61.097 -11.428 1.00 30.45 328 HIS A N 1
ATOM 2548 C CA . HIS A 1 328 ? -38.534 -62.399 -10.880 1.00 28.99 328 HIS A CA 1
ATOM 2549 C C . HIS A 1 328 ? -37.904 -62.689 -9.517 1.00 26.95 328 HIS A C 1
ATOM 2550 O O . HIS A 1 328 ? -38.502 -63.381 -8.742 1.00 29.65 328 HIS A O 1
ATOM 2557 N N . LYS A 1 329 ? -36.724 -62.138 -9.235 1.00 26.70 329 LYS A N 1
ATOM 2558 C CA . LYS A 1 329 ? -35.983 -62.443 -8.033 1.00 29.47 329 LYS A CA 1
ATOM 2559 C C . LYS A 1 329 ? -36.711 -62.019 -6.740 1.00 32.31 329 LYS A C 1
ATOM 2560 O O . LYS A 1 329 ? -36.427 -62.557 -5.625 1.00 35.39 329 LYS A O 1
ATOM 2566 N N . TYR A 1 330 ? -37.627 -61.061 -6.853 1.00 27.96 330 TYR A N 1
ATOM 2567 C CA . TYR A 1 330 ? -38.465 -60.630 -5.754 1.00 27.93 330 TYR A CA 1
ATOM 2568 C C . TYR A 1 330 ? -39.581 -61.644 -5.448 1.00 27.71 330 TYR A C 1
ATOM 2569 O O . TYR A 1 330 ? -40.225 -61.531 -4.396 1.00 30.23 330 TYR A O 1
ATOM 2578 N N . LEU A 1 331 ? -39.831 -62.622 -6.338 1.00 27.43 331 LEU A N 1
ATOM 2579 C CA . LEU A 1 331 ? -40.955 -63.577 -6.140 1.00 27.52 331 LEU A CA 1
ATOM 2580 C C . LEU A 1 331 ? -40.517 -64.747 -5.257 1.00 27.45 331 LEU A C 1
ATOM 2581 O O . LEU A 1 331 ? -39.517 -65.379 -5.507 1.00 29.88 331 LEU A O 1
ATOM 2586 N N . THR A 1 332 ? -41.347 -65.068 -4.263 1.00 29.32 332 THR A N 1
ATOM 2587 C CA . THR A 1 332 ? -41.202 -66.285 -3.495 1.00 29.66 332 THR A CA 1
ATOM 2588 C C . THR A 1 332 ? -41.744 -67.459 -4.328 1.00 25.95 332 THR A C 1
ATOM 2589 O O . THR A 1 332 ? -41.211 -68.521 -4.301 1.00 27.05 332 THR A O 1
ATOM 2593 N N . GLY A 1 333 ? -42.865 -67.252 -5.008 1.00 28.06 333 GLY A N 1
ATOM 2594 C CA . GLY A 1 333 ? -43.454 -68.238 -5.893 1.00 29.97 333 GLY A CA 1
ATOM 2595 C C . GLY A 1 333 ? -44.530 -67.640 -6.776 1.00 30.86 333 GLY A C 1
ATOM 2596 O O . GLY A 1 333 ? -44.966 -66.496 -6.566 1.00 31.32 333 GLY A O 1
ATOM 2597 N N . ILE A 1 334 ? -44.943 -68.409 -7.781 1.00 29.49 334 ILE A N 1
ATOM 2598 C CA . ILE A 1 334 ? -46.013 -68.006 -8.664 1.00 32.46 334 ILE A CA 1
ATOM 2599 C C . ILE A 1 334 ? -47.142 -69.041 -8.542 1.00 33.84 334 ILE A C 1
ATOM 2600 O O . ILE A 1 334 ? -46.973 -70.202 -8.912 1.00 36.51 334 ILE A O 1
ATOM 2605 N N . ILE A 1 335 ? -48.293 -68.586 -8.054 1.00 31.71 335 ILE A N 1
ATOM 2606 C CA . ILE A 1 335 ? -49.432 -69.432 -7.848 1.00 33.08 335 ILE A CA 1
ATOM 2607 C C . ILE A 1 335 ? -50.225 -69.450 -9.153 1.00 35.72 335 ILE A C 1
ATOM 2608 O O . ILE A 1 335 ? -50.651 -68.400 -9.619 1.00 38.67 335 ILE A O 1
ATOM 2613 N N . THR A 1 336 ? -50.351 -70.638 -9.754 1.00 34.12 336 THR A N 1
ATOM 2614 C CA . THR A 1 336 ? -51.114 -70.818 -10.982 1.00 33.92 336 THR A CA 1
ATOM 2615 C C . THR A 1 336 ? -52.243 -71.825 -10.747 1.00 32.45 336 THR A C 1
ATOM 2616 O O . THR A 1 336 ? -52.328 -72.464 -9.705 1.00 32.47 336 THR A O 1
ATOM 2620 N N . ASP A 1 337 ? -53.101 -71.958 -11.760 1.00 37.07 337 ASP A N 1
ATOM 2621 C CA . ASP A 1 337 ? -54.253 -72.868 -11.702 1.00 39.39 337 ASP A CA 1
ATOM 2622 C C . ASP A 1 337 ? -53.775 -74.311 -11.911 1.00 38.57 337 ASP A C 1
ATOM 2623 O O . ASP A 1 337 ? -54.604 -75.205 -11.858 1.00 44.14 337 ASP A O 1
ATOM 2628 N N . ARG A 1 338 ? -52.461 -74.518 -12.110 1.00 36.13 338 ARG A N 1
ATOM 2629 C CA . ARG A 1 338 ? -51.888 -75.876 -12.244 1.00 41.91 338 ARG A CA 1
ATOM 2630 C C . ARG A 1 338 ? -50.752 -76.080 -11.237 1.00 40.18 338 ARG A C 1
ATOM 2631 O O . ARG A 1 338 ? -49.886 -76.875 -11.456 1.00 43.51 338 ARG A O 1
ATOM 2639 N N . GLY A 1 339 ? -50.790 -75.365 -10.112 1.00 41.20 339 GLY A N 1
ATOM 2640 C CA . GLY A 1 339 ? -49.803 -75.528 -9.054 1.00 36.61 339 GLY A CA 1
ATOM 2641 C C . GLY A 1 339 ? -48.893 -74.315 -8.937 1.00 37.22 339 GLY A C 1
ATOM 2642 O O . GLY A 1 339 ? -48.956 -73.385 -9.769 1.00 37.95 339 GLY A O 1
ATOM 2643 N N . VAL A 1 340 ? -48.079 -74.310 -7.875 1.00 32.79 340 VAL A N 1
ATOM 2644 C CA . VAL A 1 340 ? -47.231 -73.201 -7.539 1.00 31.55 340 VAL A CA 1
ATOM 2645 C C . VAL A 1 340 ? -45.867 -73.478 -8.160 1.00 34.63 340 VAL A C 1
ATOM 2646 O O . VAL A 1 340 ? -45.369 -74.561 -7.998 1.00 36.23 340 VAL A O 1
ATOM 2650 N N . VAL A 1 341 ? -45.342 -72.490 -8.889 1.00 31.26 341 VAL A N 1
ATOM 2651 C CA . VAL A 1 341 ? -44.042 -72.477 -9.471 1.00 35.84 341 VAL A CA 1
ATOM 2652 C C . VAL A 1 341 ? -43.064 -71.815 -8.489 1.00 35.77 341 VAL A C 1
ATOM 2653 O O . VAL A 1 341 ? -43.255 -70.716 -8.084 1.00 37.45 341 VAL A O 1
ATOM 2657 N N . TRP A 1 342 ? -41.958 -72.496 -8.226 1.00 36.96 342 TRP A N 1
ATOM 2658 C CA . TRP A 1 342 ? -40.908 -72.085 -7.342 1.00 34.27 342 TRP A CA 1
ATOM 2659 C C . TRP A 1 342 ? -39.679 -71.680 -8.165 1.00 34.97 342 TRP A C 1
ATOM 2660 O O . TRP A 1 342 ? -39.556 -72.041 -9.335 1.00 34.40 342 TRP A O 1
ATOM 2671 N N . PRO A 1 343 ? -38.725 -70.902 -7.608 1.00 35.65 343 PRO A N 1
ATOM 2672 C CA . PRO A 1 343 ? -37.484 -70.602 -8.327 1.00 38.32 343 PRO A CA 1
ATOM 2673 C C . PRO A 1 343 ? -36.741 -71.919 -8.577 1.00 35.59 343 PRO A C 1
ATOM 2674 O O . PRO A 1 343 ? -36.876 -72.829 -7.790 1.00 33.67 343 PRO A O 1
ATOM 2678 N N . PRO A 1 344 ? -35.987 -72.050 -9.671 1.00 39.74 344 PRO A N 1
ATOM 2679 C CA . PRO A 1 344 ? -35.744 -71.026 -10.678 1.00 38.27 344 PRO A CA 1
ATOM 2680 C C . PRO A 1 344 ? -36.916 -71.014 -11.662 1.00 36.50 344 PRO A C 1
ATOM 2681 O O . PRO A 1 344 ? -37.320 -72.079 -12.138 1.00 38.04 344 PRO A O 1
ATOM 2685 N N . PHE A 1 345 ? -37.486 -69.825 -11.901 1.00 35.11 345 PHE A N 1
ATOM 2686 C CA . PHE A 1 345 ? -38.771 -69.711 -12.582 1.00 36.38 345 PHE A CA 1
ATOM 2687 C C . PHE A 1 345 ? -38.655 -70.110 -14.053 1.00 36.99 345 PHE A C 1
ATOM 2688 O O . PHE A 1 345 ? -39.574 -70.734 -14.578 1.00 38.16 345 PHE A O 1
ATOM 2696 N N . LYS A 1 346 ? -37.562 -69.715 -14.705 1.00 39.82 346 LYS A N 1
ATOM 2697 C CA . LYS A 1 346 ? -37.366 -69.979 -16.135 1.00 47.20 346 LYS A CA 1
ATOM 2698 C C . LYS A 1 346 ? -37.602 -71.477 -16.406 1.00 45.21 346 LYS A C 1
ATOM 2699 O O . LYS A 1 346 ? -38.505 -71.851 -17.177 1.00 48.63 346 LYS A O 1
ATOM 2705 N N . ARG A 1 347 ? -36.830 -72.309 -15.698 1.00 42.83 347 ARG A N 1
ATOM 2706 C CA . ARG A 1 347 ? -36.834 -73.750 -15.820 1.00 42.00 347 ARG A CA 1
ATOM 2707 C C . ARG A 1 347 ? -38.187 -74.324 -15.406 1.00 39.42 347 ARG A C 1
ATOM 2708 O O . ARG A 1 347 ? -38.713 -75.174 -16.097 1.00 39.06 347 ARG A O 1
ATOM 2716 N N . ASN A 1 348 ? -38.720 -73.882 -14.257 1.00 38.05 348 ASN A N 1
ATOM 2717 C CA . ASN A 1 348 ? -39.940 -74.486 -13.720 1.00 40.70 348 ASN A CA 1
ATOM 2718 C C . ASN A 1 348 ? -41.164 -74.039 -14.511 1.00 39.86 348 ASN A C 1
ATOM 2719 O O . ASN A 1 348 ? -42.118 -74.810 -14.567 1.00 42.26 348 ASN A O 1
ATOM 2724 N N . LEU A 1 349 ? -41.131 -72.850 -15.132 1.00 42.70 349 LEU A N 1
ATOM 2725 C CA . LEU A 1 349 ? -42.274 -72.429 -15.930 1.00 46.45 349 LEU A CA 1
ATOM 2726 C C . LEU A 1 349 ? -42.339 -73.281 -17.198 1.00 47.96 349 LEU A C 1
ATOM 2727 O O . LEU A 1 349 ? -43.444 -73.721 -17.533 1.00 46.09 349 LEU A O 1
ATOM 2732 N N . LYS A 1 350 ? -41.189 -73.512 -17.858 1.00 50.73 350 LYS A N 1
ATOM 2733 C CA . LYS A 1 350 ? -41.180 -74.249 -19.127 1.00 61.05 350 LYS A CA 1
ATOM 2734 C C . LYS A 1 350 ? -41.542 -75.718 -18.861 1.00 63.02 350 LYS A C 1
ATOM 2735 O O . LYS A 1 350 ? -42.266 -76.313 -19.664 1.00 64.96 350 LYS A O 1
ATOM 2741 N N . LYS A 1 351 ? -41.130 -76.260 -17.709 1.00 60.16 351 LYS A N 1
ATOM 2742 C CA . LYS A 1 351 ? -41.625 -77.563 -17.270 1.00 69.37 351 LYS A CA 1
ATOM 2743 C C . LYS A 1 351 ? -43.151 -77.524 -17.237 1.00 71.13 351 LYS A C 1
ATOM 2744 O O . LYS A 1 351 ? -43.804 -78.311 -17.890 1.00 83.50 351 LYS A O 1
ATOM 2750 N N . LEU A 1 352 ? -43.701 -76.580 -16.476 1.00 71.07 352 LEU A N 1
ATOM 2751 C CA . LEU A 1 352 ? -45.139 -76.509 -16.244 1.00 71.54 352 LEU A CA 1
ATOM 2752 C C . LEU A 1 352 ? -45.903 -76.570 -17.569 1.00 70.32 352 LEU A C 1
ATOM 2753 O O . LEU A 1 352 ? -46.986 -77.149 -17.624 1.00 62.30 352 LEU A O 1
ATOM 2758 N N . PHE A 1 353 ? -45.342 -75.940 -18.609 1.00 67.04 353 PHE A N 1
ATOM 2759 C CA . PHE A 1 353 ? -46.003 -75.809 -19.897 1.00 70.78 353 PHE A CA 1
ATOM 2760 C C . PHE A 1 353 ? -45.975 -77.134 -20.674 1.00 79.29 353 PHE A C 1
ATOM 2761 O O . PHE A 1 353 ? -46.939 -77.450 -21.376 1.00 85.71 353 PHE A O 1
ATOM 2769 N N . GLU A 1 354 ? -44.886 -77.898 -20.544 1.00 85.94 354 GLU A N 1
ATOM 2770 C CA . GLU A 1 354 ? -44.744 -79.195 -21.217 1.00 94.35 354 GLU A CA 1
ATOM 2771 C C . GLU A 1 354 ? -45.713 -80.217 -20.603 1.00 95.49 354 GLU A C 1
ATOM 2772 O O . GLU A 1 354 ? -46.306 -80.995 -21.344 1.00 99.36 354 GLU A O 1
ATOM 2778 N N . VAL A 1 355 ? -45.903 -80.182 -19.275 1.00 98.27 355 VAL A N 1
ATOM 2779 C CA . VAL A 1 355 ? -46.711 -81.197 -18.567 1.00 100.81 355 VAL A CA 1
ATOM 2780 C C . VAL A 1 355 ? -48.177 -80.747 -18.400 1.00 103.03 355 VAL A C 1
ATOM 2781 O O . VAL A 1 355 ? -48.952 -81.499 -17.799 1.00 109.37 355 VAL A O 1
ATOM 2785 N N . ASN A 1 356 ? -48.567 -79.566 -18.919 1.00 96.03 356 ASN A N 1
ATOM 2786 C CA . ASN A 1 356 ? -49.993 -79.086 -18.880 1.00 94.75 356 ASN A CA 1
ATOM 2787 C C . ASN A 1 356 ? -50.390 -78.529 -20.257 1.00 89.14 356 ASN A C 1
ATOM 2788 O O . ASN A 1 356 ? -51.016 -77.466 -20.346 1.00 75.22 356 ASN A O 1
ATOM 2793 N N . MET B 1 1 ? -19.162 -20.312 1.522 1.00 109.09 1 MET B N 1
ATOM 2794 C CA . MET B 1 1 ? -20.609 -20.730 1.435 1.00 115.04 1 MET B CA 1
ATOM 2795 C C . MET B 1 1 ? -21.507 -19.491 1.609 1.00 105.53 1 MET B C 1
ATOM 2796 O O . MET B 1 1 ? -22.012 -19.200 2.695 1.00 97.21 1 MET B O 1
ATOM 2801 N N . GLU B 1 2 ? -21.707 -18.778 0.494 1.00 98.26 2 GLU B N 1
ATOM 2802 C CA . GLU B 1 2 ? -22.370 -17.466 0.462 1.00 93.77 2 GLU B CA 1
ATOM 2803 C C . GLU B 1 2 ? -23.836 -17.630 0.034 1.00 76.76 2 GLU B C 1
ATOM 2804 O O . GLU B 1 2 ? -24.143 -18.440 -0.826 1.00 68.29 2 GLU B O 1
ATOM 2810 N N . ILE B 1 3 ? -24.721 -16.843 0.659 1.00 67.50 3 ILE B N 1
ATOM 2811 C CA . ILE B 1 3 ? -26.083 -16.609 0.183 1.00 68.54 3 ILE B CA 1
ATOM 2812 C C . ILE B 1 3 ? -25.990 -15.832 -1.137 1.00 66.07 3 ILE B C 1
ATOM 2813 O O . ILE B 1 3 ? -25.549 -14.694 -1.122 1.00 72.64 3 ILE B O 1
ATOM 2818 N N . ARG B 1 4 ? -26.387 -16.453 -2.261 1.00 56.01 4 ARG B N 1
ATOM 2819 C CA . ARG B 1 4 ? -26.246 -15.841 -3.593 1.00 55.06 4 ARG B CA 1
ATOM 2820 C C . ARG B 1 4 ? -27.571 -15.243 -4.101 1.00 57.03 4 ARG B C 1
ATOM 2821 O O . ARG B 1 4 ? -27.612 -14.585 -5.150 1.00 61.27 4 ARG B O 1
ATOM 2829 N N . TYR B 1 5 ? -28.671 -15.503 -3.395 1.00 55.83 5 TYR B N 1
ATOM 2830 C CA . TYR B 1 5 ? -29.956 -15.059 -3.837 1.00 48.77 5 TYR B CA 1
ATOM 2831 C C . TYR B 1 5 ? -30.775 -14.524 -2.665 1.00 47.29 5 TYR B C 1
ATOM 2832 O O . TYR B 1 5 ? -30.649 -14.975 -1.537 1.00 49.33 5 TYR B O 1
ATOM 2841 N N . THR B 1 6 ? -31.630 -13.561 -2.991 1.00 45.21 6 THR B N 1
ATOM 2842 C CA . THR B 1 6 ? -32.609 -13.037 -2.092 1.00 50.43 6 THR B CA 1
ATOM 2843 C C . THR B 1 6 ? -33.913 -13.815 -2.266 1.00 47.37 6 THR B C 1
ATOM 2844 O O . THR B 1 6 ? -34.199 -14.383 -3.326 1.00 39.16 6 THR B O 1
ATOM 2848 N N . PRO B 1 7 ? -34.771 -13.818 -1.229 1.00 43.55 7 PRO B N 1
ATOM 2849 C CA . PRO B 1 7 ? -36.109 -14.387 -1.358 1.00 44.07 7 PRO B CA 1
ATOM 2850 C C . PRO B 1 7 ? -36.796 -14.020 -2.685 1.00 46.10 7 PRO B C 1
ATOM 2851 O O . PRO B 1 7 ? -37.334 -14.897 -3.360 1.00 45.48 7 PRO B O 1
ATOM 2855 N N . LYS B 1 8 ? -36.709 -12.759 -3.109 1.00 50.59 8 LYS B N 1
ATOM 2856 C CA . LYS B 1 8 ? -37.509 -12.280 -4.258 1.00 55.88 8 LYS B CA 1
ATOM 2857 C C . LYS B 1 8 ? -36.928 -12.752 -5.595 1.00 47.80 8 LYS B C 1
ATOM 2858 O O . LYS B 1 8 ? -37.625 -12.734 -6.596 1.00 45.96 8 LYS B O 1
ATOM 2864 N N . GLU B 1 9 ? -35.654 -13.160 -5.601 1.00 50.31 9 GLU B N 1
ATOM 2865 C CA . GLU B 1 9 ? -35.008 -13.751 -6.780 1.00 54.47 9 GLU B CA 1
ATOM 2866 C C . GLU B 1 9 ? -35.405 -15.237 -6.925 1.00 54.71 9 GLU B C 1
ATOM 2867 O O . GLU B 1 9 ? -35.331 -15.789 -8.047 1.00 50.23 9 GLU B O 1
ATOM 2873 N N . LEU B 1 10 ? -35.792 -15.879 -5.804 1.00 49.74 10 LEU B N 1
ATOM 2874 C CA . LEU B 1 10 ? -36.061 -17.338 -5.742 1.00 46.08 10 LEU B CA 1
ATOM 2875 C C . LEU B 1 10 ? -37.539 -17.652 -5.990 1.00 45.83 10 LEU B C 1
ATOM 2876 O O . LEU B 1 10 ? -37.863 -18.764 -6.468 1.00 41.53 10 LEU B O 1
ATOM 2881 N N . THR B 1 11 ? -38.429 -16.708 -5.651 1.00 43.59 11 THR B N 1
ATOM 2882 C CA . THR B 1 11 ? -39.881 -16.971 -5.752 1.00 43.72 11 THR B CA 1
ATOM 2883 C C . THR B 1 11 ? -40.644 -15.695 -6.120 1.00 45.94 11 THR B C 1
ATOM 2884 O O . THR B 1 11 ? -40.235 -14.594 -5.772 1.00 49.53 11 THR B O 1
ATOM 2888 N N . LYS B 1 12 ? -41.763 -15.889 -6.822 1.00 44.82 12 LYS B N 1
ATOM 2889 C CA . LYS B 1 12 ? -42.659 -14.837 -7.212 1.00 47.41 12 LYS B CA 1
ATOM 2890 C C . LYS B 1 12 ? -43.772 -14.708 -6.181 1.00 47.81 12 LYS B C 1
ATOM 2891 O O . LYS B 1 12 ? -44.616 -13.798 -6.313 1.00 42.47 12 LYS B O 1
ATOM 2897 N N . LEU B 1 13 ? -43.803 -15.667 -5.239 1.00 45.91 13 LEU B N 1
ATOM 2898 C CA . LEU B 1 13 ? -44.879 -15.809 -4.256 1.00 45.54 13 LEU B CA 1
ATOM 2899 C C . LEU B 1 13 ? -44.630 -14.845 -3.102 1.00 42.61 13 LEU B C 1
ATOM 2900 O O . LEU B 1 13 ? -43.493 -14.585 -2.730 1.00 39.77 13 LEU B O 1
ATOM 2905 N N . PRO B 1 14 ? -45.712 -14.332 -2.487 1.00 40.87 14 PRO B N 1
ATOM 2906 C CA . PRO B 1 14 ? -45.605 -13.578 -1.247 1.00 39.72 14 PRO B CA 1
ATOM 2907 C C . PRO B 1 14 ? -45.422 -14.554 -0.080 1.00 43.42 14 PRO B C 1
ATOM 2908 O O . PRO B 1 14 ? -45.613 -15.759 -0.244 1.00 41.00 14 PRO B O 1
ATOM 2912 N N . ARG B 1 15 ? -45.083 -14.014 1.094 1.00 40.74 15 ARG B N 1
ATOM 2913 C CA . ARG B 1 15 ? -44.939 -14.803 2.281 1.00 39.84 15 ARG B CA 1
ATOM 2914 C C . ARG B 1 15 ? -46.251 -15.528 2.567 1.00 41.23 15 ARG B C 1
ATOM 2915 O O . ARG B 1 15 ? -47.350 -15.050 2.277 1.00 39.20 15 ARG B O 1
ATOM 2923 N N . THR B 1 16 ? -46.105 -16.741 3.090 1.00 42.08 16 THR B N 1
ATOM 2924 C CA . THR B 1 16 ? -47.248 -17.544 3.403 1.00 43.70 16 THR B CA 1
ATOM 2925 C C . THR B 1 16 ? -48.087 -16.794 4.450 1.00 44.64 16 THR B C 1
ATOM 2926 O O . THR B 1 16 ? -49.310 -16.834 4.394 1.00 41.31 16 THR B O 1
ATOM 2930 N N . VAL B 1 17 ? -47.395 -16.152 5.404 1.00 48.07 17 VAL B N 1
ATOM 2931 C CA . VAL B 1 17 ? -47.979 -15.275 6.442 1.00 51.39 17 VAL B CA 1
ATOM 2932 C C . VAL B 1 17 ? -47.183 -13.965 6.501 1.00 50.24 17 VAL B C 1
ATOM 2933 O O . VAL B 1 17 ? -45.968 -14.015 6.728 1.00 43.67 17 VAL B O 1
ATOM 2937 N N . GLU B 1 18 ? -47.884 -12.825 6.384 1.00 52.95 18 GLU B N 1
ATOM 2938 C CA . GLU B 1 18 ? -47.269 -11.481 6.463 1.00 58.07 18 GLU B CA 1
ATOM 2939 C C . GLU B 1 18 ? -48.112 -10.571 7.364 1.00 56.10 18 GLU B C 1
ATOM 2940 O O . GLU B 1 18 ? -49.346 -10.759 7.532 1.00 51.95 18 GLU B O 1
ATOM 2946 N N . TYR B 1 19 ? -47.413 -9.618 7.988 1.00 56.10 19 TYR B N 1
ATOM 2947 C CA . TYR B 1 19 ? -48.017 -8.554 8.786 1.00 60.83 19 TYR B CA 1
ATOM 2948 C C . TYR B 1 19 ? -47.604 -7.198 8.199 1.00 55.70 19 TYR B C 1
ATOM 2949 O O . TYR B 1 19 ? -46.402 -6.931 8.041 1.00 50.80 19 TYR B O 1
ATOM 2958 N N . LYS B 1 20 ? -48.609 -6.385 7.842 1.00 55.16 20 LYS B N 1
ATOM 2959 C CA . LYS B 1 20 ? -48.418 -4.977 7.537 1.00 62.64 20 LYS B CA 1
ATOM 2960 C C . LYS B 1 20 ? -49.729 -4.200 7.757 1.00 62.72 20 LYS B C 1
ATOM 2961 O O . LYS B 1 20 ? -50.833 -4.703 7.467 1.00 52.82 20 LYS B O 1
ATOM 2967 N N . ASN B 1 21 ? -49.589 -2.968 8.288 1.00 57.50 21 ASN B N 1
ATOM 2968 C CA . ASN B 1 21 ? -50.678 -1.996 8.421 1.00 50.15 21 ASN B CA 1
ATOM 2969 C C . ASN B 1 21 ? -51.838 -2.601 9.231 1.00 50.60 21 ASN B C 1
ATOM 2970 O O . ASN B 1 21 ? -52.991 -2.516 8.840 1.00 43.96 21 ASN B O 1
ATOM 2975 N N . LYS B 1 22 ? -51.490 -3.209 10.374 1.00 51.66 22 LYS B N 1
ATOM 2976 C CA . LYS B 1 22 ? -52.411 -3.753 11.345 1.00 55.88 22 LYS B CA 1
ATOM 2977 C C . LYS B 1 22 ? -53.214 -4.929 10.775 1.00 58.05 22 LYS B C 1
ATOM 2978 O O . LYS B 1 22 ? -54.216 -5.307 11.369 1.00 63.96 22 LYS B O 1
ATOM 2984 N N . SER B 1 23 ? -52.784 -5.532 9.661 1.00 58.51 23 SER B N 1
ATOM 2985 C CA . SER B 1 23 ? -53.516 -6.692 9.124 1.00 57.62 23 SER B CA 1
ATOM 2986 C C . SER B 1 23 ? -52.583 -7.901 8.952 1.00 56.28 23 SER B C 1
ATOM 2987 O O . SER B 1 23 ? -51.501 -7.753 8.399 1.00 64.15 23 SER B O 1
ATOM 2990 N N . VAL B 1 24 ? -52.987 -9.073 9.481 1.00 51.57 24 VAL B N 1
ATOM 2991 C CA . VAL B 1 24 ? -52.340 -10.361 9.148 1.00 48.38 24 VAL B CA 1
ATOM 2992 C C . VAL B 1 24 ? -52.900 -10.843 7.804 1.00 46.44 24 VAL B C 1
ATOM 2993 O O . VAL B 1 24 ? -54.110 -10.949 7.639 1.00 49.52 24 VAL B O 1
ATOM 2997 N N . TYR B 1 25 ? -51.994 -11.043 6.838 1.00 47.58 25 TYR B N 1
ATOM 2998 C CA . TYR B 1 25 ? -52.281 -11.581 5.491 1.00 49.14 25 TYR B CA 1
ATOM 2999 C C . TYR B 1 25 ? -51.770 -13.034 5.399 1.00 46.14 25 TYR B C 1
ATOM 3000 O O . TYR B 1 25 ? -50.575 -13.295 5.681 1.00 44.16 25 TYR B O 1
ATOM 3009 N N . MET B 1 26 ? -52.653 -13.974 5.024 1.00 42.68 26 MET B N 1
ATOM 3010 C CA . MET B 1 26 ? -52.278 -15.403 4.846 1.00 42.74 26 MET B CA 1
ATOM 3011 C C . MET B 1 26 ? -52.841 -15.904 3.520 1.00 45.04 26 MET B C 1
ATOM 3012 O O . MET B 1 26 ? -54.039 -15.666 3.198 1.00 37.32 26 MET B O 1
ATOM 3017 N N . ILE B 1 27 ? -51.991 -16.661 2.803 1.00 44.55 27 ILE B N 1
ATOM 3018 C CA . ILE B 1 27 ? -52.405 -17.429 1.610 1.00 40.59 27 ILE B CA 1
ATOM 3019 C C . ILE B 1 27 ? -53.468 -18.418 2.084 1.00 35.22 27 ILE B C 1
ATOM 3020 O O . ILE B 1 27 ? -53.284 -19.064 3.123 1.00 35.79 27 ILE B O 1
ATOM 3025 N N . ASN B 1 28 ? -54.582 -18.495 1.356 1.00 38.15 28 ASN B N 1
ATOM 3026 C CA . ASN B 1 28 ? -55.668 -19.450 1.716 1.00 43.12 28 ASN B CA 1
ATOM 3027 C C . ASN B 1 28 ? -55.390 -20.853 1.142 1.00 37.07 28 ASN B C 1
ATOM 3028 O O . ASN B 1 28 ? -55.803 -21.162 0.041 1.00 33.55 28 ASN B O 1
ATOM 3033 N N . GLN B 1 29 ? -54.740 -21.698 1.949 1.00 37.11 29 GLN B N 1
ATOM 3034 C CA . GLN B 1 29 ? -54.282 -23.017 1.535 1.00 37.93 29 GLN B CA 1
ATOM 3035 C C . GLN B 1 29 ? -55.480 -23.981 1.374 1.00 43.92 29 GLN B C 1
ATOM 3036 O O . GLN B 1 29 ? -55.344 -25.038 0.727 1.00 39.74 29 GLN B O 1
ATOM 3042 N N . ARG B 1 30 ? -56.658 -23.597 1.898 1.00 40.42 30 ARG B N 1
ATOM 3043 C CA . ARG B 1 30 ? -57.892 -24.370 1.774 1.00 40.83 30 ARG B CA 1
ATOM 3044 C C . ARG B 1 30 ? -58.420 -24.372 0.330 1.00 39.76 30 ARG B C 1
ATOM 3045 O O . ARG B 1 30 ? -59.179 -25.272 -0.044 1.00 43.64 30 ARG B O 1
ATOM 3053 N N . LEU B 1 31 ? -58.063 -23.360 -0.468 1.00 39.86 31 LEU B N 1
ATOM 3054 C CA . LEU B 1 31 ? -58.705 -23.107 -1.770 1.00 42.30 31 LEU B CA 1
ATOM 3055 C C . LEU B 1 31 ? -57.777 -23.499 -2.937 1.00 39.47 31 LEU B C 1
ATOM 3056 O O . LEU B 1 31 ? -58.221 -23.534 -4.079 1.00 41.48 31 LEU B O 1
ATOM 3061 N N . LEU B 1 32 ? -56.490 -23.740 -2.661 1.00 39.78 32 LEU B N 1
ATOM 3062 C CA . LEU B 1 32 ? -55.540 -24.229 -3.661 1.00 39.80 32 LEU B CA 1
ATOM 3063 C C . LEU B 1 32 ? -55.907 -25.665 -4.058 1.00 39.72 32 LEU B C 1
ATOM 3064 O O . LEU B 1 32 ? -56.461 -26.405 -3.254 1.00 40.08 32 LEU B O 1
ATOM 3069 N N . PRO B 1 33 ? -55.609 -26.083 -5.293 1.00 39.75 33 PRO B N 1
ATOM 3070 C CA . PRO B 1 33 ? -54.886 -25.333 -6.308 1.00 41.75 33 PRO B CA 1
ATOM 3071 C C . PRO B 1 33 ? -55.773 -24.455 -7.203 1.00 41.25 33 PRO B C 1
ATOM 3072 O O . PRO B 1 33 ? -55.263 -23.661 -7.949 1.00 47.01 33 PRO B O 1
ATOM 3076 N N . LYS B 1 34 ? -57.090 -24.633 -7.144 1.00 47.66 34 LYS B N 1
ATOM 3077 C CA . LYS B 1 34 ? -57.997 -23.914 -8.036 1.00 50.73 34 LYS B CA 1
ATOM 3078 C C . LYS B 1 34 ? -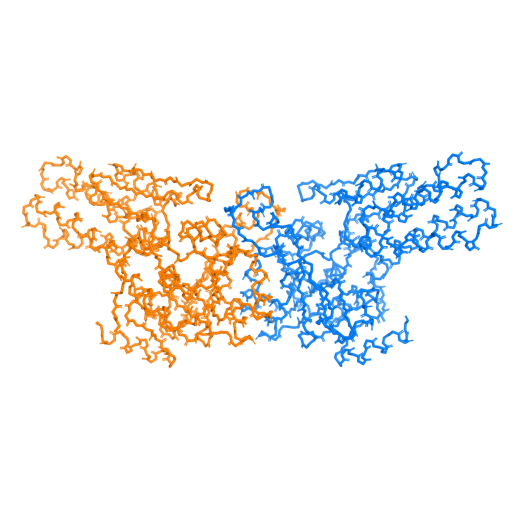57.821 -22.392 -7.898 1.00 48.63 34 LYS B C 1
ATOM 3079 O O . LYS B 1 34 ? -57.762 -21.690 -8.893 1.00 48.93 34 LYS B O 1
ATOM 3085 N N . GLU B 1 35 ? -57.761 -21.893 -6.658 1.00 49.91 35 GLU B N 1
ATOM 3086 C CA . GLU B 1 35 ? -57.805 -20.457 -6.393 1.00 45.73 35 GLU B CA 1
ATOM 3087 C C . GLU B 1 35 ? -56.642 -20.018 -5.495 1.00 39.20 35 GLU B C 1
ATOM 3088 O O . GLU B 1 35 ? -56.474 -20.527 -4.373 1.00 34.76 35 GLU B O 1
ATOM 3094 N N . PHE B 1 36 ? -55.880 -19.036 -5.998 1.00 39.37 36 PHE B N 1
ATOM 3095 C CA . PHE B 1 36 ? -54.896 -18.284 -5.224 1.00 43.71 36 PHE B CA 1
ATOM 3096 C C . PHE B 1 36 ? -55.557 -17.036 -4.639 1.00 44.70 36 PHE B C 1
ATOM 3097 O O . PHE B 1 36 ? -55.908 -16.140 -5.371 1.00 43.66 36 PHE B O 1
ATOM 3105 N N . LYS B 1 37 ? -55.656 -16.988 -3.310 1.00 46.33 37 LYS B N 1
ATOM 3106 C CA . LYS B 1 37 ? -56.297 -15.907 -2.597 1.00 50.26 37 LYS B CA 1
ATOM 3107 C C . LYS B 1 37 ? -55.513 -15.627 -1.306 1.00 44.89 37 LYS B C 1
ATOM 3108 O O . LYS B 1 37 ? -55.215 -16.542 -0.540 1.00 39.84 37 LYS B O 1
ATOM 3114 N N . VAL B 1 38 ? -55.193 -14.346 -1.094 1.00 43.17 38 VAL B N 1
ATOM 3115 C CA . VAL B 1 38 ? -54.645 -13.830 0.143 1.00 49.29 38 VAL B CA 1
ATOM 3116 C C . VAL B 1 38 ? -55.789 -13.252 0.975 1.00 47.72 38 VAL B C 1
ATOM 3117 O O . VAL B 1 38 ? -56.481 -12.337 0.549 1.00 49.12 38 VAL B O 1
ATOM 3121 N N . GLU B 1 39 ? -55.961 -13.806 2.169 1.00 48.69 39 GLU B N 1
ATOM 3122 C CA . GLU B 1 39 ? -56.927 -13.330 3.119 1.00 49.05 39 GLU B CA 1
ATOM 3123 C C . GLU B 1 39 ? -56.252 -12.261 3.986 1.00 48.37 39 GLU B C 1
ATOM 3124 O O . GLU B 1 39 ? -55.052 -12.403 4.322 1.00 42.75 39 GLU B O 1
ATOM 3130 N N . LYS B 1 40 ? -57.055 -11.246 4.354 1.00 46.08 40 LYS B N 1
ATOM 3131 C CA . LYS B 1 40 ? -56.730 -10.131 5.253 1.00 51.34 40 LYS B CA 1
ATOM 3132 C C . LYS B 1 40 ? -57.482 -10.311 6.581 1.00 51.95 40 LYS B C 1
ATOM 3133 O O . LYS B 1 40 ? -58.692 -10.342 6.583 1.00 49.17 40 LYS B O 1
ATOM 3139 N N . PHE B 1 41 ? -56.754 -10.430 7.693 1.00 53.01 41 PHE B N 1
ATOM 3140 C CA . PHE B 1 41 ? -57.342 -10.594 9.033 1.00 58.74 41 PHE B CA 1
ATOM 3141 C C . PHE B 1 41 ? -56.986 -9.374 9.905 1.00 66.87 41 PHE B C 1
ATOM 3142 O O . PHE B 1 41 ? -55.841 -8.921 9.908 1.00 67.30 41 PHE B O 1
ATOM 3150 N N . SER B 1 42 ? -57.982 -8.866 10.653 1.00 74.29 42 SER B N 1
ATOM 3151 C CA . SER B 1 42 ? -57.905 -7.575 11.381 1.00 71.87 42 SER B CA 1
ATOM 3152 C C . SER B 1 42 ? -58.198 -7.710 12.885 1.00 68.99 42 SER B C 1
ATOM 3153 O O . SER B 1 42 ? -57.943 -6.776 13.622 1.00 65.60 42 SER B O 1
ATOM 3156 N N . LYS B 1 43 ? -58.707 -8.864 13.336 1.00 66.79 43 LYS B N 1
ATOM 3157 C CA . LYS B 1 43 ? -58.914 -9.136 14.755 1.00 68.85 43 LYS B CA 1
ATOM 3158 C C . LYS B 1 43 ? -58.169 -10.414 15.143 1.00 69.39 43 LYS B C 1
ATOM 3159 O O . LYS B 1 43 ? -57.993 -11.311 14.322 1.00 72.63 43 LYS B O 1
ATOM 3165 N N . VAL B 1 44 ? -57.761 -10.496 16.413 1.00 69.70 44 VAL B N 1
ATOM 3166 C CA . VAL B 1 44 ? -57.058 -11.669 16.928 1.00 74.65 44 VAL B CA 1
ATOM 3167 C C . VAL B 1 44 ? -57.890 -12.936 16.663 1.00 69.13 44 VAL B C 1
ATOM 3168 O O . VAL B 1 44 ? -57.347 -13.940 16.225 1.00 64.35 44 VAL B O 1
ATOM 3172 N N . GLU B 1 45 ? -59.208 -12.858 16.886 1.00 77.19 45 GLU B N 1
ATOM 3173 C CA . GLU B 1 45 ? -60.139 -13.997 16.717 1.00 80.48 45 GLU B CA 1
ATOM 3174 C C . GLU B 1 45 ? -60.184 -14.418 15.246 1.00 70.65 45 GLU B C 1
ATOM 3175 O O . GLU B 1 45 ? -60.460 -15.572 14.976 1.00 70.88 45 GLU B O 1
ATOM 3181 N N . GLU B 1 46 ? -59.973 -13.470 14.320 1.00 62.47 46 GLU B N 1
ATOM 3182 C CA . GLU B 1 46 ? -59.950 -13.751 12.877 1.00 62.62 46 GLU B CA 1
ATOM 3183 C C . GLU B 1 46 ? -58.728 -14.618 12.559 1.00 61.54 46 GLU B C 1
ATOM 3184 O O . GLU B 1 46 ? -58.808 -15.567 11.763 1.00 58.87 46 GLU B O 1
ATOM 3190 N N . VAL B 1 47 ? -57.621 -14.287 13.227 1.00 61.12 47 VAL B N 1
ATOM 3191 C CA . VAL B 1 47 ? -56.342 -14.956 13.076 1.00 60.77 47 VAL B CA 1
ATOM 3192 C C . VAL B 1 47 ? -56.389 -16.339 13.742 1.00 61.66 47 VAL B C 1
ATOM 3193 O O . VAL B 1 47 ? -55.776 -17.281 13.229 1.00 59.04 47 VAL B O 1
ATOM 3197 N N . ALA B 1 48 ? -57.092 -16.454 14.878 1.00 54.03 48 ALA B N 1
ATOM 3198 C CA . ALA B 1 48 ? -57.190 -17.733 15.591 1.00 54.75 48 ALA B CA 1
ATOM 3199 C C . ALA B 1 48 ? -58.064 -18.714 14.795 1.00 53.17 48 ALA B C 1
ATOM 3200 O O . ALA B 1 48 ? -57.741 -19.894 14.683 1.00 48.54 48 ALA B O 1
ATOM 3202 N N . GLU B 1 49 ? -59.178 -18.213 14.258 1.00 51.97 49 GLU B N 1
ATOM 3203 C CA . GLU B 1 49 ? -60.080 -18.994 13.439 1.00 57.05 49 GLU B CA 1
ATOM 3204 C C . GLU B 1 49 ? -59.310 -19.519 12.202 1.00 59.96 49 GLU B C 1
ATOM 3205 O O . GLU B 1 49 ? -59.558 -20.631 11.748 1.00 51.36 49 GLU B O 1
ATOM 3211 N N . ALA B 1 50 ? -58.356 -18.732 11.673 1.00 56.89 50 ALA B N 1
ATOM 3212 C CA . ALA B 1 50 ? -57.616 -19.087 10.455 1.00 50.54 50 ALA B CA 1
ATOM 3213 C C . ALA B 1 50 ? -56.590 -20.192 10.759 1.00 47.86 50 ALA B C 1
ATOM 3214 O O . ALA B 1 50 ? -56.349 -21.033 9.919 1.00 45.43 50 ALA B O 1
ATOM 3216 N N . ILE B 1 51 ? -56.014 -20.193 11.970 1.00 46.98 51 ILE B N 1
ATOM 3217 C CA . ILE B 1 51 ? -55.117 -21.263 12.432 1.00 45.62 51 ILE B CA 1
ATOM 3218 C C . ILE B 1 51 ? -55.913 -22.550 12.717 1.00 53.72 51 ILE B C 1
ATOM 3219 O O . ILE B 1 51 ? -55.452 -23.633 12.357 1.00 59.61 51 ILE B O 1
ATOM 3224 N N . LYS B 1 52 ? -57.108 -22.438 13.323 1.00 57.28 52 LYS B N 1
ATOM 3225 C CA . LYS B 1 52 ? -57.971 -23.599 13.655 1.00 62.50 52 LYS B CA 1
ATOM 3226 C C . LYS B 1 52 ? -58.490 -24.260 12.373 1.00 54.38 52 LYS B C 1
ATOM 3227 O O . LYS B 1 52 ? -58.474 -25.465 12.272 1.00 53.51 52 LYS B O 1
ATOM 3233 N N . ASN B 1 53 ? -58.963 -23.420 11.453 1.00 52.69 53 ASN B N 1
ATOM 3234 C CA . ASN B 1 53 ? -59.359 -23.680 10.068 1.00 55.73 53 ASN B CA 1
ATOM 3235 C C . ASN B 1 53 ? -58.321 -24.372 9.177 1.00 51.29 53 ASN B C 1
ATOM 3236 O O . ASN B 1 53 ? -58.687 -24.864 8.129 1.00 48.20 53 ASN B O 1
ATOM 3241 N N . MET B 1 54 ? -57.031 -24.183 9.464 1.00 53.85 54 MET B N 1
ATOM 3242 C CA . MET B 1 54 ? -55.932 -24.557 8.543 1.00 54.66 54 MET B CA 1
ATOM 3243 C C . MET B 1 54 ? -56.007 -23.740 7.238 1.00 50.14 54 MET B C 1
ATOM 3244 O O . MET B 1 54 ? -55.714 -24.250 6.126 1.00 46.94 54 MET B O 1
ATOM 3249 N N . THR B 1 55 ? -56.371 -22.456 7.374 1.00 44.80 55 THR B N 1
ATOM 3250 C CA . THR B 1 55 ? -56.163 -21.442 6.317 1.00 42.55 55 THR B CA 1
ATOM 3251 C C . THR B 1 55 ? -54.651 -21.327 6.083 1.00 39.29 55 THR B C 1
ATOM 3252 O O . THR B 1 55 ? -54.192 -21.203 4.940 1.00 38.89 55 THR B O 1
ATOM 3256 N N . VAL B 1 56 ? -53.903 -21.383 7.189 1.00 40.39 56 VAL B N 1
ATOM 3257 C CA . VAL B 1 56 ? -52.468 -21.462 7.218 1.00 42.45 56 VAL B CA 1
ATOM 3258 C C . VAL B 1 56 ? -52.085 -22.847 7.731 1.00 42.37 56 VAL B C 1
ATOM 3259 O O . VAL B 1 56 ? -52.750 -23.382 8.616 1.00 39.67 56 VAL B O 1
ATOM 3263 N N . ARG B 1 57 ? -50.967 -23.373 7.212 1.00 41.28 57 ARG B N 1
ATOM 3264 C CA . ARG B 1 57 ? -50.452 -24.655 7.650 1.00 47.18 57 ARG B CA 1
ATOM 3265 C C . ARG B 1 57 ? -48.934 -24.640 7.505 1.00 43.51 57 ARG B C 1
ATOM 3266 O O . ARG B 1 57 ? -48.383 -23.750 6.882 1.00 48.70 57 ARG B O 1
ATOM 3274 N N . GLY B 1 58 ? -48.292 -25.643 8.086 1.00 43.18 58 GLY B N 1
ATOM 3275 C CA . GLY B 1 58 ? -46.857 -25.683 8.179 1.00 45.67 58 GLY B CA 1
ATOM 3276 C C . GLY B 1 58 ? -46.403 -24.991 9.444 1.00 51.02 58 GLY B C 1
ATOM 3277 O O . GLY B 1 58 ? -46.731 -23.800 9.680 1.00 49.46 58 GLY B O 1
ATOM 3278 N N . ALA B 1 59 ? -45.635 -25.748 10.234 1.00 46.71 59 ALA B N 1
ATOM 3279 C CA . ALA B 1 59 ? -45.241 -25.427 11.592 1.00 48.40 59 ALA B CA 1
ATOM 3280 C C . ALA B 1 59 ? -44.731 -23.984 11.720 1.00 49.44 59 ALA B C 1
ATOM 3281 O O . ALA B 1 59 ? -45.308 -23.200 12.459 1.00 49.87 59 ALA B O 1
ATOM 3283 N N . PRO B 1 60 ? -43.669 -23.541 11.008 1.00 53.40 60 PRO B N 1
ATOM 3284 C CA . PRO B 1 60 ? -43.152 -22.190 11.225 1.00 45.60 60 PRO B CA 1
ATOM 3285 C C . PRO B 1 60 ? -44.146 -21.093 10.801 1.00 45.32 60 PRO B C 1
ATOM 3286 O O . PRO B 1 60 ? -44.075 -19.973 11.343 1.00 41.37 60 PRO B O 1
ATOM 3290 N N . ALA B 1 61 ? -45.011 -21.396 9.823 1.00 39.13 61 ALA B N 1
ATOM 3291 C CA . ALA B 1 61 ? -46.017 -20.452 9.327 1.00 42.15 61 ALA B CA 1
ATOM 3292 C C . ALA B 1 61 ? -47.147 -20.287 10.351 1.00 48.41 61 ALA B C 1
ATOM 3293 O O . ALA B 1 61 ? -47.757 -19.210 10.455 1.00 49.25 61 ALA B O 1
ATOM 3295 N N . ILE B 1 62 ? -47.459 -21.373 11.063 1.00 44.81 62 ILE B N 1
ATOM 3296 C CA . ILE B 1 62 ? -48.429 -21.332 12.105 1.00 45.01 62 ILE B CA 1
ATOM 3297 C C . ILE B 1 62 ? -47.815 -20.526 13.252 1.00 48.93 62 ILE B C 1
ATOM 3298 O O . ILE B 1 62 ? -48.493 -19.693 13.812 1.00 41.00 62 ILE B O 1
ATOM 3303 N N . GLY B 1 63 ? -46.535 -20.794 13.542 1.00 51.03 63 GLY B N 1
ATOM 3304 C CA . GLY B 1 63 ? -45.711 -20.020 14.473 1.00 56.40 63 GLY B CA 1
ATOM 3305 C C . GLY B 1 63 ? -45.920 -18.527 14.279 1.00 54.12 63 GLY B C 1
ATOM 3306 O O . GLY B 1 63 ? -46.540 -17.868 15.120 1.00 48.67 63 GLY B O 1
ATOM 3307 N N . ALA B 1 64 ? -45.498 -18.045 13.105 1.00 49.90 64 ALA B N 1
ATOM 3308 C CA . ALA B 1 64 ? -45.508 -16.633 12.729 1.00 50.44 64 ALA B CA 1
ATOM 3309 C C . ALA B 1 64 ? -46.919 -16.032 12.808 1.00 49.66 64 ALA B C 1
ATOM 3310 O O . ALA B 1 64 ? -47.070 -14.878 13.197 1.00 51.63 64 ALA B O 1
ATOM 3312 N N . ALA B 1 65 ? -47.926 -16.789 12.375 1.00 48.14 65 ALA B N 1
ATOM 3313 C CA . ALA B 1 65 ? -49.286 -16.327 12.414 1.00 49.41 65 ALA B CA 1
ATOM 3314 C C . ALA B 1 65 ? -49.667 -15.998 13.861 1.00 52.69 65 ALA B C 1
ATOM 3315 O O . ALA B 1 65 ? -50.285 -14.975 14.096 1.00 48.24 65 ALA B O 1
ATOM 3317 N N . ALA B 1 66 ? -49.338 -16.910 14.787 1.00 52.54 66 ALA B N 1
ATOM 3318 C CA . ALA B 1 66 ? -49.642 -16.778 16.210 1.00 54.97 66 ALA B CA 1
ATOM 3319 C C . ALA B 1 66 ? -49.034 -15.480 16.756 1.00 58.74 66 ALA B C 1
ATOM 3320 O O . ALA B 1 66 ? -49.743 -14.661 17.381 1.00 49.91 66 ALA B O 1
ATOM 3322 N N . GLY B 1 67 ? -47.727 -15.333 16.497 1.00 58.21 67 GLY B N 1
ATOM 3323 C CA . GLY B 1 67 ? -46.901 -14.215 16.911 1.00 61.39 67 GLY B CA 1
ATOM 3324 C C . GLY B 1 67 ? -47.443 -12.892 16.414 1.00 61.35 67 GLY B C 1
ATOM 3325 O O . GLY B 1 67 ? -47.434 -11.914 17.148 1.00 65.84 67 GLY B O 1
ATOM 3326 N N . PHE B 1 68 ? -47.912 -12.878 15.162 1.00 62.55 68 PHE B N 1
ATOM 3327 C CA . PHE B 1 68 ? -48.460 -11.687 14.524 1.00 62.57 68 PHE B CA 1
ATOM 3328 C C . PHE B 1 68 ? -49.858 -11.394 15.075 1.00 58.34 68 PHE B C 1
ATOM 3329 O O . PHE B 1 68 ? -50.353 -10.269 14.957 1.00 52.14 68 PHE B O 1
ATOM 3337 N N . GLY B 1 69 ? -50.502 -12.432 15.610 1.00 55.05 69 GLY B N 1
ATOM 3338 C CA . GLY B 1 69 ? -51.754 -12.319 16.362 1.00 57.73 69 GLY B CA 1
ATOM 3339 C C . GLY B 1 69 ? -51.603 -11.447 17.604 1.00 52.04 69 GLY B C 1
ATOM 3340 O O . GLY B 1 69 ? -52.502 -10.695 17.926 1.00 50.96 69 GLY B O 1
ATOM 3341 N N . LEU B 1 70 ? -50.447 -11.543 18.272 1.00 49.75 70 LEU B N 1
ATOM 3342 C CA . LEU B 1 70 ? -50.114 -10.700 19.404 1.00 52.91 70 LEU B CA 1
ATOM 3343 C C . LEU B 1 70 ? -49.713 -9.295 18.931 1.00 58.80 70 LEU B C 1
ATOM 3344 O O . LEU B 1 70 ? -50.061 -8.298 19.575 1.00 64.29 70 LEU B O 1
ATOM 3349 N N . ALA B 1 71 ? -48.970 -9.214 17.823 1.00 59.40 71 ALA B N 1
ATOM 3350 C CA . ALA B 1 71 ? -48.659 -7.938 17.215 1.00 53.62 71 ALA B CA 1
ATOM 3351 C C . ALA B 1 71 ? -49.960 -7.206 16.881 1.00 60.39 71 ALA B C 1
ATOM 3352 O O . ALA B 1 71 ? -50.079 -6.002 17.138 1.00 65.03 71 ALA B O 1
ATOM 3354 N N . LEU B 1 72 ? -50.936 -7.939 16.335 1.00 58.23 72 LEU B N 1
ATOM 3355 C CA . LEU B 1 72 ? -52.212 -7.349 15.938 1.00 60.04 72 LEU B CA 1
ATOM 3356 C C . LEU B 1 72 ? -52.924 -6.858 17.208 1.00 64.33 72 LEU B C 1
ATOM 3357 O O . LEU B 1 72 ? -53.412 -5.739 17.238 1.00 63.03 72 LEU B O 1
ATOM 3362 N N . TYR B 1 73 ? -52.931 -7.681 18.262 1.00 65.37 73 TYR B N 1
ATOM 3363 C CA . TYR B 1 73 ? -53.479 -7.264 19.534 1.00 70.41 73 TYR B CA 1
ATOM 3364 C C . TYR B 1 73 ? -52.818 -5.949 19.988 1.00 72.19 73 TYR B C 1
ATOM 3365 O O . TYR B 1 73 ? -53.511 -4.969 20.279 1.00 69.36 73 TYR B O 1
ATOM 3374 N N . ALA B 1 74 ? -51.482 -5.931 20.018 1.00 63.17 74 ALA B N 1
ATOM 3375 C CA . ALA B 1 74 ? -50.718 -4.815 20.521 1.00 57.77 74 ALA B C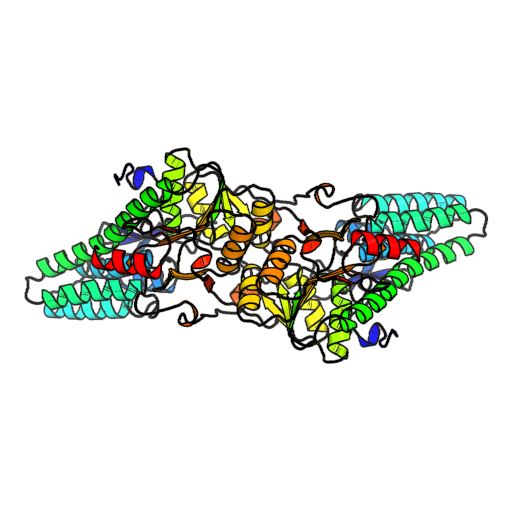A 1
ATOM 3376 C C . ALA B 1 74 ? -51.148 -3.510 19.853 1.00 64.61 74 ALA B C 1
ATOM 3377 O O . ALA B 1 74 ? -51.286 -2.495 20.529 1.00 84.57 74 ALA B O 1
ATOM 3379 N N . GLU B 1 75 ? -51.329 -3.532 18.529 1.00 59.65 75 GLU B N 1
ATOM 3380 C CA . GLU B 1 75 ? -51.535 -2.306 17.759 1.00 58.97 75 GLU B CA 1
ATOM 3381 C C . GLU B 1 75 ? -53.032 -1.979 17.653 1.00 55.12 75 GLU B C 1
ATOM 3382 O O . GLU B 1 75 ? -53.421 -1.017 16.983 1.00 53.87 75 GLU B O 1
ATOM 3388 N N . THR B 1 76 ? -53.881 -2.798 18.272 1.00 59.27 76 THR B N 1
ATOM 3389 C CA . THR B 1 76 ? -55.341 -2.697 18.059 1.00 64.38 76 THR B CA 1
ATOM 3390 C C . THR B 1 76 ? -56.061 -2.449 19.399 1.00 68.57 76 THR B C 1
ATOM 3391 O O . THR B 1 76 ? -57.264 -2.143 19.413 1.00 60.72 76 THR B O 1
ATOM 3395 N N . SER B 1 77 ? -55.326 -2.571 20.516 1.00 74.92 77 SER B N 1
ATOM 3396 C CA . SER B 1 77 ? -55.892 -2.475 21.854 1.00 82.33 77 SER B CA 1
ATOM 3397 C C . SER B 1 77 ? -56.248 -1.027 22.193 1.00 85.40 77 SER B C 1
ATOM 3398 O O . SER B 1 77 ? -55.399 -0.137 22.103 1.00 78.07 77 SER B O 1
ATOM 3401 N N . LYS B 1 78 ? -57.497 -0.838 22.634 1.00 91.78 78 LYS B N 1
ATOM 3402 C CA . LYS B 1 78 ? -57.993 0.426 23.170 1.00 89.53 78 LYS B CA 1
ATOM 3403 C C . LYS B 1 78 ? -57.457 0.639 24.595 1.00 88.18 78 LYS B C 1
ATOM 3404 O O . LYS B 1 78 ? -57.308 1.781 25.018 1.00 79.18 78 LYS B O 1
ATOM 3410 N N . ALA B 1 79 ? -57.154 -0.458 25.311 1.00 88.72 79 ALA B N 1
ATOM 3411 C CA . ALA B 1 79 ? -56.711 -0.443 26.729 1.00 93.34 79 ALA B CA 1
ATOM 3412 C C . ALA B 1 79 ? -56.072 0.905 27.097 1.00 95.23 79 ALA B C 1
ATOM 3413 O O . ALA B 1 79 ? -55.227 1.413 26.359 1.00 81.17 79 ALA B O 1
ATOM 3415 N N . LYS B 1 80 ? -56.462 1.457 28.255 1.00 104.21 80 LYS B N 1
ATOM 3416 C CA . LYS B 1 80 ? -55.953 2.758 28.726 1.00 108.19 80 LYS B CA 1
ATOM 3417 C C . LYS B 1 80 ? -54.816 2.526 29.738 1.00 108.68 80 LYS B C 1
ATOM 3418 O O . LYS B 1 80 ? -53.695 3.019 29.528 1.00 97.89 80 LYS B O 1
ATOM 3424 N N . THR B 1 81 ? -55.085 1.753 30.804 1.00 112.20 81 THR B N 1
ATOM 3425 C CA . THR B 1 81 ? -54.068 1.428 31.813 1.00 119.73 81 THR B CA 1
ATOM 3426 C C . THR B 1 81 ? -53.091 0.433 31.190 1.00 118.51 81 THR B C 1
ATOM 3427 O O . THR B 1 81 ? -53.430 -0.232 30.208 1.00 113.34 81 THR B O 1
ATOM 3431 N N . LYS B 1 82 ? -51.895 0.333 31.778 1.00 113.75 82 LYS B N 1
ATOM 3432 C CA . LYS B 1 82 ? -50.933 -0.677 31.374 1.00 110.38 82 LYS B CA 1
ATOM 3433 C C . LYS B 1 82 ? -51.439 -2.072 31.773 1.00 108.22 82 LYS B C 1
ATOM 3434 O O . LYS B 1 82 ? -51.162 -3.042 31.082 1.00 116.72 82 LYS B O 1
ATOM 3440 N N . GLU B 1 83 ? -52.188 -2.172 32.875 1.00 102.92 83 GLU B N 1
ATOM 3441 C CA . GLU B 1 83 ? -52.641 -3.470 33.372 1.00 105.15 83 GLU B CA 1
ATOM 3442 C C . GLU B 1 83 ? -53.906 -3.942 32.627 1.00 99.49 83 GLU B C 1
ATOM 3443 O O . GLU B 1 83 ? -54.239 -5.127 32.677 1.00 95.71 83 GLU B O 1
ATOM 3449 N N . GLU B 1 84 ? -54.615 -3.026 31.951 1.00 100.91 84 GLU B N 1
ATOM 3450 C CA . GLU B 1 84 ? -55.777 -3.373 31.089 1.00 103.20 84 GLU B CA 1
ATOM 3451 C C . GLU B 1 84 ? -55.292 -4.022 29.782 1.00 101.74 84 GLU B C 1
ATOM 3452 O O . GLU B 1 84 ? -55.953 -4.905 29.227 1.00 93.66 84 GLU B O 1
ATOM 3458 N N . PHE B 1 85 ? -54.148 -3.538 29.289 1.00 98.01 85 PHE B N 1
ATOM 3459 C CA . PHE B 1 85 ? -53.476 -4.056 28.102 1.00 98.20 85 PHE B CA 1
ATOM 3460 C C . PHE B 1 85 ? -53.018 -5.497 28.348 1.00 88.49 85 PHE B C 1
ATOM 3461 O O . PHE B 1 85 ? -53.249 -6.357 27.519 1.00 89.49 85 PHE B O 1
ATOM 3469 N N . LEU B 1 86 ? -52.395 -5.736 29.507 1.00 90.85 86 LEU B N 1
ATOM 3470 C CA . LEU B 1 86 ? -51.814 -7.034 29.851 1.00 90.37 86 LEU B CA 1
ATOM 3471 C C . LEU B 1 86 ? -52.917 -8.058 30.147 1.00 89.33 86 LEU B C 1
ATOM 3472 O O . LEU B 1 86 ? -52.667 -9.260 30.129 1.00 99.04 86 LEU B O 1
ATOM 3477 N N . ASP B 1 87 ? -54.127 -7.583 30.444 1.00 93.62 87 ASP B N 1
ATOM 3478 C CA . ASP B 1 87 ? -55.259 -8.471 30.690 1.00 99.94 87 ASP B CA 1
ATOM 3479 C C . ASP B 1 87 ? -55.756 -9.036 29.357 1.00 99.06 87 ASP B C 1
ATOM 3480 O O . ASP B 1 87 ? -55.942 -10.249 29.235 1.00 86.54 87 ASP B O 1
ATOM 3485 N N . GLY B 1 88 ? -55.974 -8.138 28.385 1.00 92.37 88 GLY B N 1
ATOM 3486 C CA . GLY B 1 88 ? -56.425 -8.492 27.043 1.00 88.47 88 GLY B CA 1
ATOM 3487 C C . GLY B 1 88 ? -55.337 -9.174 26.215 1.00 84.14 88 GLY B C 1
ATOM 3488 O O . GLY B 1 88 ? -55.649 -9.770 25.179 1.00 75.81 88 GLY B O 1
ATOM 3489 N N . PHE B 1 89 ? -54.075 -9.062 26.667 1.00 76.31 89 PHE B N 1
ATOM 3490 C CA . PHE B 1 89 ? -52.898 -9.710 26.075 1.00 79.04 89 PHE B CA 1
ATOM 3491 C C . PHE B 1 89 ? -52.815 -11.185 26.493 1.00 88.66 89 PHE B C 1
ATOM 3492 O O . PHE B 1 89 ? -52.534 -12.048 25.659 1.00 87.91 89 PHE B O 1
ATOM 3500 N N . GLU B 1 90 ? -53.025 -11.459 27.786 1.00 93.45 90 GLU B N 1
ATOM 3501 C CA . GLU B 1 90 ? -53.152 -12.831 28.294 1.00 94.02 90 GLU B CA 1
ATOM 3502 C C . GLU B 1 90 ? -54.426 -13.488 27.740 1.00 94.45 90 GLU B C 1
ATOM 3503 O O . GLU B 1 90 ? -54.498 -14.708 27.654 1.00 94.76 90 GLU B O 1
ATOM 3509 N N . LYS B 1 91 ? -55.436 -12.677 27.401 1.00 97.93 91 LYS B N 1
ATOM 3510 C CA . LYS B 1 91 ? -56.674 -13.173 26.777 1.00 106.68 91 LYS B CA 1
ATOM 3511 C C . LYS B 1 91 ? -56.398 -13.527 25.312 1.00 95.01 91 LYS B C 1
ATOM 3512 O O . LYS B 1 91 ? -56.862 -14.557 24.827 1.00 100.27 91 LYS B O 1
ATOM 3518 N N . ALA B 1 92 ? -55.655 -12.657 24.622 1.00 84.13 92 ALA B N 1
ATOM 3519 C CA . ALA B 1 92 ? -55.265 -12.885 23.231 1.00 84.75 92 ALA B CA 1
ATOM 3520 C C . ALA B 1 92 ? -54.379 -14.135 23.146 1.00 81.99 92 ALA B C 1
ATOM 3521 O O . ALA B 1 92 ? -54.629 -14.999 22.316 1.00 77.34 92 ALA B O 1
ATOM 3523 N N . TYR B 1 93 ? -53.372 -14.209 24.031 1.00 74.75 93 TYR B N 1
ATOM 3524 C CA . TYR B 1 93 ? -52.407 -15.313 24.130 1.00 69.65 93 TYR B CA 1
ATOM 3525 C C . TYR B 1 93 ? -53.124 -16.646 24.349 1.00 77.47 93 TYR B C 1
ATOM 3526 O O . TYR B 1 93 ? -52.699 -17.669 23.829 1.00 81.71 93 TYR B O 1
ATOM 3535 N N . GLU B 1 94 ? -54.195 -16.619 25.146 1.00 83.80 94 GLU B N 1
ATOM 3536 C CA . GLU B 1 94 ? -54.913 -17.825 25.523 1.00 84.86 94 GLU B CA 1
ATOM 3537 C C . GLU B 1 94 ? -55.810 -18.245 24.356 1.00 82.34 94 GLU B C 1
ATOM 3538 O O . GLU B 1 94 ? -55.996 -19.438 24.138 1.00 86.17 94 GLU B O 1
ATOM 3544 N N . ILE B 1 95 ? -56.351 -17.265 23.616 1.00 79.93 95 ILE B N 1
ATOM 3545 C CA . ILE B 1 95 ? -57.187 -17.552 22.436 1.00 83.21 95 ILE B CA 1
ATOM 3546 C C . ILE B 1 95 ? -56.304 -18.201 21.358 1.00 76.61 95 ILE B C 1
ATOM 3547 O O . ILE B 1 95 ? -56.677 -19.217 20.783 1.00 78.90 95 ILE B O 1
ATOM 3552 N N . LEU B 1 96 ? -55.118 -17.629 21.137 1.00 70.82 96 LEU B N 1
ATOM 3553 C CA . LEU B 1 96 ? -54.154 -18.140 20.170 1.00 70.79 96 LEU B CA 1
ATOM 3554 C C . LEU B 1 96 ? -53.603 -19.506 20.619 1.00 67.86 96 LEU B C 1
ATOM 3555 O O . LEU B 1 96 ? -53.322 -20.344 19.798 1.00 63.20 96 LEU B O 1
ATOM 3560 N N . LYS B 1 97 ? -53.453 -19.733 21.921 1.00 71.22 97 LYS B N 1
ATOM 3561 C CA . LYS B 1 97 ? -52.867 -20.976 22.401 1.00 76.84 97 LYS B CA 1
ATOM 3562 C C . LYS B 1 97 ? -53.863 -22.137 22.236 1.00 83.11 97 LYS B C 1
ATOM 3563 O O . LYS B 1 97 ? -53.459 -23.288 22.136 1.00 92.06 97 LYS B O 1
ATOM 3569 N N . ASN B 1 98 ? -55.166 -21.834 22.181 1.00 90.19 98 ASN B N 1
ATOM 3570 C CA . ASN B 1 98 ? -56.217 -22.860 22.240 1.00 93.46 98 ASN B CA 1
ATOM 3571 C C . ASN B 1 98 ? -56.683 -23.256 20.835 1.00 96.47 98 ASN B C 1
ATOM 3572 O O . ASN B 1 98 ? -57.785 -23.781 20.681 1.00 99.19 98 ASN B O 1
ATOM 3577 N N . THR B 1 99 ? -55.841 -23.016 19.825 1.00 92.39 99 THR B N 1
ATOM 3578 C CA . THR B 1 99 ? -56.209 -23.203 18.421 1.00 94.27 99 THR B CA 1
ATOM 3579 C C . THR B 1 99 ? -55.759 -24.594 17.964 1.00 92.97 99 THR B C 1
ATOM 3580 O O . THR B 1 99 ? -56.539 -25.368 17.410 1.00 94.31 99 THR B O 1
ATOM 3584 N N . ARG B 1 100 ? -54.465 -24.854 18.162 1.00 96.54 100 ARG B N 1
ATOM 3585 C CA . ARG B 1 100 ? -53.866 -26.166 18.045 1.00 111.86 100 ARG B CA 1
ATOM 3586 C C . ARG B 1 100 ? -52.992 -26.358 19.280 1.00 118.52 100 ARG B C 1
ATOM 3587 O O . ARG B 1 100 ? -51.832 -25.941 19.275 1.00 108.34 100 ARG B O 1
ATOM 3595 N N . PRO B 1 101 ? -53.541 -26.933 20.384 1.00 122.55 101 PRO B N 1
ATOM 3596 C CA . PRO B 1 101 ? -52.773 -27.163 21.613 1.00 123.53 101 PRO B CA 1
ATOM 3597 C C . PRO B 1 101 ? -51.570 -28.115 21.484 1.00 125.65 101 PRO B C 1
ATOM 3598 O O . PRO B 1 101 ? -50.949 -28.437 22.498 1.00 113.86 101 PRO B O 1
ATOM 3602 N N . THR B 1 102 ? -51.230 -28.504 20.244 1.00 133.93 102 THR B N 1
ATOM 3603 C CA . THR B 1 102 ? -50.345 -29.645 19.947 1.00 124.59 102 THR B CA 1
ATOM 3604 C C . THR B 1 102 ? -49.182 -29.221 19.009 1.00 126.47 102 THR B C 1
ATOM 3605 O O . THR B 1 102 ? -48.047 -29.658 19.246 1.00 113.76 102 THR B O 1
ATOM 3609 N N . ALA B 1 103 ? -49.426 -28.364 17.993 1.00 123.61 103 ALA B N 1
ATOM 3610 C CA . ALA B 1 103 ? -48.389 -27.915 16.982 1.00 110.02 103 ALA B CA 1
ATOM 3611 C C . ALA B 1 103 ? -47.365 -26.944 17.611 1.00 98.18 103 ALA B C 1
ATOM 3612 O O . ALA B 1 103 ? -47.719 -25.862 18.071 1.00 97.79 103 ALA B O 1
ATOM 3614 N N . VAL B 1 104 ? -46.077 -27.315 17.563 1.00 81.66 104 VAL B N 1
ATOM 3615 C CA . VAL B 1 104 ? -45.082 -26.882 18.557 1.00 77.26 104 VAL B CA 1
ATOM 3616 C C . VAL B 1 104 ? -44.666 -25.420 18.340 1.00 74.95 104 VAL B C 1
ATOM 3617 O O . VAL B 1 104 ? -44.604 -24.662 19.309 1.00 70.26 104 VAL B O 1
ATOM 3621 N N . ASN B 1 105 ? -44.389 -25.017 17.095 1.00 67.12 105 ASN B N 1
ATOM 3622 C CA . ASN B 1 105 ? -43.831 -23.675 16.819 1.00 67.44 105 ASN B CA 1
ATOM 3623 C C . ASN B 1 105 ? -44.755 -22.584 17.383 1.00 68.14 105 ASN B C 1
ATOM 3624 O O . ASN B 1 105 ? -44.277 -21.490 17.705 1.00 59.48 105 ASN B O 1
ATOM 3629 N N . LEU B 1 106 ? -46.064 -22.884 17.470 1.00 66.30 106 LEU B N 1
ATOM 3630 C CA . LEU B 1 106 ? -47.088 -21.967 17.986 1.00 64.56 106 LEU B CA 1
ATOM 3631 C C . LEU B 1 106 ? -46.772 -21.592 19.435 1.00 66.31 106 LEU B C 1
ATOM 3632 O O . LEU B 1 106 ? -46.794 -20.420 19.788 1.00 66.14 106 LEU B O 1
ATOM 3637 N N . PHE B 1 107 ? -46.490 -22.612 20.248 1.00 68.69 107 PHE B N 1
ATOM 3638 C CA . PHE B 1 107 ? -46.111 -22.445 21.634 1.00 74.98 107 PHE B CA 1
ATOM 3639 C C . PHE B 1 107 ? -44.788 -21.664 21.734 1.00 74.19 107 PHE B C 1
ATOM 3640 O O . PHE B 1 107 ? -44.720 -20.726 22.524 1.00 68.87 107 PHE B O 1
ATOM 3648 N N . TRP B 1 108 ? -43.742 -22.034 20.968 1.00 70.16 108 TRP B N 1
ATOM 3649 C CA . TRP B 1 108 ? -42.465 -21.303 21.077 1.00 70.29 108 TRP B CA 1
ATOM 3650 C C . TRP B 1 108 ? -42.717 -19.835 20.741 1.00 68.65 108 TRP B C 1
ATOM 3651 O O . TRP B 1 108 ? -42.082 -18.962 21.319 1.00 68.61 108 TRP B O 1
ATOM 3662 N N . ALA B 1 109 ? -43.565 -19.594 19.734 1.00 60.23 109 ALA B N 1
ATOM 3663 C CA . ALA B 1 109 ? -43.799 -18.250 19.241 1.00 63.85 109 ALA B CA 1
ATOM 3664 C C . ALA B 1 109 ? -44.472 -17.421 20.344 1.00 63.81 109 ALA B C 1
ATOM 3665 O O . ALA B 1 109 ? -44.020 -16.307 20.630 1.00 47.82 109 ALA B O 1
ATOM 3667 N N . LEU B 1 110 ? -45.535 -17.987 20.937 1.00 63.66 110 LEU B N 1
ATOM 3668 C CA . LEU B 1 110 ? -46.342 -17.319 21.937 1.00 65.21 110 LEU B CA 1
ATOM 3669 C C . LEU B 1 110 ? -45.544 -17.167 23.246 1.00 72.83 110 LEU B C 1
ATOM 3670 O O . LEU B 1 110 ? -45.469 -16.063 23.773 1.00 82.04 110 LEU B O 1
ATOM 3675 N N . ASN B 1 111 ? -44.922 -18.242 23.749 1.00 71.01 111 ASN B N 1
ATOM 3676 C CA . ASN B 1 111 ? -44.137 -18.168 25.004 1.00 78.48 111 ASN B CA 1
ATOM 3677 C C . ASN B 1 111 ? -42.969 -17.187 24.861 1.00 79.09 111 ASN B C 1
ATOM 3678 O O . ASN B 1 111 ? -42.599 -16.539 25.823 1.00 90.78 111 ASN B O 1
ATOM 3683 N N . ARG B 1 112 ? -42.375 -17.121 23.669 1.00 73.85 112 ARG B N 1
ATOM 3684 C CA . ARG B 1 112 ? -41.226 -16.273 23.418 1.00 74.37 112 ARG B CA 1
ATOM 3685 C C . ARG B 1 112 ? -41.635 -14.805 23.574 1.00 77.75 112 ARG B C 1
ATOM 3686 O O . ARG B 1 112 ? -40.869 -13.990 24.102 1.00 79.64 112 ARG B O 1
ATOM 3694 N N . ILE B 1 113 ? -42.833 -14.469 23.091 1.00 75.47 113 ILE B N 1
ATOM 3695 C CA . ILE B 1 113 ? -43.309 -13.101 23.152 1.00 80.78 113 ILE B CA 1
ATOM 3696 C C . ILE B 1 113 ? -43.778 -12.788 24.582 1.00 85.98 113 ILE B C 1
ATOM 3697 O O . ILE B 1 113 ? -43.582 -11.673 25.045 1.00 85.95 113 ILE B O 1
ATOM 3702 N N . LYS B 1 114 ? -44.368 -13.773 25.274 1.00 91.09 114 LYS B N 1
ATOM 3703 C CA . LYS B 1 114 ? -44.905 -13.585 26.638 1.00 96.28 114 LYS B CA 1
ATOM 3704 C C . LYS B 1 114 ? -43.773 -13.325 27.646 1.00 97.37 114 LYS B C 1
ATOM 3705 O O . LYS B 1 114 ? -43.944 -12.525 28.559 1.00 99.24 114 LYS B O 1
ATOM 3711 N N . LYS B 1 115 ? -42.633 -14.008 27.487 1.00 92.30 115 LYS B N 1
ATOM 3712 C CA . LYS B 1 115 ? -41.494 -13.838 28.382 1.00 94.15 115 LYS B CA 1
ATOM 3713 C C . LYS B 1 115 ? -40.749 -12.533 28.067 1.00 91.94 115 LYS B C 1
ATOM 3714 O O . LYS B 1 115 ? -39.979 -12.069 28.900 1.00 102.83 115 LYS B O 1
ATOM 3720 N N . LEU B 1 116 ? -40.973 -11.951 26.883 1.00 85.14 116 LEU B N 1
ATOM 3721 C CA . LEU B 1 116 ? -40.401 -10.641 26.521 1.00 88.55 116 LEU B CA 1
ATOM 3722 C C . LEU B 1 116 ? -41.291 -9.498 27.052 1.00 94.42 116 LEU B C 1
ATOM 3723 O O . LEU B 1 116 ? -40.827 -8.369 27.197 1.00 99.74 116 LEU B O 1
ATOM 3728 N N . VAL B 1 117 ? -42.564 -9.795 27.340 1.00 96.32 117 VAL B N 1
ATOM 3729 C CA . VAL B 1 117 ? -43.535 -8.820 27.864 1.00 94.44 117 VAL B CA 1
ATOM 3730 C C . VAL B 1 117 ? -43.567 -8.868 29.404 1.00 93.70 117 VAL B C 1
ATOM 3731 O O . VAL B 1 117 ? -44.061 -7.940 30.051 1.00 89.87 117 VAL B O 1
ATOM 3735 N N . GLU B 1 118 ? -43.048 -9.950 29.990 1.00 92.72 118 GLU B N 1
ATOM 3736 C CA . GLU B 1 118 ? -42.823 -10.023 31.426 1.00 95.69 118 GLU B CA 1
ATOM 3737 C C . GLU B 1 118 ? -41.479 -9.358 31.776 1.00 97.47 118 GLU B C 1
ATOM 3738 O O . GLU B 1 118 ? -41.368 -8.726 32.834 1.00 100.25 118 GLU B O 1
ATOM 3744 N N . GLU B 1 119 ? -40.488 -9.478 30.875 1.00 93.28 119 GLU B N 1
ATOM 3745 C CA . GLU B 1 119 ? -39.098 -9.000 31.080 1.00 97.75 119 GLU B CA 1
ATOM 3746 C C . GLU B 1 119 ? -38.964 -7.484 30.829 1.00 99.39 119 GLU B C 1
ATOM 3747 O O . GLU B 1 119 ? -37.882 -6.918 31.043 1.00 93.10 119 GLU B O 1
ATOM 3753 N N . HIS B 1 120 ? -40.030 -6.846 30.322 1.00 96.75 120 HIS B N 1
ATOM 3754 C CA . HIS B 1 120 ? -40.089 -5.394 30.079 1.00 93.19 120 HIS B CA 1
ATOM 3755 C C . HIS B 1 120 ? -41.461 -4.855 30.525 1.00 93.34 120 HIS B C 1
ATOM 3756 O O . HIS B 1 120 ? -41.956 -3.891 29.951 1.00 91.07 120 HIS B O 1
ATOM 3763 N N . SER B 1 121 ? -42.073 -5.472 31.548 1.00 97.32 121 SER B N 1
ATOM 3764 C CA . SER B 1 121 ? -43.410 -5.062 32.042 1.00 98.35 121 SER B CA 1
ATOM 3765 C C . SER B 1 121 ? -43.353 -3.679 32.724 1.00 109.48 121 SER B C 1
ATOM 3766 O O . SER B 1 121 ? -44.389 -3.025 32.882 1.00 97.07 121 SER B O 1
ATOM 3769 N N . GLU B 1 122 ? -42.148 -3.223 33.103 1.00 117.15 122 GLU B N 1
ATOM 3770 C CA . GLU B 1 122 ? -41.941 -1.898 33.717 1.00 119.30 122 GLU B CA 1
ATOM 3771 C C . GLU B 1 122 ? -41.163 -0.983 32.752 1.00 115.59 122 GLU B C 1
ATOM 3772 O O . GLU B 1 122 ? -40.234 -0.278 33.151 1.00 115.14 122 GLU B O 1
ATOM 3778 N N . ASP B 1 123 ? -41.547 -1.017 31.470 1.00 107.30 123 ASP B N 1
ATOM 3779 C CA . ASP B 1 123 ? -41.140 -0.041 30.454 1.00 105.12 123 ASP B CA 1
ATOM 3780 C C . ASP B 1 123 ? -42.338 0.884 30.260 1.00 101.35 123 ASP B C 1
ATOM 3781 O O . ASP B 1 123 ? -43.373 0.653 30.877 1.00 108.06 123 ASP B O 1
ATOM 3786 N N . PRO B 1 124 ? -42.255 1.962 29.441 1.00 99.73 124 PRO B N 1
ATOM 3787 C CA . PRO B 1 124 ? -43.457 2.663 28.973 1.00 96.32 124 PRO B CA 1
ATOM 3788 C C . PRO B 1 124 ? -44.568 1.705 28.496 1.00 96.96 124 PRO B C 1
ATOM 3789 O O . PRO B 1 124 ? -44.648 0.567 28.960 1.00 98.03 124 PRO B O 1
ATOM 3793 N N . LEU B 1 125 ? -45.445 2.176 27.604 1.00 88.92 125 LEU B N 1
ATOM 3794 C CA . LEU B 1 125 ? -46.464 1.315 27.000 1.00 87.20 125 LEU B CA 1
ATOM 3795 C C . LEU B 1 125 ? -46.387 1.391 25.472 1.00 92.49 125 LEU B C 1
ATOM 3796 O O . LEU B 1 125 ? -46.722 0.417 24.797 1.00 86.55 125 LEU B O 1
ATOM 3801 N N . ASP B 1 126 ? -45.988 2.553 24.940 1.00 92.82 126 ASP B N 1
ATOM 3802 C CA . ASP B 1 126 ? -45.620 2.685 23.537 1.00 89.79 126 ASP B CA 1
ATOM 3803 C C . ASP B 1 126 ? -44.426 1.762 23.251 1.00 93.11 126 ASP B C 1
ATOM 3804 O O . ASP B 1 126 ? -44.274 1.277 22.116 1.00 91.46 126 ASP B O 1
ATOM 3809 N N . GLU B 1 127 ? -43.596 1.513 24.276 1.00 85.86 127 GLU B N 1
ATOM 3810 C CA . GLU B 1 127 ? -42.387 0.705 24.125 1.00 87.03 127 GLU B CA 1
ATOM 3811 C C . GLU B 1 127 ? -42.729 -0.789 24.088 1.00 91.13 127 GLU B C 1
ATOM 3812 O O . GLU B 1 127 ? -42.102 -1.523 23.328 1.00 100.77 127 GLU B O 1
ATOM 3818 N N . ILE B 1 128 ? -43.682 -1.238 24.916 1.00 83.00 128 ILE B N 1
ATOM 3819 C CA . ILE B 1 128 ? -43.994 -2.671 25.006 1.00 86.82 128 ILE B CA 1
ATOM 3820 C C . ILE B 1 128 ? -44.649 -3.119 23.691 1.00 79.28 128 ILE B C 1
ATOM 3821 O O . ILE B 1 128 ? -44.301 -4.168 23.170 1.00 66.99 128 ILE B O 1
ATOM 3826 N N . LYS B 1 129 ? -45.580 -2.300 23.187 1.00 80.21 129 LYS B N 1
ATOM 3827 C CA . LYS B 1 129 ? -46.217 -2.445 21.870 1.00 81.22 129 LYS B CA 1
ATOM 3828 C C . LYS B 1 129 ? -45.165 -2.595 20.754 1.00 84.78 129 LYS B C 1
ATOM 3829 O O . LYS B 1 129 ? -45.248 -3.532 19.947 1.00 84.82 129 LYS B O 1
ATOM 3835 N N . ARG B 1 130 ? -44.192 -1.672 20.701 1.00 74.96 130 ARG B N 1
ATOM 3836 C CA . ARG B 1 130 ? -43.155 -1.671 19.661 1.00 74.04 130 ARG B CA 1
ATOM 3837 C C . ARG B 1 130 ? -42.367 -2.988 19.711 1.00 76.16 130 ARG B C 1
ATOM 3838 O O . ARG B 1 130 ? -41.955 -3.482 18.665 1.00 81.23 130 ARG B O 1
ATOM 3846 N N . LEU B 1 131 ? -42.150 -3.529 20.920 1.00 67.58 131 LEU B N 1
ATOM 3847 C CA . LEU B 1 131 ? -41.317 -4.723 21.133 1.00 67.15 131 LEU B CA 1
ATOM 3848 C C . LEU B 1 131 ? -42.055 -5.990 20.664 1.00 66.24 131 LEU B C 1
ATOM 3849 O O . LEU B 1 131 ? -41.465 -6.839 19.999 1.00 68.80 131 LEU B O 1
ATOM 3854 N N . ILE B 1 132 ? -43.332 -6.117 21.041 1.00 68.14 132 ILE B N 1
ATOM 3855 C CA . ILE B 1 132 ? -44.209 -7.199 20.601 1.00 66.98 132 ILE B CA 1
ATOM 3856 C C . ILE B 1 132 ? -44.229 -7.251 19.066 1.00 68.45 132 ILE B C 1
ATOM 3857 O O . ILE B 1 132 ? -43.905 -8.275 18.488 1.00 63.07 132 ILE B O 1
ATOM 3862 N N . VAL B 1 133 ? -44.581 -6.133 18.422 1.00 64.53 133 VAL B N 1
ATOM 3863 C CA . VAL B 1 133 ? -44.619 -6.050 16.955 1.00 69.28 133 VAL B CA 1
ATOM 3864 C C . VAL B 1 133 ? -43.267 -6.496 16.380 1.00 70.98 133 VAL B C 1
ATOM 3865 O O . VAL B 1 133 ? -43.228 -7.219 15.356 1.00 67.67 133 VAL B O 1
ATOM 3869 N N . GLN B 1 134 ? -42.177 -6.027 17.004 1.00 65.68 134 GLN B N 1
ATOM 3870 C CA . GLN B 1 134 ? -40.790 -6.241 16.513 1.00 66.20 134 GLN B CA 1
ATOM 3871 C C . GLN B 1 134 ? -40.366 -7.713 16.675 1.00 66.05 134 GLN B C 1
ATOM 3872 O O . GLN B 1 134 ? -39.600 -8.242 15.843 1.00 53.42 134 GLN B O 1
ATOM 3878 N N . GLU B 1 135 ? -40.802 -8.338 17.772 1.00 60.09 135 GLU B N 1
ATOM 3879 C CA . GLU B 1 135 ? -40.398 -9.686 18.108 1.00 60.73 135 GLU B CA 1
ATOM 3880 C C . GLU B 1 135 ? -41.084 -10.652 17.128 1.00 63.61 135 GLU B C 1
ATOM 3881 O O . GLU B 1 135 ? -40.499 -11.655 16.705 1.00 55.97 135 GLU B O 1
ATOM 3887 N N . ALA B 1 136 ? -42.317 -10.304 16.749 1.00 57.08 136 ALA B N 1
ATOM 3888 C CA . ALA B 1 136 ? -43.098 -11.091 15.851 1.00 58.33 136 ALA B CA 1
ATOM 3889 C C . ALA B 1 136 ? -42.414 -11.112 14.483 1.00 62.40 136 ALA B C 1
ATOM 3890 O O . ALA B 1 136 ? -42.385 -12.171 13.876 1.00 60.27 136 ALA B O 1
ATOM 3892 N N . TYR B 1 137 ? -41.856 -9.969 14.045 1.00 54.29 137 TYR B N 1
ATOM 3893 C CA . TYR B 1 137 ? -41.118 -9.908 12.785 1.00 56.66 137 TYR B CA 1
ATOM 3894 C C . TYR B 1 137 ? -39.830 -10.728 12.901 1.00 60.39 137 TYR B C 1
ATOM 3895 O O . TYR B 1 137 ? -39.354 -11.271 11.904 1.00 65.66 137 TYR B O 1
ATOM 3904 N N . LYS B 1 138 ? -39.257 -10.804 14.102 1.00 59.11 138 LYS B N 1
ATOM 3905 C CA . LYS B 1 138 ? -38.045 -11.605 14.301 1.00 66.58 138 LYS B CA 1
ATOM 3906 C C . LYS B 1 138 ? -38.347 -13.079 13.981 1.00 60.18 138 LYS B C 1
ATOM 3907 O O . LYS B 1 138 ? -37.610 -13.703 13.226 1.00 61.80 138 LYS B O 1
ATOM 3913 N N . ILE B 1 139 ? -39.445 -13.593 14.549 1.00 50.02 139 ILE B N 1
ATOM 3914 C CA . ILE B 1 139 ? -39.827 -14.977 14.458 1.00 55.92 139 ILE B CA 1
ATOM 3915 C C . ILE B 1 139 ? -39.987 -15.360 12.980 1.00 58.76 139 ILE B C 1
ATOM 3916 O O . ILE B 1 139 ? -39.394 -16.343 12.528 1.00 57.90 139 ILE B O 1
ATOM 3921 N N . ALA B 1 140 ? -40.723 -14.528 12.233 1.00 51.36 140 ALA B N 1
ATOM 3922 C CA . ALA B 1 140 ? -40.992 -14.750 10.841 1.00 51.64 140 ALA B CA 1
ATOM 3923 C C . ALA B 1 140 ? -39.699 -14.660 10.013 1.00 53.25 140 ALA B C 1
ATOM 3924 O O . ALA B 1 140 ? -39.346 -15.610 9.291 1.00 45.83 140 ALA B O 1
ATOM 3926 N N . ASP B 1 141 ? -38.979 -13.543 10.144 1.00 48.01 141 ASP B N 1
ATOM 3927 C CA . ASP B 1 141 ? -37.727 -13.337 9.409 1.00 49.40 141 ASP B CA 1
ATOM 3928 C C . ASP B 1 141 ? -36.759 -14.503 9.678 1.00 42.30 141 ASP B C 1
ATOM 3929 O O . ASP B 1 141 ? -36.067 -14.956 8.774 1.00 46.06 141 ASP B O 1
ATOM 3934 N N . GLU B 1 142 ? -36.695 -14.989 10.917 1.00 42.63 142 GLU B N 1
ATOM 3935 C CA . GLU B 1 142 ? -35.730 -16.036 11.282 1.00 49.48 142 GLU B CA 1
ATOM 3936 C C . GLU B 1 142 ? -35.986 -17.346 10.517 1.00 49.20 142 GLU B C 1
ATOM 3937 O O . GLU B 1 142 ? -35.083 -18.153 10.324 1.00 49.98 142 GLU B O 1
ATOM 3943 N N . ASP B 1 143 ? -37.243 -17.586 10.158 1.00 47.84 143 ASP B N 1
ATOM 3944 C CA . ASP B 1 143 ? -37.597 -18.753 9.403 1.00 48.41 143 ASP B CA 1
ATOM 3945 C C . ASP B 1 143 ? -37.089 -18.600 7.972 1.00 44.43 143 ASP B C 1
ATOM 3946 O O . ASP B 1 143 ? -36.471 -19.499 7.413 1.00 40.66 143 ASP B O 1
ATOM 3951 N N . VAL B 1 144 ? -37.374 -17.437 7.396 1.00 43.52 144 VAL B N 1
ATOM 3952 C CA . VAL B 1 144 ? -37.007 -17.171 6.047 1.00 41.42 144 VAL B CA 1
ATOM 3953 C C . VAL B 1 144 ? -35.491 -17.262 5.895 1.00 43.42 144 VAL B C 1
ATOM 3954 O O . VAL B 1 144 ? -35.019 -17.827 4.924 1.00 46.22 144 VAL B O 1
ATOM 3958 N N . GLU B 1 145 ? -34.730 -16.720 6.843 1.00 48.77 145 GLU B N 1
ATOM 3959 C CA . GLU B 1 145 ? -33.258 -16.691 6.619 1.00 55.91 145 GLU B CA 1
ATOM 3960 C C . GLU B 1 145 ? -32.705 -18.114 6.798 1.00 47.90 145 GLU B C 1
ATOM 3961 O O . GLU B 1 145 ? -31.801 -18.513 6.036 1.00 42.26 145 GLU B O 1
ATOM 3967 N N . ALA B 1 146 ? -33.294 -18.891 7.721 1.00 42.78 146 ALA B N 1
ATOM 3968 C CA . ALA B 1 146 ? -32.951 -20.316 7.871 1.00 42.92 146 ALA B CA 1
ATOM 3969 C C . ALA B 1 146 ? -33.246 -21.069 6.555 1.00 39.81 146 ALA B C 1
ATOM 3970 O O . ALA B 1 146 ? -32.431 -21.812 6.035 1.00 42.01 146 ALA B O 1
ATOM 3972 N N . ASN B 1 147 ? -34.386 -20.791 5.943 1.00 40.69 147 ASN B N 1
ATOM 3973 C CA . ASN B 1 147 ? -34.720 -21.416 4.667 1.00 40.77 147 ASN B CA 1
ATOM 3974 C C . ASN B 1 147 ? -33.669 -21.031 3.623 1.00 41.75 147 ASN B C 1
ATOM 3975 O O . ASN B 1 147 ? -33.143 -21.897 2.890 1.00 34.64 147 ASN B O 1
ATOM 3980 N N . LEU B 1 148 ? -33.333 -19.737 3.562 1.00 44.85 148 LEU B N 1
ATOM 3981 C CA . LEU B 1 148 ? -32.374 -19.280 2.582 1.00 39.67 148 LEU B CA 1
ATOM 3982 C C . LEU B 1 148 ? -31.100 -20.107 2.709 1.00 42.52 148 LEU B C 1
ATOM 3983 O O . LEU B 1 148 ? -30.524 -20.550 1.716 1.00 47.27 148 LEU B O 1
ATOM 3988 N N . ARG B 1 149 ? -30.668 -20.307 3.951 1.00 41.43 149 ARG B N 1
ATOM 3989 C CA . ARG B 1 149 ? -29.438 -21.036 4.233 1.00 43.71 149 ARG B CA 1
ATOM 3990 C C . ARG B 1 149 ? -29.553 -22.526 3.826 1.00 46.83 149 ARG B C 1
ATOM 3991 O O . ARG B 1 149 ? -28.601 -23.082 3.238 1.00 48.18 149 ARG B O 1
ATOM 3999 N N . MET B 1 150 ? -30.655 -23.205 4.201 1.00 42.84 150 MET B N 1
ATOM 4000 C CA . MET B 1 150 ? -30.870 -24.624 3.803 1.00 42.84 150 MET B CA 1
ATOM 4001 C C . MET B 1 150 ? -30.781 -24.722 2.283 1.00 40.67 150 MET B C 1
ATOM 4002 O O . MET B 1 150 ? -30.092 -25.564 1.748 1.00 40.12 150 MET B O 1
ATOM 4007 N N . GLY B 1 151 ? -31.457 -23.784 1.626 1.00 39.64 151 GLY B N 1
ATOM 4008 C CA . GLY B 1 151 ? -31.512 -23.704 0.203 1.00 42.60 151 GLY B CA 1
ATOM 4009 C C . GLY B 1 151 ? -30.138 -23.859 -0.416 1.00 46.62 151 GLY B C 1
ATOM 4010 O O . GLY B 1 151 ? -29.940 -24.711 -1.321 1.00 43.73 151 GLY B O 1
ATOM 4011 N N . HIS B 1 152 ? -29.197 -23.025 0.051 1.00 40.73 152 HIS B N 1
ATOM 4012 C CA . HIS B 1 152 ? -27.887 -22.911 -0.585 1.00 39.20 152 HIS B CA 1
ATOM 4013 C C . HIS B 1 152 ? -27.033 -24.111 -0.148 1.00 38.30 152 HIS B C 1
ATOM 4014 O O . HIS B 1 152 ? -26.271 -24.647 -0.917 1.00 39.13 152 HIS B O 1
ATOM 4021 N N . TYR B 1 153 ? -27.164 -24.525 1.112 1.00 42.23 153 TYR B N 1
ATOM 4022 C CA . TYR B 1 153 ? -26.475 -25.721 1.562 1.00 47.58 153 TYR B CA 1
ATOM 4023 C C . TYR B 1 153 ? -26.902 -26.945 0.739 1.00 43.01 153 TYR B C 1
ATOM 4024 O O . TYR B 1 153 ? -26.058 -27.741 0.358 1.00 39.66 153 TYR B O 1
ATOM 4033 N N . GLY B 1 154 ? -28.206 -27.074 0.481 1.00 40.78 154 GLY B N 1
ATOM 4034 C CA . GLY B 1 154 ? -28.759 -28.228 -0.203 1.00 42.10 154 GLY B CA 1
ATOM 4035 C C . GLY B 1 154 ? -28.340 -28.296 -1.665 1.00 44.53 154 GLY B C 1
ATOM 4036 O O . GLY B 1 154 ? -27.978 -29.375 -2.152 1.00 42.55 154 GLY B O 1
ATOM 4037 N N . ALA B 1 155 ? -28.436 -27.160 -2.373 1.00 40.09 155 ALA B N 1
ATOM 4038 C CA . ALA B 1 155 ? -28.016 -27.042 -3.775 1.00 41.12 155 ALA B CA 1
ATOM 4039 C C . ALA B 1 155 ? -26.555 -27.472 -3.953 1.00 41.59 155 ALA B C 1
ATOM 4040 O O . ALA B 1 155 ? -26.193 -27.958 -5.002 1.00 50.02 155 ALA B O 1
ATOM 4042 N N . GLU B 1 156 ? -25.718 -27.253 -2.938 1.00 49.72 156 GLU B N 1
ATOM 4043 C CA . GLU B 1 156 ? -24.268 -27.607 -2.992 1.00 51.48 156 GLU B CA 1
ATOM 4044 C C . GLU B 1 156 ? -24.134 -29.131 -3.157 1.00 46.70 156 GLU B C 1
ATOM 4045 O O . GLU B 1 156 ? -23.283 -29.597 -3.879 1.00 44.33 156 GLU B O 1
ATOM 4051 N N . VAL B 1 157 ? -24.994 -29.893 -2.468 1.00 41.45 157 VAL B N 1
ATOM 4052 C CA . VAL B 1 157 ? -24.771 -31.314 -2.239 1.00 43.09 157 VAL B CA 1
ATOM 4053 C C . VAL B 1 157 ? -25.644 -32.198 -3.135 1.00 43.06 157 VAL B C 1
ATOM 4054 O O . VAL B 1 157 ? -25.286 -33.333 -3.322 1.00 48.58 157 VAL B O 1
ATOM 4058 N N . LEU B 1 158 ? -26.781 -31.707 -3.641 1.00 42.86 158 LEU B N 1
ATOM 4059 C CA . LEU B 1 158 ? -27.588 -32.497 -4.553 1.00 41.43 158 LEU B CA 1
ATOM 4060 C C . LEU B 1 158 ? -26.971 -32.464 -5.950 1.00 45.83 158 LEU B C 1
ATOM 4061 O O . LEU B 1 158 ? -26.425 -31.454 -6.378 1.00 52.20 158 LEU B O 1
ATOM 4066 N N . PRO B 1 159 ? -27.113 -33.543 -6.748 1.00 46.83 159 PRO B N 1
ATOM 4067 C CA . PRO B 1 159 ? -26.682 -33.507 -8.142 1.00 43.14 159 PRO B CA 1
ATOM 4068 C C . PRO B 1 159 ? -27.608 -32.626 -8.979 1.00 41.24 159 PRO B C 1
ATOM 4069 O O . PRO B 1 159 ? -28.765 -32.456 -8.658 1.00 45.94 159 PRO B O 1
ATOM 4073 N N . GLU B 1 160 ? -27.059 -32.138 -10.078 1.00 41.90 160 GLU B N 1
ATOM 4074 C CA . GLU B 1 160 ? -27.762 -31.509 -11.139 1.00 44.87 160 GLU B CA 1
ATOM 4075 C C . GLU B 1 160 ? -28.598 -32.599 -11.800 1.00 42.91 160 GLU B C 1
ATOM 4076 O O . GLU B 1 160 ? -28.132 -33.739 -11.885 1.00 47.39 160 GLU B O 1
ATOM 4082 N N . GLY B 1 161 ? -29.822 -32.258 -12.219 1.00 35.15 161 GLY B N 1
ATOM 4083 C CA . GLY B 1 161 ? -30.628 -33.165 -13.013 1.00 39.42 161 GLY B CA 1
ATOM 4084 C C . GLY B 1 161 ? -32.021 -33.328 -12.430 1.00 41.54 161 GLY B C 1
ATOM 4085 O O . GLY B 1 161 ? -32.680 -32.342 -12.152 1.00 37.02 161 GLY B O 1
ATOM 4086 N N . ASN B 1 162 ? -32.424 -34.589 -12.218 1.00 38.68 162 ASN B N 1
ATOM 4087 C CA . ASN B 1 162 ? -33.768 -34.938 -11.889 1.00 37.51 162 ASN B CA 1
ATOM 4088 C C . ASN B 1 162 ? -33.858 -35.302 -10.411 1.00 36.33 162 ASN B C 1
ATOM 4089 O O . ASN B 1 162 ? -33.153 -36.211 -9.955 1.00 32.05 162 ASN B O 1
ATOM 4094 N N . ILE B 1 163 ? -34.718 -34.558 -9.701 1.00 34.02 163 ILE B N 1
ATOM 4095 C CA . ILE B 1 163 ? -34.914 -34.660 -8.269 1.00 30.67 163 ILE B CA 1
ATOM 4096 C C . ILE B 1 163 ? -36.348 -35.134 -8.005 1.00 28.50 163 ILE B C 1
ATOM 4097 O O . ILE B 1 163 ? -37.267 -34.762 -8.711 1.00 30.77 163 ILE B O 1
ATOM 4102 N N . LEU B 1 164 ? -36.540 -35.954 -6.971 1.00 28.55 164 LEU B N 1
ATOM 4103 C CA . LEU B 1 164 ? -37.881 -36.422 -6.571 1.00 32.00 164 LEU B CA 1
ATOM 4104 C C . LEU B 1 164 ? -38.114 -35.948 -5.130 1.00 32.20 164 LEU B C 1
ATOM 4105 O O . LEU B 1 164 ? -37.187 -35.939 -4.329 1.00 30.23 164 LEU B O 1
ATOM 4110 N N . THR B 1 165 ? -39.355 -35.534 -4.822 1.00 30.56 165 THR B N 1
ATOM 4111 C CA . THR B 1 165 ? -39.702 -35.209 -3.438 1.00 32.50 165 THR B CA 1
ATOM 4112 C C . THR B 1 165 ? -41.140 -35.669 -3.180 1.00 31.40 165 THR B C 1
ATOM 4113 O O . THR B 1 165 ? -41.768 -36.245 -4.070 1.00 30.63 165 THR B O 1
ATOM 4117 N N . HIS B 1 166 ? -41.608 -35.368 -1.966 1.00 29.03 166 HIS B N 1
ATOM 4118 C CA . HIS B 1 166 ? -42.783 -35.934 -1.303 1.00 30.69 166 HIS B CA 1
ATOM 4119 C C . HIS B 1 166 ? -43.387 -34.866 -0.366 1.00 32.34 166 HIS B C 1
ATOM 4120 O O . HIS B 1 166 ? -42.629 -34.086 0.285 1.00 32.59 166 HIS B O 1
ATOM 4127 N N . CYS B 1 167 ? -44.727 -34.849 -0.297 1.00 32.07 167 CYS B N 1
ATOM 4128 C CA . CYS B 1 167 ? -45.525 -33.962 0.512 1.00 33.67 167 CYS B CA 1
ATOM 4129 C C . CYS B 1 167 ? -45.326 -32.517 0.047 1.00 35.56 167 CYS B C 1
ATOM 4130 O O . CYS B 1 167 ? -45.015 -32.290 -1.126 1.00 38.72 167 CYS B O 1
ATOM 4133 N N . ASN B 1 168 ? -45.648 -31.559 0.934 1.00 39.78 168 ASN B N 1
ATOM 4134 C CA . ASN B 1 168 ? -45.321 -30.145 0.731 1.00 37.74 168 ASN B CA 1
ATOM 4135 C C . ASN B 1 168 ? -44.412 -29.709 1.879 1.00 32.76 168 ASN B C 1
ATOM 4136 O O . ASN B 1 168 ? -44.792 -29.696 3.050 1.00 32.28 168 ASN B O 1
ATOM 4141 N N . ALA B 1 169 ? -43.173 -29.426 1.483 1.00 31.91 169 ALA B N 1
ATOM 4142 C CA . ALA B 1 169 ? -42.153 -28.769 2.263 1.00 30.91 169 ALA B CA 1
ATOM 4143 C C . ALA B 1 169 ? -41.676 -27.527 1.504 1.00 29.47 169 ALA B C 1
ATOM 4144 O O . ALA B 1 169 ? -40.551 -27.138 1.616 1.00 31.19 169 ALA B O 1
ATOM 4146 N N . GLY B 1 170 ? -42.576 -26.896 0.750 1.00 34.27 170 GLY B N 1
ATOM 4147 C CA . GLY B 1 170 ? -42.256 -25.675 -0.002 1.00 39.29 170 GLY B CA 1
ATOM 4148 C C . GLY B 1 170 ? -42.582 -24.409 0.793 1.00 39.17 170 GLY B C 1
ATOM 4149 O O . GLY B 1 170 ? -42.742 -24.438 2.051 1.00 35.44 170 GLY B O 1
ATOM 4150 N N . SER B 1 171 ? -42.632 -23.294 0.056 1.00 38.51 171 SER B N 1
ATOM 4151 C CA . SER B 1 171 ? -42.935 -21.959 0.577 1.00 40.89 171 SER B CA 1
ATOM 4152 C C . SER B 1 171 ? -44.171 -22.015 1.496 1.00 37.89 171 SER B C 1
ATOM 4153 O O . SER B 1 171 ? -44.104 -21.508 2.625 1.00 41.72 171 SER B O 1
ATOM 4156 N N . LEU B 1 172 ? -45.233 -22.708 1.054 1.00 33.97 172 LEU B N 1
ATOM 4157 C CA . LEU B 1 172 ? -46.528 -22.799 1.760 1.00 37.81 172 LEU B CA 1
ATOM 4158 C C . LEU B 1 172 ? -46.413 -23.543 3.087 1.00 38.14 172 LEU B C 1
ATOM 4159 O O . LEU B 1 172 ? -47.318 -23.374 3.921 1.00 39.48 172 LEU B O 1
ATOM 4164 N N . ALA B 1 173 ? -45.397 -24.411 3.243 1.00 33.11 173 ALA B N 1
ATOM 4165 C CA . ALA B 1 173 ? -45.128 -25.076 4.541 1.00 34.51 173 ALA B CA 1
ATOM 4166 C C . ALA B 1 173 ? -44.339 -24.170 5.499 1.00 33.92 173 ALA B C 1
ATOM 4167 O O . ALA B 1 173 ? -44.073 -24.566 6.627 1.00 33.58 173 ALA B O 1
ATOM 4169 N N . THR B 1 174 ? -43.930 -22.983 5.051 1.00 33.44 174 THR B N 1
ATOM 4170 C CA . THR B 1 174 ? -43.090 -22.107 5.878 1.00 34.64 174 THR B CA 1
ATOM 4171 C C . THR B 1 174 ? -43.572 -20.647 5.805 1.00 33.33 174 THR B C 1
ATOM 4172 O O . THR B 1 174 ? -44.600 -20.327 5.198 1.00 34.48 174 THR B O 1
ATOM 4176 N N . VAL B 1 175 ? -42.786 -19.746 6.395 1.00 35.40 175 VAL B N 1
ATOM 4177 C CA . VAL B 1 175 ? -43.013 -18.297 6.225 1.00 39.06 175 VAL B CA 1
ATOM 4178 C C . VAL B 1 175 ? -42.745 -17.928 4.760 1.00 34.60 175 VAL B C 1
ATOM 4179 O O . VAL B 1 175 ? -43.506 -17.188 4.167 1.00 46.03 175 VAL B O 1
ATOM 4183 N N . HIS B 1 176 ? -41.666 -18.476 4.185 1.00 37.63 176 HIS B N 1
ATOM 4184 C CA . HIS B 1 176 ? -41.291 -18.252 2.794 1.00 34.35 176 HIS B CA 1
ATOM 4185 C C . HIS B 1 176 ? -40.208 -19.272 2.373 1.00 36.66 176 HIS B C 1
ATOM 4186 O O . HIS B 1 176 ? -39.323 -19.653 3.171 1.00 35.36 176 HIS B O 1
ATOM 4193 N N . LEU B 1 177 ? -40.317 -19.673 1.097 1.00 39.30 177 LEU B N 1
ATOM 4194 C CA . LEU B 1 177 ? -39.345 -20.368 0.252 1.00 39.72 177 LEU B CA 1
ATOM 4195 C C . LEU B 1 177 ? -39.461 -21.873 0.435 1.00 38.28 177 LEU B C 1
ATOM 4196 O O . LEU B 1 177 ? -39.531 -22.581 -0.587 1.00 38.71 177 LEU B O 1
ATOM 4201 N N . GLY B 1 178 ? -39.388 -22.312 1.701 1.00 33.08 178 GLY B N 1
ATOM 4202 C CA . GLY B 1 178 ? -39.557 -23.723 2.098 1.00 35.38 178 GLY B CA 1
ATOM 4203 C C . GLY B 1 178 ? -38.260 -24.335 2.598 1.00 34.17 178 GLY B C 1
ATOM 4204 O O . GLY B 1 178 ? -37.212 -23.682 2.649 1.00 32.91 178 GLY B O 1
ATOM 4205 N N . THR B 1 179 ? -38.331 -25.600 3.004 1.00 31.97 179 THR B N 1
ATOM 4206 C CA . THR B 1 179 ? -37.125 -26.361 3.307 1.00 33.24 179 THR B CA 1
ATOM 4207 C C . THR B 1 179 ? -36.689 -27.012 1.986 1.00 36.42 179 THR B C 1
ATOM 4208 O O . THR B 1 179 ? -35.791 -26.508 1.324 1.00 30.67 179 THR B O 1
ATOM 4212 N N . VAL B 1 180 ? -37.391 -28.071 1.566 1.00 35.10 180 VAL B N 1
ATOM 4213 C CA . VAL B 1 180 ? -37.196 -28.613 0.243 1.00 33.04 180 VAL B CA 1
ATOM 4214 C C . VAL B 1 180 ? -37.373 -27.474 -0.762 1.00 35.38 180 VAL B C 1
ATOM 4215 O O . VAL B 1 180 ? -36.610 -27.360 -1.723 1.00 33.58 180 VAL B O 1
ATOM 4219 N N . GLY B 1 181 ? -38.415 -26.656 -0.569 1.00 32.57 181 GLY B N 1
ATOM 4220 C CA . GLY B 1 181 ? -38.711 -25.579 -1.529 1.00 28.41 181 GLY B CA 1
ATOM 4221 C C . GLY B 1 181 ? -37.501 -24.696 -1.822 1.00 32.45 181 GLY B C 1
ATOM 4222 O O . GLY B 1 181 ? -37.334 -24.185 -2.926 1.00 34.90 181 GLY B O 1
ATOM 4223 N N . SER B 1 182 ? -36.664 -24.475 -0.813 1.00 35.33 182 SER B N 1
ATOM 4224 C CA . SER B 1 182 ? -35.613 -23.516 -0.920 1.00 42.88 182 SER B CA 1
ATOM 4225 C C . SER B 1 182 ? -34.468 -24.121 -1.750 1.00 38.70 182 SER B C 1
ATOM 4226 O O . SER B 1 182 ? -33.935 -23.507 -2.678 1.00 32.00 182 SER B O 1
ATOM 4229 N N . VAL B 1 183 ? -34.128 -25.364 -1.419 1.00 38.12 183 VAL B N 1
ATOM 4230 C CA . VAL B 1 183 ? -33.153 -26.116 -2.168 1.00 34.62 183 VAL B CA 1
ATOM 4231 C C . VAL B 1 183 ? -33.533 -26.169 -3.638 1.00 34.16 183 VAL B C 1
ATOM 4232 O O . VAL B 1 183 ? -32.673 -25.935 -4.488 1.00 40.57 183 VAL B O 1
ATOM 4236 N N . VAL B 1 184 ? -34.782 -26.478 -3.964 1.00 31.07 184 VAL B N 1
ATOM 4237 C CA . VAL B 1 184 ? -35.074 -26.677 -5.389 1.00 34.26 184 VAL B CA 1
ATOM 4238 C C . VAL B 1 184 ? -35.194 -25.315 -6.082 1.00 38.12 184 VAL B C 1
ATOM 4239 O O . VAL B 1 184 ? -34.932 -25.214 -7.286 1.00 38.48 184 VAL B O 1
ATOM 4243 N N . ARG B 1 185 ? -35.579 -24.264 -5.340 1.00 36.14 185 ARG B N 1
ATOM 4244 C CA . ARG B 1 185 ? -35.651 -22.927 -5.955 1.00 34.95 185 ARG B CA 1
ATOM 4245 C C . ARG B 1 185 ? -34.230 -22.449 -6.284 1.00 35.84 185 ARG B C 1
ATOM 4246 O O . ARG B 1 185 ? -34.003 -21.931 -7.355 1.00 37.05 185 ARG B O 1
ATOM 4254 N N . VAL B 1 186 ? -33.268 -22.709 -5.399 1.00 36.42 186 VAL B N 1
ATOM 4255 C CA . VAL B 1 186 ? -31.900 -22.279 -5.638 1.00 37.78 186 VAL B CA 1
ATOM 4256 C C . VAL B 1 186 ? -31.311 -23.053 -6.825 1.00 40.32 186 VAL B C 1
ATOM 4257 O O . VAL B 1 186 ? -30.638 -22.476 -7.655 1.00 41.75 186 VAL B O 1
ATOM 4261 N N . MET B 1 187 ? -31.589 -24.358 -6.903 1.00 38.81 187 MET B N 1
ATOM 4262 C CA . MET B 1 187 ? -31.142 -25.185 -8.006 1.00 37.94 187 MET B CA 1
ATOM 4263 C C . MET B 1 187 ? -31.794 -24.701 -9.307 1.00 37.35 187 MET B C 1
ATOM 4264 O O . MET B 1 187 ? -31.157 -24.660 -10.348 1.00 36.73 187 MET B O 1
ATOM 4269 N N . HIS B 1 188 ? -33.088 -24.390 -9.263 1.00 36.18 188 HIS B N 1
ATOM 4270 C CA . HIS B 1 188 ? -33.779 -23.920 -10.472 1.00 40.45 188 HIS B CA 1
ATOM 4271 C C . HIS B 1 188 ? -33.126 -22.629 -11.009 1.00 40.20 188 HIS B C 1
ATOM 4272 O O . HIS B 1 188 ? -32.988 -22.456 -12.201 1.00 38.93 188 HIS B O 1
ATOM 4279 N N . LYS B 1 189 ? -32.710 -21.741 -10.110 1.00 47.86 189 LYS B N 1
ATOM 4280 C CA . LYS B 1 189 ? -32.085 -20.469 -10.503 1.00 52.76 189 LYS B CA 1
ATOM 4281 C C . LYS B 1 189 ? -30.688 -20.749 -11.068 1.00 49.13 189 LYS B C 1
ATOM 4282 O O . LYS B 1 189 ? -30.319 -20.160 -12.056 1.00 46.61 189 LYS B O 1
ATOM 4288 N N . ASP B 1 190 ? -29.945 -21.682 -10.459 1.00 43.42 190 ASP B N 1
ATOM 4289 C CA . ASP B 1 190 ? -28.610 -22.051 -10.955 1.00 43.81 190 ASP B CA 1
ATOM 4290 C C . ASP B 1 190 ? -28.721 -22.823 -12.272 1.00 42.09 190 ASP B C 1
ATOM 4291 O O . ASP B 1 190 ? -27.703 -23.125 -12.877 1.00 42.44 190 ASP B O 1
ATOM 4296 N N . GLY B 1 191 ? -29.948 -23.138 -12.706 1.00 40.50 191 GLY B N 1
ATOM 4297 C CA . GLY B 1 191 ? -30.182 -23.995 -13.869 1.00 40.96 191 GLY B CA 1
ATOM 4298 C C . GLY B 1 191 ? -29.800 -25.472 -13.648 1.00 40.46 191 GLY B C 1
ATOM 4299 O O . GLY B 1 191 ? -29.750 -26.206 -14.598 1.00 39.10 191 GLY B O 1
ATOM 4300 N N . SER B 1 192 ? -29.556 -25.927 -12.407 1.00 39.68 192 SER B N 1
ATOM 4301 C CA . SER B 1 192 ? -29.261 -27.341 -12.149 1.00 41.98 192 SER B CA 1
ATOM 4302 C C . SER B 1 192 ? -30.520 -28.193 -11.860 1.00 41.41 192 SER B C 1
ATOM 4303 O O . SER B 1 192 ? -30.421 -29.406 -11.749 1.00 36.20 192 SER B O 1
ATOM 4306 N N . LEU B 1 193 ? -31.723 -27.612 -11.849 1.00 42.26 193 LEU B N 1
ATOM 4307 C CA . LEU B 1 193 ? -32.924 -28.429 -11.661 1.00 38.89 193 LEU B CA 1
ATOM 4308 C C . LEU B 1 193 ? -33.610 -28.688 -13.006 1.00 39.42 193 LEU B C 1
ATOM 4309 O O . LEU B 1 193 ? -34.452 -27.902 -13.453 1.00 36.31 193 LEU B O 1
ATOM 4314 N N . LYS B 1 194 ? -33.312 -29.850 -13.590 1.00 38.16 194 LYS B N 1
ATOM 4315 C CA . LYS B 1 194 ? -33.788 -30.215 -14.903 1.00 40.91 194 LYS B CA 1
ATOM 4316 C C . LYS B 1 194 ? -35.246 -30.697 -14.852 1.00 38.37 194 LYS B C 1
ATOM 4317 O O . LYS B 1 194 ? -36.035 -30.436 -15.790 1.00 35.34 194 LYS B O 1
ATOM 4323 N N . LEU B 1 195 ? -35.587 -31.453 -13.804 1.00 35.26 195 LEU B N 1
ATOM 4324 C CA . LEU B 1 195 ? -36.943 -31.964 -13.581 1.00 36.36 195 LEU B CA 1
ATOM 4325 C C . LEU B 1 195 ? -37.130 -32.253 -12.091 1.00 35.89 195 LEU B C 1
ATOM 4326 O O . LEU B 1 195 ? -36.197 -32.773 -11.459 1.00 42.03 195 LEU B O 1
ATOM 4331 N N . LEU B 1 196 ? -38.290 -31.875 -11.541 1.00 32.34 196 LEU B N 1
ATOM 4332 C CA . LEU B 1 196 ? -38.673 -32.199 -10.141 1.00 33.49 196 LEU B CA 1
ATOM 4333 C C . LEU B 1 196 ? -39.899 -33.105 -10.192 1.00 33.16 196 LEU B C 1
ATOM 4334 O O . LEU B 1 196 ? -40.955 -32.689 -10.675 1.00 33.24 196 LEU B O 1
ATOM 4339 N N . TRP B 1 197 ? -39.708 -34.352 -9.757 1.00 31.36 197 TRP B N 1
ATOM 4340 C CA . TRP B 1 197 ? -40.775 -35.292 -9.552 1.00 30.13 197 TRP B CA 1
ATOM 4341 C C . TRP B 1 197 ? -41.473 -34.996 -8.221 1.00 25.12 197 TRP B C 1
ATOM 4342 O O . TRP B 1 197 ? -40.809 -34.898 -7.168 1.00 27.40 197 TRP B O 1
ATOM 4353 N N . LEU B 1 198 ? -42.798 -34.922 -8.260 1.00 24.32 198 LEU B N 1
ATOM 4354 C CA . LEU B 1 198 ? -43.628 -34.680 -7.086 1.00 26.69 198 LEU B CA 1
ATOM 4355 C C . LEU B 1 198 ? -44.530 -35.881 -6.842 1.00 27.32 198 LEU B C 1
ATOM 4356 O O . LEU B 1 198 ? -45.438 -36.133 -7.614 1.00 28.50 198 LEU B O 1
ATOM 4361 N N . ASP B 1 199 ? -44.293 -36.610 -5.753 1.00 28.77 199 ASP B N 1
ATOM 4362 C CA . ASP B 1 199 ? -45.308 -37.551 -5.303 1.00 31.94 199 ASP B CA 1
ATOM 4363 C C . ASP B 1 199 ? -46.555 -36.735 -4.867 1.00 33.02 199 ASP B C 1
ATOM 4364 O O . ASP B 1 199 ? -46.459 -35.759 -4.046 1.00 31.68 199 ASP B O 1
ATOM 4369 N N . GLU B 1 200 ? -47.735 -37.104 -5.384 1.00 29.18 200 GLU B N 1
ATOM 4370 C CA . GLU B 1 200 ? -49.001 -36.437 -4.964 1.00 29.75 200 GLU B CA 1
ATOM 4371 C C . GLU B 1 200 ? -49.215 -36.593 -3.445 1.00 28.95 200 GLU B C 1
ATOM 4372 O O . GLU B 1 200 ? -49.806 -35.731 -2.826 1.00 25.73 200 GLU B O 1
ATOM 4378 N N . THR B 1 201 ? -48.753 -37.706 -2.857 1.00 27.85 201 THR B N 1
ATOM 4379 C CA . THR B 1 201 ? -48.736 -37.928 -1.391 1.00 30.08 201 THR B CA 1
ATOM 4380 C C . THR B 1 201 ? -50.159 -38.055 -0.822 1.00 31.08 201 THR B C 1
ATOM 4381 O O . THR B 1 201 ? -50.656 -37.165 -0.070 1.00 27.09 201 THR B O 1
ATOM 4385 N N . ARG B 1 202 ? -50.823 -39.156 -1.185 1.00 29.02 202 ARG B N 1
ATOM 4386 C CA . ARG B 1 202 ? -52.035 -39.563 -0.516 1.00 27.35 202 ARG B CA 1
ATOM 4387 C C . ARG B 1 202 ? -51.675 -39.819 0.944 1.00 27.08 202 ARG B C 1
ATOM 4388 O O . ARG B 1 202 ? -50.524 -40.139 1.263 1.00 26.07 202 ARG B O 1
ATOM 4396 N N . PRO B 1 203 ? -52.678 -39.704 1.826 1.00 28.77 203 PRO B N 1
ATOM 4397 C CA . PRO B 1 203 ? -54.068 -39.425 1.480 1.00 30.88 203 PRO B CA 1
ATOM 4398 C C . PRO B 1 203 ? -54.466 -37.939 1.372 1.00 29.68 203 PRO B C 1
ATOM 4399 O O . PRO B 1 203 ? -55.465 -37.594 0.694 1.00 29.74 203 PRO B O 1
ATOM 4403 N N . VAL B 1 204 ? -53.690 -37.060 2.010 1.00 31.46 204 VAL B N 1
ATOM 4404 C CA . VAL B 1 204 ? -54.036 -35.618 2.110 1.00 33.58 204 VAL B CA 1
ATOM 4405 C C . VAL B 1 204 ? -53.643 -34.877 0.821 1.00 36.13 204 VAL B C 1
ATOM 4406 O O . VAL B 1 204 ? -54.139 -33.771 0.562 1.00 30.37 204 VAL B O 1
ATOM 4410 N N . LEU B 1 205 ? -52.754 -35.477 0.012 1.00 34.57 205 LEU B N 1
ATOM 4411 C CA . LEU B 1 205 ? -52.477 -34.982 -1.365 1.00 34.12 205 LEU B CA 1
ATOM 4412 C C . LEU B 1 205 ? -51.832 -33.582 -1.351 1.00 31.09 205 LEU B C 1
ATOM 4413 O O . LEU B 1 205 ? -52.098 -32.736 -2.201 1.00 31.56 205 LEU B O 1
ATOM 4418 N N . GLN B 1 206 ? -50.924 -33.332 -0.416 1.00 31.42 206 GLN B N 1
ATOM 4419 C CA . GLN B 1 206 ? -50.288 -32.008 -0.381 1.00 37.19 206 GLN B CA 1
ATOM 4420 C C . GLN B 1 206 ? -49.233 -31.878 -1.496 1.00 37.11 206 GLN B C 1
ATOM 4421 O O . GLN B 1 206 ? -48.865 -30.767 -1.918 1.00 34.58 206 GLN B O 1
ATOM 4427 N N . GLY B 1 207 ? -48.823 -33.005 -2.079 1.00 34.66 207 GLY B N 1
ATOM 4428 C CA . GLY B 1 207 ? -47.968 -32.949 -3.236 1.00 33.53 207 GLY B CA 1
ATOM 4429 C C . GLY B 1 207 ? -48.676 -32.376 -4.443 1.00 32.93 207 GLY B C 1
ATOM 4430 O O . GLY B 1 207 ? -48.118 -31.555 -5.206 1.00 30.28 207 GLY B O 1
ATOM 4431 N N . ALA B 1 208 ? -49.902 -32.844 -4.638 1.00 29.90 208 ALA B N 1
ATOM 4432 C CA . ALA B 1 208 ? -50.691 -32.470 -5.789 1.00 30.87 208 ALA B CA 1
ATOM 4433 C C . ALA B 1 208 ? -51.295 -31.061 -5.625 1.00 32.40 208 ALA B C 1
ATOM 4434 O O . ALA B 1 208 ? -51.275 -30.275 -6.557 1.00 32.15 208 ALA B O 1
ATOM 4436 N N . ARG B 1 209 ? -51.881 -30.804 -4.450 1.00 31.95 209 ARG B N 1
ATOM 4437 C CA . ARG B 1 209 ? -52.696 -29.615 -4.137 1.00 35.65 209 ARG B CA 1
ATOM 4438 C C . ARG B 1 209 ? -51.809 -28.387 -3.891 1.00 35.22 209 ARG B C 1
ATOM 4439 O O . ARG B 1 209 ? -52.160 -27.314 -4.318 1.00 38.75 209 ARG B O 1
ATOM 4447 N N . LEU B 1 210 ? -50.633 -28.574 -3.275 1.00 33.71 210 LEU B N 1
ATOM 4448 C CA . LEU B 1 210 ? -49.803 -27.458 -2.805 1.00 32.88 210 LEU B CA 1
ATOM 4449 C C . LEU B 1 210 ? -48.461 -27.407 -3.555 1.00 32.64 210 LEU B C 1
ATOM 4450 O O . LEU B 1 210 ? -48.215 -26.437 -4.278 1.00 32.65 210 LEU B O 1
ATOM 4455 N N . SER B 1 211 ? -47.644 -28.472 -3.479 1.00 31.86 211 SER B N 1
ATOM 4456 C CA . SER B 1 211 ? -46.314 -28.482 -4.119 1.00 30.43 211 SER B CA 1
ATOM 4457 C C . SER B 1 211 ? -46.389 -28.250 -5.634 1.00 31.56 211 SER B C 1
ATOM 4458 O O . SER B 1 211 ? -45.630 -27.434 -6.182 1.00 30.79 211 SER B O 1
ATOM 4461 N N . ALA B 1 212 ? -47.282 -28.968 -6.320 1.00 28.47 212 ALA B N 1
ATOM 4462 C CA . ALA B 1 212 ? -47.395 -28.842 -7.752 1.00 30.39 212 ALA B CA 1
ATOM 4463 C C . ALA B 1 212 ? -47.796 -27.404 -8.089 1.00 33.45 212 ALA B C 1
ATOM 4464 O O . ALA B 1 212 ? -47.340 -26.838 -9.095 1.00 34.89 212 ALA B O 1
ATOM 4466 N N . TRP B 1 213 ? -48.656 -26.823 -7.246 1.00 34.43 213 TRP B N 1
ATOM 4467 C CA . TRP B 1 213 ? -49.137 -25.465 -7.466 1.00 37.96 213 TRP B CA 1
ATOM 4468 C C . TRP B 1 213 ? -47.990 -24.452 -7.307 1.00 35.70 213 TRP B C 1
ATOM 4469 O O . TRP B 1 213 ? -47.762 -23.643 -8.206 1.00 38.06 213 TRP B O 1
ATOM 4480 N N . GLU B 1 214 ? -47.252 -24.507 -6.191 1.00 35.43 214 GLU B N 1
ATOM 4481 C CA . GLU B 1 214 ? -46.291 -23.438 -5.941 1.00 34.99 214 GLU B CA 1
ATOM 4482 C C . GLU B 1 214 ? -45.065 -23.567 -6.854 1.00 38.12 214 GLU B C 1
ATOM 4483 O O . GLU B 1 214 ? -44.508 -22.544 -7.268 1.00 38.49 214 GLU B O 1
ATOM 4489 N N . TYR B 1 215 ? -44.622 -24.803 -7.155 1.00 37.48 215 TYR B N 1
ATOM 4490 C CA . TYR B 1 215 ? -43.422 -24.996 -7.945 1.00 34.53 215 TYR B CA 1
ATOM 4491 C C . TYR B 1 215 ? -43.709 -24.619 -9.402 1.00 35.01 215 TYR B C 1
ATOM 4492 O O . TYR B 1 215 ? -42.875 -23.990 -10.077 1.00 35.59 215 TYR B O 1
ATOM 4501 N N . SER B 1 216 ? -44.903 -24.964 -9.875 1.00 35.69 216 SER B N 1
ATOM 4502 C CA . SER B 1 216 ? -45.346 -24.545 -11.174 1.00 38.70 216 SER B CA 1
ATOM 4503 C C . SER B 1 216 ? -45.480 -23.010 -11.248 1.00 40.15 216 SER B C 1
ATOM 4504 O O . SER B 1 216 ? -45.115 -22.422 -12.265 1.00 39.27 216 SER B O 1
ATOM 4507 N N . TYR B 1 217 ? -45.975 -22.365 -10.182 1.00 40.18 217 TYR B N 1
ATOM 4508 C CA . TYR B 1 217 ? -46.118 -20.872 -10.145 1.00 43.99 217 TYR B CA 1
ATOM 4509 C C . TYR B 1 217 ? -44.773 -20.188 -10.433 1.00 38.87 217 TYR B C 1
ATOM 4510 O O . TYR B 1 217 ? -44.719 -19.126 -11.076 1.00 39.74 217 TYR B O 1
ATOM 4519 N N . ASP B 1 218 ? -43.696 -20.840 -9.985 1.00 38.94 218 ASP B N 1
ATOM 4520 C CA . ASP B 1 218 ? -42.328 -20.338 -10.049 1.00 37.18 218 ASP B CA 1
ATOM 4521 C C . ASP B 1 218 ? -41.596 -20.853 -11.293 1.00 37.02 218 ASP B C 1
ATOM 4522 O O . ASP B 1 218 ? -40.420 -20.631 -11.418 1.00 40.66 218 ASP B O 1
ATOM 4527 N N . GLY B 1 219 ? -42.306 -21.503 -12.219 1.00 40.74 219 GLY B N 1
ATOM 4528 C CA . GLY B 1 219 ? -41.739 -21.938 -13.499 1.00 40.16 219 GLY B CA 1
ATOM 4529 C C . GLY B 1 219 ? -40.785 -23.125 -13.388 1.00 38.63 219 GLY B C 1
ATOM 4530 O O . GLY B 1 219 ? -40.067 -23.391 -14.329 1.00 42.49 219 GLY B O 1
ATOM 4531 N N . LEU B 1 220 ? -40.775 -23.850 -12.257 1.00 38.94 220 LEU B N 1
ATOM 4532 C CA . LEU B 1 220 ? -39.925 -25.043 -12.128 1.00 36.19 220 LEU B CA 1
ATOM 4533 C C . LEU B 1 220 ? -40.501 -26.131 -13.041 1.00 37.77 220 LEU B C 1
ATOM 4534 O O . LEU B 1 220 ? -41.723 -26.196 -13.232 1.00 36.69 220 LEU B O 1
ATOM 4539 N N . ASN B 1 221 ? -39.613 -26.919 -13.667 1.00 37.43 221 ASN B N 1
ATOM 4540 C CA . ASN B 1 221 ? -40.044 -28.035 -14.513 1.00 37.96 221 ASN B CA 1
ATOM 4541 C C . ASN B 1 221 ? -40.428 -29.184 -13.568 1.00 39.43 221 ASN B C 1
ATOM 4542 O O . ASN B 1 221 ? -39.597 -29.747 -12.843 1.00 39.29 221 ASN B O 1
ATOM 4547 N N . VAL B 1 222 ? -41.703 -29.545 -13.607 1.00 37.75 222 VAL B N 1
ATOM 4548 C CA . VAL B 1 222 ? -42.287 -30.386 -12.609 1.00 38.12 222 VAL B CA 1
ATOM 4549 C C . VAL B 1 222 ? -43.052 -31.533 -13.282 1.00 33.45 222 VAL B C 1
ATOM 4550 O O . VAL B 1 222 ? -43.654 -31.367 -14.329 1.00 34.60 222 VAL B O 1
ATOM 4554 N N . LYS B 1 223 ? -43.074 -32.696 -12.637 1.00 35.60 223 LYS B N 1
ATOM 4555 C CA . LYS B 1 223 ? -43.936 -33.778 -13.093 1.00 37.35 223 LYS B CA 1
ATOM 4556 C C . LYS B 1 223 ? -44.572 -34.472 -11.887 1.00 34.77 223 LYS B C 1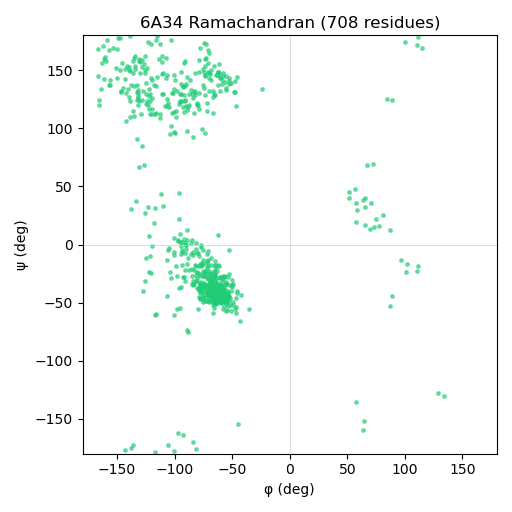
ATOM 4557 O O . LYS B 1 223 ? -43.874 -34.956 -10.975 1.00 32.04 223 LYS B O 1
ATOM 4563 N N . LEU B 1 224 ? -45.904 -34.569 -11.935 1.00 31.72 224 LEU B N 1
ATOM 4564 C CA . LEU B 1 224 ? -46.693 -35.118 -10.851 1.00 32.24 224 LEU B CA 1
ATOM 4565 C C . LEU B 1 224 ? -46.938 -36.607 -11.133 1.00 30.56 224 LEU B C 1
ATOM 4566 O O . LEU B 1 224 ? -47.258 -36.956 -12.248 1.00 30.80 224 LEU B O 1
ATOM 4571 N N . ILE B 1 225 ? -46.826 -37.434 -10.092 1.00 28.87 225 ILE B N 1
ATOM 4572 C CA . ILE B 1 225 ? -47.046 -38.880 -10.165 1.00 29.55 225 ILE B CA 1
ATOM 4573 C C . ILE B 1 225 ? -47.801 -39.377 -8.936 1.00 30.16 225 ILE B C 1
ATOM 4574 O O . ILE B 1 225 ? -47.693 -38.834 -7.828 1.00 29.62 225 ILE B O 1
ATOM 4579 N N . ALA B 1 226 ? -48.533 -40.474 -9.147 1.00 31.98 226 ALA B N 1
ATOM 4580 C CA . ALA B 1 226 ? -49.032 -41.291 -8.088 1.00 29.64 226 ALA B CA 1
ATOM 4581 C C . ALA B 1 226 ? -47.844 -41.855 -7.289 1.00 30.57 226 ALA B C 1
ATOM 4582 O O . ALA B 1 226 ? -46.775 -42.091 -7.850 1.00 27.40 226 ALA B O 1
ATOM 4584 N N . ASP B 1 227 ? -48.054 -42.048 -5.974 1.00 28.74 227 ASP B N 1
ATOM 4585 C CA . ASP B 1 227 ? -47.040 -42.478 -5.034 1.00 27.68 227 ASP B CA 1
ATOM 4586 C C . ASP B 1 227 ? -46.503 -43.848 -5.483 1.00 28.44 227 ASP B C 1
ATOM 4587 O O . ASP B 1 227 ? -45.332 -44.164 -5.273 1.00 27.12 227 ASP B O 1
ATOM 4592 N N . ASN B 1 228 ? -47.396 -44.665 -6.051 1.00 27.96 228 ASN B N 1
ATOM 4593 C CA . ASN B 1 228 ? -47.104 -46.022 -6.525 1.00 27.53 228 ASN B CA 1
ATOM 4594 C C . ASN B 1 228 ? -46.029 -46.003 -7.616 1.00 27.73 228 ASN B C 1
ATOM 4595 O O . ASN B 1 228 ? -45.360 -46.972 -7.805 1.00 27.63 228 ASN B O 1
ATOM 4600 N N . ALA B 1 229 ? -45.945 -44.901 -8.361 1.00 28.53 229 ALA B N 1
ATOM 4601 C CA . ALA B 1 229 ? -45.030 -44.757 -9.483 1.00 29.77 229 ALA B CA 1
ATOM 4602 C C . ALA B 1 229 ? -43.620 -44.289 -9.063 1.00 28.54 229 ALA B C 1
ATOM 4603 O O . ALA B 1 229 ? -42.696 -44.311 -9.877 1.00 31.20 229 ALA B O 1
ATOM 4605 N N . ALA B 1 230 ? -43.398 -43.907 -7.803 1.00 28.89 230 ALA B N 1
ATOM 4606 C CA . ALA B 1 230 ? -42.052 -43.469 -7.414 1.00 27.95 230 ALA B CA 1
ATOM 4607 C C . ALA B 1 230 ? -41.034 -44.583 -7.693 1.00 28.17 230 ALA B C 1
ATOM 4608 O O . ALA B 1 230 ? -39.936 -44.321 -8.211 1.00 26.10 230 ALA B O 1
ATOM 4610 N N . ALA B 1 231 ? -41.365 -45.802 -7.252 1.00 25.99 231 ALA B N 1
ATOM 4611 C CA . ALA B 1 231 ? -40.456 -46.920 -7.353 1.00 25.80 231 ALA B CA 1
ATOM 4612 C C . ALA B 1 231 ? -40.058 -47.114 -8.821 1.00 29.48 231 ALA B C 1
ATOM 4613 O O . ALA B 1 231 ? -38.903 -47.296 -9.157 1.00 28.24 231 ALA B O 1
ATOM 4615 N N . PHE B 1 232 ? -41.057 -47.009 -9.688 1.00 31.89 232 PHE B N 1
ATOM 4616 C CA . PHE B 1 232 ? -40.929 -47.2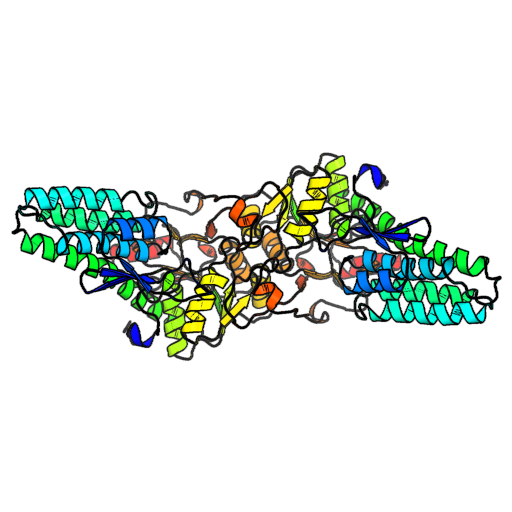88 -11.054 1.00 31.32 232 PHE B CA 1
ATOM 4617 C C . PHE B 1 232 ? -40.056 -46.228 -11.719 1.00 31.72 232 PHE B C 1
ATOM 4618 O O . PHE B 1 232 ? -39.256 -46.588 -12.554 1.00 30.08 232 PHE B O 1
ATOM 4626 N N . VAL B 1 233 ? -40.238 -44.938 -11.382 1.00 33.71 233 VAL B N 1
ATOM 4627 C CA . VAL B 1 233 ? -39.433 -43.881 -12.043 1.00 33.01 233 VAL B CA 1
ATOM 4628 C C . VAL B 1 233 ? -37.984 -44.020 -11.568 1.00 30.03 233 VAL B C 1
ATOM 4629 O O . VAL B 1 233 ? -37.079 -43.751 -12.369 1.00 32.95 233 VAL B O 1
ATOM 4633 N N . MET B 1 234 ? -37.772 -44.465 -10.317 1.00 27.39 234 MET B N 1
ATOM 4634 C CA . MET B 1 234 ? -36.432 -44.801 -9.856 1.00 28.86 234 MET B CA 1
ATOM 4635 C C . MET B 1 234 ? -35.864 -45.961 -10.689 1.00 31.41 234 MET B C 1
ATOM 4636 O O . MET B 1 234 ? -34.747 -45.853 -11.139 1.00 29.48 234 MET B O 1
ATOM 4641 N N . GLN B 1 235 ? -36.643 -47.036 -10.888 1.00 33.24 235 GLN B N 1
ATOM 4642 C CA . GLN B 1 235 ? -36.203 -48.224 -11.635 1.00 34.78 235 GLN B CA 1
ATOM 4643 C C . GLN B 1 235 ? -35.766 -47.850 -13.064 1.00 31.51 235 GLN B C 1
ATOM 4644 O O . GLN B 1 235 ? -34.791 -48.379 -13.522 1.00 31.09 235 GLN B O 1
ATOM 4650 N N . GLN B 1 236 ? -36.496 -46.950 -13.742 1.00 33.88 236 GLN B N 1
ATOM 4651 C CA . GLN B 1 236 ? -36.219 -46.578 -15.146 1.00 33.38 236 GLN B CA 1
ATOM 4652 C C . GLN B 1 236 ? -35.010 -45.631 -15.223 1.00 33.85 236 GLN B C 1
ATOM 4653 O O . GLN B 1 236 ? -34.638 -45.246 -16.295 1.00 33.52 236 GLN B O 1
ATOM 4659 N N . GLY B 1 237 ? -34.414 -45.251 -14.088 1.00 34.99 237 GLY B N 1
ATOM 4660 C CA . GLY B 1 237 ? -33.234 -44.387 -14.058 1.00 30.78 237 GLY B CA 1
ATOM 4661 C C . GLY B 1 237 ? -33.591 -42.912 -14.208 1.00 31.95 237 GLY B C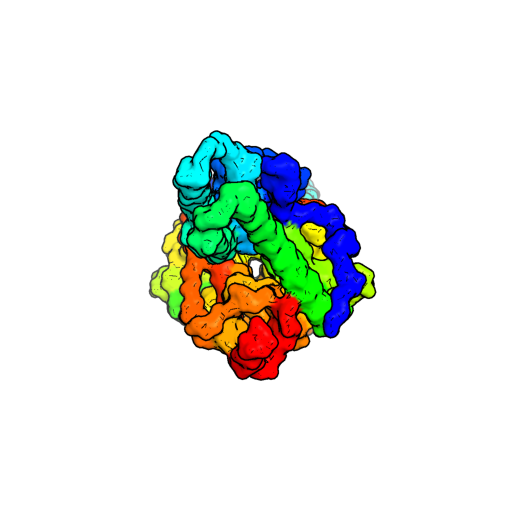 1
ATOM 4662 O O . GLY B 1 237 ? -32.735 -42.132 -14.566 1.00 30.78 237 GLY B O 1
ATOM 4663 N N . PHE B 1 238 ? -34.819 -42.502 -13.844 1.00 32.00 238 PHE B N 1
ATOM 4664 C CA . PHE B 1 238 ? -35.259 -41.110 -14.050 1.00 27.94 238 PHE B CA 1
ATOM 4665 C C . PHE B 1 238 ? -34.994 -40.206 -12.847 1.00 30.72 238 PHE B C 1
ATOM 4666 O O . PHE B 1 238 ? -35.343 -39.018 -12.901 1.00 32.72 238 PHE B O 1
ATOM 4674 N N . VAL B 1 239 ? -34.320 -40.707 -11.805 1.00 28.10 239 VAL B N 1
ATOM 4675 C CA . VAL B 1 239 ? -34.189 -39.948 -10.581 1.00 26.76 239 VAL B CA 1
ATOM 4676 C C . VAL B 1 239 ? -32.720 -39.974 -10.167 1.00 29.10 239 VAL B C 1
ATOM 4677 O O . VAL B 1 239 ? -32.228 -41.071 -9.943 1.00 30.17 239 VAL B O 1
ATOM 4681 N N . ASP B 1 240 ? -32.060 -38.799 -10.064 1.00 26.49 240 ASP B N 1
ATOM 4682 C CA . ASP B 1 240 ? -30.660 -38.705 -9.664 1.00 27.67 240 ASP B CA 1
ATOM 4683 C C . ASP B 1 240 ? -30.526 -38.524 -8.150 1.00 31.45 240 ASP B C 1
ATOM 4684 O O . ASP B 1 240 ? -29.490 -38.892 -7.583 1.00 33.11 240 ASP B O 1
ATOM 4689 N N . ALA B 1 241 ? -31.543 -37.928 -7.502 1.00 30.42 241 ALA B N 1
ATOM 4690 C CA . ALA B 1 241 ? -31.539 -37.802 -6.038 1.00 32.01 241 ALA B CA 1
ATOM 4691 C C . ALA B 1 241 ? -32.943 -37.539 -5.498 1.00 30.48 241 ALA B C 1
ATOM 4692 O O . ALA B 1 241 ? -33.841 -37.116 -6.231 1.00 29.61 241 ALA B O 1
ATOM 4694 N N . ILE B 1 242 ? -33.101 -37.790 -4.192 1.00 31.95 242 ILE B N 1
ATOM 4695 C CA . ILE B 1 242 ? -34.383 -37.647 -3.487 1.00 30.20 242 ILE B CA 1
ATOM 4696 C C . ILE B 1 242 ? -34.148 -36.754 -2.267 1.00 30.06 242 ILE B C 1
ATOM 4697 O O . ILE B 1 242 ? -33.158 -36.897 -1.579 1.00 29.44 242 ILE B O 1
ATOM 4702 N N . ILE B 1 243 ? -35.022 -35.759 -2.089 1.00 31.00 243 ILE B N 1
ATOM 4703 C CA . ILE B 1 243 ? -34.915 -34.885 -0.953 1.00 33.58 243 ILE B CA 1
ATOM 4704 C C . ILE B 1 243 ? -36.307 -34.767 -0.353 1.00 31.12 243 ILE B C 1
ATOM 4705 O O . ILE B 1 243 ? -37.267 -34.581 -1.077 1.00 29.87 243 ILE B O 1
ATOM 4710 N N . VAL B 1 244 ? -36.365 -34.958 0.965 1.00 31.91 244 VAL B N 1
ATOM 4711 C CA . VAL B 1 244 ? -37.579 -34.852 1.731 1.00 31.13 244 VAL B CA 1
ATOM 4712 C C . VAL B 1 244 ? -37.352 -33.904 2.911 1.00 31.36 244 VAL B C 1
ATOM 4713 O O . VAL B 1 244 ? -36.228 -33.687 3.351 1.00 29.11 244 VAL B O 1
ATOM 4717 N N . GLY B 1 245 ? -38.464 -33.382 3.426 1.00 32.55 245 GLY B N 1
ATOM 4718 C CA . GLY B 1 245 ? -38.483 -32.629 4.644 1.00 31.18 245 GLY B CA 1
ATOM 4719 C C . GLY B 1 245 ? -38.490 -33.562 5.821 1.00 31.31 245 GLY B C 1
ATOM 4720 O O . GLY B 1 245 ? -38.381 -34.791 5.658 1.00 33.17 245 GLY B O 1
ATOM 4721 N N . ALA B 1 246 ? -38.593 -32.985 7.014 1.00 31.88 246 ALA B N 1
ATOM 4722 C CA . ALA B 1 246 ? -38.657 -33.794 8.219 1.00 36.60 246 ALA B CA 1
ATOM 4723 C C . ALA B 1 246 ? -39.544 -33.084 9.241 1.00 40.21 246 ALA B C 1
ATOM 4724 O O . ALA B 1 246 ? -39.375 -31.921 9.440 1.00 44.06 246 ALA B O 1
ATOM 4726 N N . ASP B 1 247 ? -40.498 -33.806 9.834 1.00 43.71 247 ASP B N 1
ATOM 4727 C CA . ASP B 1 247 ? -41.357 -33.282 10.894 1.00 47.32 247 ASP B CA 1
ATOM 4728 C C . ASP B 1 247 ? -40.573 -33.282 12.218 1.00 47.58 247 ASP B C 1
ATOM 4729 O O . ASP B 1 247 ? -40.751 -32.373 13.042 1.00 42.60 247 ASP B O 1
ATOM 4734 N N . ARG B 1 248 ? -39.685 -34.269 12.397 1.00 44.86 248 ARG B N 1
ATOM 4735 C CA . ARG B 1 248 ? -38.894 -34.435 13.615 1.00 43.63 248 ARG B CA 1
ATOM 4736 C C . ARG B 1 248 ? -37.742 -35.421 13.348 1.00 41.41 248 ARG B C 1
ATOM 4737 O O . ARG B 1 248 ? -37.977 -36.540 12.915 1.00 42.16 248 ARG B O 1
ATOM 4745 N N . ILE B 1 249 ? -36.508 -34.976 13.615 1.00 35.00 249 ILE B N 1
ATOM 4746 C CA . ILE B 1 249 ? -35.303 -35.745 13.530 1.00 34.28 249 ILE B CA 1
ATOM 4747 C C . ILE B 1 249 ? -34.809 -35.951 14.954 1.00 35.91 249 ILE B C 1
ATOM 4748 O O . ILE B 1 249 ? -34.689 -34.982 15.691 1.00 41.24 249 ILE B O 1
ATOM 4753 N N . VAL B 1 250 ? -34.502 -37.194 15.329 1.00 35.26 250 VAL B N 1
ATOM 4754 C CA . VAL B 1 250 ? -34.055 -37.438 16.672 1.00 33.83 250 VAL B CA 1
ATOM 4755 C C . VAL B 1 250 ? -32.525 -37.575 16.646 1.00 37.00 250 VAL B C 1
ATOM 4756 O O . VAL B 1 250 ? -31.905 -37.384 15.608 1.00 35.81 250 VAL B O 1
ATOM 4760 N N . ALA B 1 251 ? -31.926 -37.853 17.806 1.00 39.84 251 ALA B N 1
ATOM 4761 C CA . ALA B 1 251 ? -30.480 -37.682 18.047 1.00 44.19 251 ALA B CA 1
ATOM 4762 C C . ALA B 1 251 ? -29.609 -38.614 17.190 1.00 41.84 251 ALA B C 1
ATOM 4763 O O . ALA B 1 251 ? -28.459 -38.286 16.980 1.00 44.27 251 ALA B O 1
ATOM 4765 N N . ASN B 1 252 ? -30.122 -39.779 16.765 1.00 39.10 252 ASN B N 1
ATOM 4766 C CA . ASN B 1 252 ? -29.337 -40.717 15.945 1.00 37.98 252 ASN B CA 1
ATOM 4767 C C . ASN B 1 252 ? -29.613 -40.489 14.456 1.00 36.72 252 ASN B C 1
ATOM 4768 O O . ASN B 1 252 ? -29.036 -41.151 13.615 1.00 37.27 252 ASN B O 1
ATOM 4773 N N . GLY B 1 253 ? -30.493 -39.542 14.138 1.00 34.83 253 GLY B N 1
ATOM 4774 C CA . GLY B 1 253 ? -30.778 -39.212 12.751 1.00 34.10 253 GLY B CA 1
ATOM 4775 C C . GLY B 1 253 ? -32.079 -39.814 12.244 1.00 33.47 253 GLY B C 1
ATOM 4776 O O . GLY B 1 253 ? -32.594 -39.361 11.232 1.00 34.96 253 GLY B O 1
ATOM 4777 N N . ASP B 1 254 ? -32.621 -40.819 12.944 1.00 33.03 254 ASP B N 1
ATOM 4778 C CA . ASP B 1 254 ? -33.964 -41.313 12.645 1.00 32.28 254 ASP B CA 1
ATOM 4779 C C . ASP B 1 254 ? -34.870 -40.090 12.482 1.00 33.02 254 ASP B C 1
ATOM 4780 O O . ASP B 1 254 ? -34.659 -39.073 13.153 1.00 33.66 254 ASP B O 1
ATOM 4785 N N . PHE B 1 255 ? -35.846 -40.154 11.564 1.00 30.41 255 PHE B N 1
ATOM 4786 C CA . PHE B 1 255 ? -36.749 -39.055 11.440 1.00 30.54 255 PHE B CA 1
ATOM 4787 C C . PHE B 1 255 ? -38.135 -39.479 10.949 1.00 32.97 255 PHE B C 1
ATOM 4788 O O . PHE B 1 255 ? -38.289 -40.441 10.189 1.00 37.12 255 PHE B O 1
ATOM 4796 N N . ALA B 1 256 ? -39.108 -38.667 11.366 1.00 33.53 256 ALA B N 1
ATOM 4797 C CA . ALA B 1 256 ? -40.520 -38.774 11.099 1.00 32.66 256 ALA B CA 1
ATOM 4798 C C . ALA B 1 256 ? -40.889 -37.782 10.004 1.00 34.26 256 ALA B C 1
ATOM 4799 O O . ALA B 1 256 ? -40.494 -36.616 10.084 1.00 29.77 256 ALA B O 1
ATOM 4801 N N . ASN B 1 257 ? -41.613 -38.252 8.972 1.00 31.05 257 ASN B N 1
ATOM 4802 C CA . ASN B 1 257 ? -42.100 -37.372 7.944 1.00 29.99 257 ASN B CA 1
ATOM 4803 C C . ASN B 1 257 ? -43.401 -37.967 7.432 1.00 30.53 257 ASN B C 1
ATOM 4804 O O . ASN B 1 257 ? -43.778 -39.043 7.888 1.00 34.38 257 ASN B O 1
ATOM 4809 N N . LYS B 1 258 ? -44.053 -37.270 6.500 1.00 27.99 258 LYS B N 1
ATOM 4810 C CA . LYS B 1 258 ? -45.316 -37.702 5.937 1.00 31.37 258 LYS B CA 1
ATOM 4811 C C . LYS B 1 258 ? -45.190 -39.133 5.419 1.00 31.56 258 LYS B C 1
ATOM 4812 O O . LYS B 1 258 ? -44.136 -39.547 4.921 1.00 27.07 258 LYS B O 1
ATOM 4818 N N . ILE B 1 259 ? -46.272 -39.873 5.651 1.00 30.02 259 ILE B N 1
ATOM 4819 C CA . ILE B 1 259 ? -46.433 -41.257 5.278 1.00 31.14 259 ILE B CA 1
ATOM 4820 C C . ILE B 1 259 ? -46.004 -41.416 3.817 1.00 28.09 259 ILE B C 1
ATOM 4821 O O . ILE B 1 259 ? -46.333 -40.602 2.958 1.00 28.61 259 ILE B O 1
ATOM 4826 N N . GLY B 1 260 ? -45.167 -42.430 3.584 1.00 29.63 260 GLY B N 1
ATOM 4827 C CA . GLY B 1 260 ? -44.592 -42.685 2.283 1.00 30.03 260 GLY B CA 1
ATOM 4828 C C . GLY B 1 260 ? -43.100 -42.403 2.210 1.00 29.98 260 GLY B C 1
ATOM 4829 O O . GLY B 1 260 ? -42.414 -42.955 1.312 1.00 28.94 260 GLY B O 1
ATOM 4830 N N . THR B 1 261 ? -42.602 -41.551 3.114 1.00 28.55 261 THR B N 1
ATOM 4831 C CA . THR B 1 261 ? -41.183 -41.146 3.176 1.00 28.14 261 THR B CA 1
ATOM 4832 C C . THR B 1 261 ? -40.300 -42.390 3.360 1.00 29.50 261 THR B C 1
ATOM 4833 O O . THR B 1 261 ? -39.300 -42.555 2.693 1.00 31.13 261 THR B O 1
ATOM 4837 N N . TYR B 1 262 ? -40.674 -43.258 4.292 1.00 27.78 262 TYR B N 1
ATOM 4838 C CA . TYR B 1 262 ? -39.952 -44.489 4.520 1.00 28.65 262 TYR B CA 1
ATOM 4839 C C . TYR B 1 262 ? -39.947 -45.383 3.262 1.00 27.39 262 TYR B C 1
ATOM 4840 O O . TYR B 1 262 ? -38.965 -46.030 2.938 1.00 26.70 262 TYR B O 1
ATOM 4849 N N . MET B 1 263 ? -41.087 -45.468 2.581 1.00 29.39 263 MET B N 1
ATOM 4850 C CA . MET B 1 263 ? -41.162 -46.127 1.285 1.00 30.98 263 MET B CA 1
ATOM 4851 C C . MET B 1 263 ? -40.097 -45.557 0.330 1.00 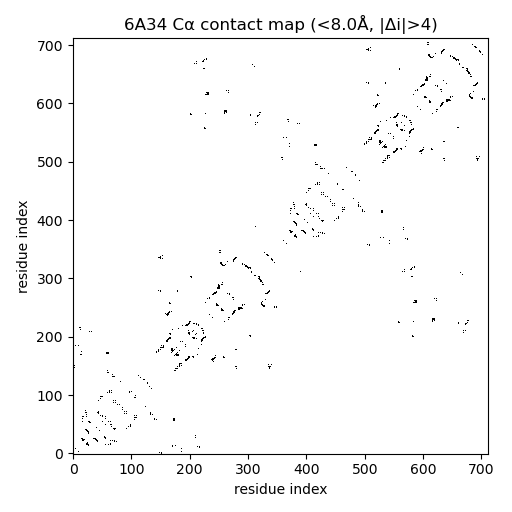29.34 263 MET B C 1
ATOM 4852 O O . MET B 1 263 ? -39.346 -46.307 -0.318 1.00 28.17 263 MET B O 1
ATOM 4857 N N . LEU B 1 264 ? -40.008 -44.241 0.238 1.00 26.02 264 LEU B N 1
ATOM 4858 C CA . LEU B 1 264 ? -38.999 -43.649 -0.643 1.00 27.86 264 LEU B CA 1
ATOM 4859 C C . LEU B 1 264 ? -37.588 -44.023 -0.197 1.00 28.36 264 LEU B C 1
ATOM 4860 O O . LEU B 1 264 ? -36.748 -44.322 -1.022 1.00 29.65 264 LEU B O 1
ATOM 4865 N N . ALA B 1 265 ? -37.342 -43.981 1.107 1.00 27.63 265 ALA B N 1
ATOM 4866 C CA . ALA B 1 265 ? -36.026 -44.280 1.621 1.00 29.07 265 ALA B CA 1
ATOM 4867 C C . ALA B 1 265 ? -35.573 -45.669 1.169 1.00 29.05 265 ALA B C 1
ATOM 4868 O O . ALA B 1 265 ? -34.425 -45.870 0.776 1.00 28.49 265 ALA B O 1
ATOM 4870 N N . VAL B 1 266 ? -36.470 -46.646 1.319 1.00 30.73 266 VAL B N 1
ATOM 4871 C CA . VAL B 1 266 ? -36.156 -48.019 0.977 1.00 32.38 266 VAL B CA 1
ATOM 4872 C C . VAL B 1 266 ? -35.916 -48.121 -0.528 1.00 27.62 266 VAL B C 1
ATOM 4873 O O . VAL B 1 266 ? -34.947 -48.686 -0.929 1.00 25.54 266 VAL B O 1
ATOM 4877 N N . LEU B 1 267 ? -36.749 -47.483 -1.349 1.00 29.86 267 LEU B N 1
ATOM 4878 C CA . LEU B 1 267 ? -36.540 -47.553 -2.779 1.00 31.52 267 LEU B CA 1
ATOM 4879 C C . LEU B 1 267 ? -35.266 -46.845 -3.218 1.00 32.86 267 LEU B C 1
ATOM 4880 O O . LEU B 1 267 ? -34.637 -47.323 -4.184 1.00 32.53 267 LEU B O 1
ATOM 4885 N N . ALA B 1 268 ? -34.935 -45.715 -2.579 1.00 31.94 268 ALA B N 1
ATOM 4886 C CA . ALA B 1 268 ? -33.740 -44.953 -2.959 1.00 34.36 268 ALA B CA 1
ATOM 4887 C C . ALA B 1 268 ? -32.514 -45.874 -2.839 1.00 31.77 268 ALA B C 1
ATOM 4888 O O . ALA B 1 268 ? -31.660 -45.945 -3.712 1.00 31.09 268 ALA B O 1
ATOM 4890 N N . ARG B 1 269 ? -32.503 -46.643 -1.768 1.00 32.42 269 ARG B N 1
ATOM 4891 C CA . ARG B 1 269 ? -31.415 -47.467 -1.435 1.00 32.19 269 ARG B CA 1
ATOM 4892 C C . ARG B 1 269 ? -31.260 -48.590 -2.476 1.00 35.41 269 ARG B C 1
ATOM 4893 O O . ARG B 1 269 ? -30.159 -48.806 -2.943 1.00 28.76 269 ARG B O 1
ATOM 4901 N N . GLU B 1 270 ? -32.374 -49.202 -2.898 1.00 30.08 270 GLU B N 1
ATOM 4902 C CA . GLU B 1 270 ? -32.356 -50.273 -3.819 1.00 30.55 270 GLU B CA 1
ATOM 4903 C C . GLU B 1 270 ? -31.728 -49.803 -5.138 1.00 31.81 270 GLU B C 1
ATOM 4904 O O . GLU B 1 270 ? -30.997 -50.542 -5.776 1.00 31.22 270 GLU B O 1
ATOM 4910 N N . HIS B 1 271 ? -31.968 -48.555 -5.529 1.00 32.47 271 HIS B N 1
ATOM 4911 C CA . HIS B 1 271 ? -31.426 -48.028 -6.767 1.00 33.51 271 HIS B CA 1
ATOM 4912 C C . HIS B 1 271 ? -30.131 -47.226 -6.550 1.00 33.20 271 HIS B C 1
ATOM 4913 O O . HIS B 1 271 ? -29.626 -46.626 -7.462 1.00 35.64 271 HIS B O 1
ATOM 4920 N N . GLY B 1 272 ? -29.614 -47.159 -5.328 1.00 33.34 272 GLY B N 1
ATOM 4921 C CA . GLY B 1 272 ? -28.366 -46.413 -5.089 1.00 32.19 272 GLY B CA 1
ATOM 4922 C C . GLY B 1 272 ? -28.521 -44.914 -5.341 1.00 34.04 272 GLY B C 1
ATOM 4923 O O . GLY B 1 272 ? -27.585 -44.252 -5.761 1.00 35.04 272 GLY B O 1
ATOM 4924 N N . ILE B 1 273 ? -29.717 -44.386 -5.084 1.00 32.61 273 ILE B N 1
ATOM 4925 C CA . ILE B 1 273 ? -30.045 -42.987 -5.282 1.00 32.78 273 ILE B CA 1
ATOM 4926 C C . ILE B 1 273 ? -29.826 -42.229 -3.976 1.00 34.50 273 ILE B C 1
ATOM 4927 O O . ILE B 1 273 ? -30.419 -42.563 -2.954 1.00 31.86 273 ILE B O 1
ATOM 4932 N N . PRO B 1 274 ? -28.991 -41.167 -3.970 1.00 31.95 274 PRO B N 1
ATOM 4933 C CA . PRO B 1 274 ? -28.816 -40.334 -2.781 1.00 32.51 274 PRO B CA 1
ATOM 4934 C C . PRO B 1 274 ? -30.142 -39.807 -2.195 1.00 30.51 274 PRO B C 1
ATOM 4935 O O . PRO B 1 274 ? -31.060 -39.428 -2.916 1.00 27.72 274 PRO B O 1
ATOM 4939 N N . PHE B 1 275 ? -30.245 -39.841 -0.869 1.00 31.65 275 PHE B N 1
ATOM 4940 C CA . PHE B 1 275 ? -31.504 -39.618 -0.178 1.00 31.67 275 PHE B CA 1
ATOM 4941 C C . PHE B 1 275 ? -31.246 -38.676 1.000 1.00 29.98 275 PHE B C 1
ATOM 4942 O O . PHE B 1 275 ? -30.555 -39.049 1.942 1.00 28.47 275 PHE B O 1
ATOM 4950 N N . PHE B 1 276 ? -31.768 -37.448 0.903 1.00 30.49 276 PHE B N 1
ATOM 4951 C CA . PHE B 1 276 ? -31.461 -36.360 1.868 1.00 30.77 276 PHE B CA 1
ATOM 4952 C C . PHE B 1 276 ? -32.733 -35.907 2.585 1.00 30.54 276 PHE B C 1
ATOM 4953 O O . PHE B 1 276 ? -33.818 -35.779 1.965 1.00 32.67 276 PHE B O 1
ATOM 4961 N N . ALA B 1 277 ? -32.609 -35.699 3.899 1.00 32.24 277 ALA B N 1
ATOM 4962 C CA . ALA B 1 277 ? -33.585 -34.910 4.642 1.00 37.25 277 ALA B CA 1
ATOM 4963 C C . ALA B 1 277 ? -33.091 -33.452 4.722 1.00 37.43 277 ALA B C 1
ATOM 4964 O O . ALA B 1 277 ? -31.884 -33.215 4.764 1.00 34.77 277 ALA B O 1
ATOM 4966 N N . VAL B 1 278 ? -34.034 -32.505 4.742 1.00 36.14 278 VAL B N 1
ATOM 4967 C CA . VAL B 1 278 ? -33.746 -31.103 4.967 1.00 36.43 278 VAL B CA 1
ATOM 4968 C C . VAL B 1 278 ? -34.729 -30.567 6.019 1.00 39.66 278 VAL B C 1
ATOM 4969 O O . VAL B 1 278 ? -35.953 -30.699 5.880 1.00 39.13 278 VAL B O 1
ATOM 4973 N N . ALA B 1 279 ? -34.157 -29.997 7.087 1.00 37.65 279 ALA B N 1
ATOM 4974 C CA . ALA B 1 279 ? -34.894 -29.383 8.190 1.00 41.20 279 ALA B CA 1
ATOM 4975 C C . ALA B 1 279 ? -33.994 -28.417 8.957 1.00 42.60 279 ALA B C 1
ATOM 4976 O O . ALA B 1 279 ? -32.771 -28.577 8.940 1.00 38.99 279 ALA B O 1
ATOM 4978 N N . PRO B 1 280 ? -34.573 -27.435 9.702 1.00 44.94 280 PRO B N 1
ATOM 4979 C CA . PRO B 1 280 ? -33.789 -26.520 10.533 1.00 42.76 280 PRO B CA 1
ATOM 4980 C C . PRO B 1 280 ? -33.402 -27.244 11.824 1.00 41.74 280 PRO B C 1
ATOM 4981 O O . PRO B 1 280 ? -34.030 -28.238 12.166 1.00 41.38 280 PRO B O 1
ATOM 4985 N N . LEU B 1 281 ? -32.350 -26.755 12.492 1.00 43.73 281 LEU B N 1
ATOM 4986 C CA . LEU B 1 281 ? -31.881 -27.287 13.790 1.00 44.49 281 LEU B CA 1
ATOM 4987 C C . LEU B 1 281 ? -33.026 -27.434 14.796 1.00 43.88 281 LEU B C 1
ATOM 4988 O O . LEU B 1 281 ? -33.004 -28.344 15.609 1.00 38.19 281 LEU B O 1
ATOM 4993 N N . SER B 1 282 ? -34.007 -26.525 14.747 1.00 46.26 282 SER B N 1
ATOM 4994 C CA . SER B 1 282 ? -35.158 -26.533 15.662 1.00 49.94 282 SER B CA 1
ATOM 4995 C C . SER B 1 282 ? -36.047 -27.779 15.465 1.00 56.66 282 SER B C 1
ATOM 4996 O O . SER B 1 282 ? -36.846 -28.113 16.348 1.00 59.38 282 SER B O 1
ATOM 4999 N N . SER B 1 283 ? -35.918 -28.477 14.326 1.00 50.40 283 SER B N 1
ATOM 5000 C CA . SER B 1 283 ? -36.690 -29.702 14.092 1.00 46.88 283 SER B CA 1
ATOM 5001 C C . SER B 1 283 ? -36.003 -30.915 14.719 1.00 46.46 283 SER B C 1
ATOM 5002 O O . SER B 1 283 ? -36.565 -32.012 14.736 1.00 45.66 283 SER B O 1
ATOM 5005 N N . ILE B 1 284 ? -34.776 -30.729 15.200 1.00 44.36 284 ILE B N 1
ATOM 5006 C CA . ILE B 1 284 ? -34.027 -31.855 15.718 1.00 48.62 284 ILE B CA 1
ATOM 5007 C C . ILE B 1 284 ? -34.229 -31.909 17.226 1.00 46.77 284 ILE B C 1
ATOM 5008 O O . ILE B 1 284 ? -33.908 -30.962 17.901 1.00 47.61 284 ILE B O 1
ATOM 5013 N N . ASP B 1 285 ? -34.713 -33.063 17.699 1.00 51.81 285 ASP B N 1
ATOM 5014 C CA . ASP B 1 285 ? -35.006 -33.353 19.080 1.00 47.24 285 ASP B CA 1
ATOM 5015 C C . ASP B 1 285 ? -33.889 -34.245 19.620 1.00 50.70 285 ASP B C 1
ATOM 5016 O O . ASP B 1 285 ? -33.896 -35.479 19.522 1.00 54.00 285 ASP B O 1
ATOM 5021 N N . MET B 1 286 ? -32.927 -33.580 20.239 1.00 54.41 286 MET B N 1
ATOM 5022 C CA . MET B 1 286 ? -31.745 -34.209 20.741 1.00 57.14 286 MET B CA 1
ATOM 5023 C C . MET B 1 286 ? -32.064 -34.985 22.026 1.00 58.16 286 MET B C 1
ATOM 5024 O O . MET B 1 286 ? -31.186 -35.689 22.545 1.00 53.48 286 MET B O 1
ATOM 5029 N N . GLU B 1 287 ? -33.311 -34.884 22.521 1.00 57.58 287 GLU B N 1
ATOM 5030 C CA . GLU B 1 287 ? -33.706 -35.548 23.775 1.00 64.73 287 GLU B CA 1
ATOM 5031 C C . GLU B 1 287 ? -34.260 -36.960 23.526 1.00 63.63 287 GLU B C 1
ATOM 5032 O O . GLU B 1 287 ? -34.269 -37.758 24.465 1.00 67.84 287 GLU B O 1
ATOM 5038 N N . LEU B 1 288 ? -34.737 -37.272 22.308 1.00 55.41 288 LEU B N 1
ATOM 5039 C CA . LEU B 1 288 ? -35.078 -38.678 21.958 1.00 53.70 288 LEU B CA 1
ATOM 5040 C C . LEU B 1 288 ? -33.865 -39.345 21.298 1.00 49.88 288 LEU B C 1
ATOM 5041 O O . LEU B 1 288 ? -33.217 -38.757 20.447 1.00 51.74 288 LEU B O 1
ATOM 5046 N N . LYS B 1 289 ? -33.587 -40.586 21.696 1.00 49.03 289 LYS B N 1
ATOM 5047 C CA . LYS B 1 289 ? -32.401 -41.310 21.274 1.00 57.84 289 LYS B CA 1
ATOM 5048 C C . LYS B 1 289 ? -32.601 -41.904 19.869 1.00 55.69 289 LYS B C 1
ATOM 5049 O O . LYS B 1 289 ? -31.664 -41.946 19.064 1.00 54.13 289 LYS B O 1
ATOM 5055 N N . SER B 1 290 ? -33.814 -42.381 19.583 1.00 48.78 290 SER B N 1
ATOM 5056 C CA . SER B 1 290 ? -34.087 -43.094 18.336 1.00 45.27 290 SER B CA 1
ATOM 5057 C C . SER B 1 290 ? -35.585 -43.066 18.015 1.00 42.41 290 SER B C 1
ATOM 5058 O O . SER B 1 290 ? -36.409 -42.543 18.771 1.00 45.99 290 SER B O 1
ATOM 5061 N N . GLY B 1 291 ? -35.906 -43.621 16.853 1.00 44.95 291 GLY B N 1
ATOM 5062 C CA . GLY B 1 291 ? -37.176 -43.469 16.198 1.00 45.15 291 GLY B CA 1
ATOM 5063 C C . GLY B 1 291 ? -38.296 -44.252 16.849 1.00 39.96 291 GLY B C 1
ATOM 5064 O O . GLY B 1 291 ? -39.428 -43.855 16.702 1.00 45.54 291 GLY B O 1
ATOM 5065 N N . LYS B 1 292 ? -38.004 -45.359 17.534 1.00 45.39 292 LYS B N 1
ATOM 5066 C CA . LYS B 1 292 ? -39.086 -46.090 18.314 1.00 55.57 292 LYS B CA 1
ATOM 5067 C C . LYS B 1 292 ? -39.679 -45.199 19.419 1.00 56.46 292 LYS B C 1
ATOM 5068 O O . LYS B 1 292 ? -40.768 -45.471 19.927 1.00 58.40 292 LYS B O 1
ATOM 5074 N N . ASP B 1 293 ? -38.962 -44.129 19.787 1.00 61.08 293 ASP B N 1
ATOM 5075 C CA . ASP B 1 293 ? -39.403 -43.188 20.822 1.00 63.94 293 ASP B CA 1
ATOM 5076 C C . ASP B 1 293 ? -40.334 -42.119 20.213 1.00 67.41 293 ASP B C 1
ATOM 5077 O O . ASP B 1 293 ? -40.765 -41.204 20.925 1.00 58.73 293 ASP B O 1
ATOM 5082 N N . ILE B 1 294 ? -40.664 -42.234 18.914 1.00 56.81 294 ILE B N 1
ATOM 5083 C CA . ILE B 1 294 ? -41.570 -41.307 18.261 1.00 55.55 294 ILE B CA 1
ATOM 5084 C C . ILE B 1 294 ? -42.940 -41.957 18.173 1.00 59.10 294 ILE B C 1
ATOM 5085 O O . ILE B 1 294 ? -43.089 -42.946 17.475 1.00 56.29 294 ILE B O 1
ATOM 5090 N N . PRO B 1 295 ? -43.977 -41.434 18.868 1.00 73.34 295 PRO B N 1
ATOM 5091 C CA . PRO B 1 295 ? -45.277 -42.108 18.907 1.00 68.69 295 PRO B CA 1
ATOM 5092 C C . PRO B 1 295 ? -46.017 -41.944 17.564 1.00 64.49 295 PRO B C 1
ATOM 5093 O O . PRO B 1 295 ? -45.902 -40.900 16.911 1.00 56.23 295 PRO B O 1
ATOM 5097 N N . ILE B 1 296 ? -46.766 -42.980 17.167 1.00 63.55 296 ILE B N 1
ATOM 5098 C CA . ILE B 1 296 ? -47.403 -43.066 15.842 1.00 67.02 296 ILE B CA 1
ATOM 5099 C C . ILE B 1 296 ? -48.839 -42.507 15.884 1.00 57.07 296 ILE B C 1
ATOM 5100 O O . ILE B 1 296 ? -49.710 -43.051 16.530 1.00 58.87 296 ILE B O 1
ATOM 5105 N N . GLU B 1 297 ? -49.066 -41.448 15.100 1.00 59.84 297 GLU B N 1
ATOM 5106 C CA . GLU B 1 297 ? -50.291 -40.656 15.060 1.00 57.75 297 GLU B CA 1
ATOM 5107 C C . GLU B 1 297 ? -51.209 -41.073 13.890 1.00 56.84 297 GLU B C 1
ATOM 5108 O O . GLU B 1 297 ? -50.854 -40.884 12.727 1.00 63.71 297 GLU B O 1
ATOM 5114 N N . GLU B 1 298 ? -52.401 -41.606 14.214 1.00 48.74 298 GLU B N 1
ATOM 5115 C CA . GLU B 1 298 ? -53.490 -41.898 13.272 1.00 40.51 298 GLU B CA 1
ATOM 5116 C C . GLU B 1 298 ? -54.360 -40.644 13.083 1.00 43.03 298 GLU B C 1
ATOM 5117 O O . GLU B 1 298 ? -54.682 -39.954 14.058 1.00 41.28 298 GLU B O 1
ATOM 5123 N N . ARG B 1 299 ? -54.816 -40.396 11.846 1.00 42.22 299 ARG B N 1
ATOM 5124 C CA . ARG B 1 299 ? -55.790 -39.341 11.551 1.00 38.78 299 ARG B CA 1
ATOM 5125 C C . ARG B 1 299 ? -57.074 -39.942 10.994 1.00 38.00 299 ARG B C 1
ATOM 5126 O O . ARG B 1 299 ? -57.197 -41.130 10.931 1.00 31.61 299 ARG B O 1
ATOM 5134 N N . SER B 1 300 ? -58.033 -39.070 10.653 1.00 39.77 300 SER B N 1
ATOM 5135 C CA . SER B 1 300 ? -59.414 -39.465 10.415 1.00 39.52 300 SER B CA 1
ATOM 5136 C C . SER B 1 300 ? -59.474 -40.484 9.285 1.00 39.14 300 SER B C 1
ATOM 5137 O O . SER B 1 300 ? -58.810 -40.305 8.268 1.00 35.53 300 SER B O 1
ATOM 5140 N N . PRO B 1 301 ? -60.306 -41.543 9.412 1.00 38.58 301 PRO B N 1
ATOM 5141 C CA . PRO B 1 301 ? -60.527 -42.460 8.299 1.00 36.33 301 PRO B CA 1
ATOM 5142 C C . PRO B 1 301 ? -61.029 -41.767 7.024 1.00 37.55 301 PRO B C 1
ATOM 5143 O O . PRO B 1 301 ? -60.753 -42.276 5.917 1.00 37.80 301 PRO B O 1
ATOM 5147 N N . GLU B 1 302 ? -61.717 -40.621 7.144 1.00 35.26 302 GLU B N 1
ATOM 5148 C CA . GLU B 1 302 ? -62.313 -39.962 5.954 1.00 36.77 302 GLU B CA 1
ATOM 5149 C C . GLU B 1 302 ? -61.236 -39.472 4.981 1.00 33.34 302 GLU B C 1
ATOM 5150 O O . GLU B 1 302 ? -61.513 -39.245 3.806 1.00 37.49 302 GLU B O 1
ATOM 5156 N N . GLU B 1 303 ? -60.037 -39.213 5.493 1.00 33.68 303 GLU B N 1
ATOM 5157 C CA . GLU B 1 303 ? -58.938 -38.803 4.653 1.00 35.81 303 GLU B CA 1
ATOM 5158 C C . GLU B 1 303 ? -58.679 -39.870 3.570 1.00 31.90 303 GLU B C 1
ATOM 5159 O O . GLU B 1 303 ? -58.168 -39.532 2.516 1.00 33.55 303 GLU B O 1
ATOM 5165 N N . VAL B 1 304 ? -58.975 -41.142 3.868 1.00 31.05 304 VAL B N 1
ATOM 5166 C CA . VAL B 1 304 ? -58.714 -42.279 2.955 1.00 34.39 304 VAL B CA 1
ATOM 5167 C C . VAL B 1 304 ? -59.977 -42.618 2.159 1.00 30.76 304 VAL B C 1
ATOM 5168 O O . VAL B 1 304 ? -59.909 -42.933 0.994 1.00 29.56 304 VAL B O 1
ATOM 5172 N N . LEU B 1 305 ? -61.126 -42.518 2.816 1.00 31.97 305 LEU B N 1
ATOM 5173 C CA . LEU B 1 305 ? -62.400 -42.920 2.262 1.00 29.90 305 LEU B CA 1
ATOM 5174 C C . LEU B 1 305 ? -62.854 -41.929 1.195 1.00 33.26 305 LEU B C 1
ATOM 5175 O O . LEU B 1 305 ? -63.672 -42.304 0.375 1.00 37.26 305 LEU B O 1
ATOM 5180 N N . THR B 1 306 ? -62.314 -40.694 1.254 1.00 32.67 306 THR B N 1
ATOM 5181 C CA . THR B 1 306 ? -62.567 -39.634 0.329 1.00 32.18 306 THR B CA 1
ATOM 5182 C C . THR B 1 306 ? -61.256 -39.102 -0.250 1.00 34.60 306 THR B C 1
ATOM 5183 O O . THR B 1 306 ? -60.204 -39.227 0.335 1.00 32.79 306 THR B O 1
ATOM 5187 N N . CYS B 1 307 ? -61.397 -38.395 -1.367 1.00 36.09 307 CYS B N 1
ATOM 5188 C CA . CYS B 1 307 ? -60.323 -37.828 -2.092 1.00 38.13 307 CYS B CA 1
ATOM 5189 C C . CYS B 1 307 ? -60.730 -36.433 -2.547 1.00 35.29 307 CYS B C 1
ATOM 5190 O O . CYS B 1 307 ? -61.662 -36.312 -3.323 1.00 38.01 307 CYS B O 1
ATOM 5193 N N . GLY B 1 308 ? -60.113 -35.406 -1.955 1.00 31.86 308 GLY B N 1
ATOM 5194 C CA . GLY B 1 308 ? -60.549 -34.033 -2.167 1.00 38.12 308 GLY B CA 1
ATOM 5195 C C . GLY B 1 308 ? -62.015 -33.785 -1.803 1.00 40.03 308 GLY B C 1
ATOM 5196 O O . GLY B 1 308 ? -62.585 -32.778 -2.250 1.00 42.15 308 GLY B O 1
ATOM 5197 N N . GLY B 1 309 ? -62.610 -34.673 -0.982 1.00 38.34 309 GLY B N 1
ATOM 5198 C CA . GLY B 1 309 ? -64.012 -34.622 -0.607 1.00 40.88 309 GLY B CA 1
ATOM 5199 C C . GLY B 1 309 ? -64.880 -35.605 -1.378 1.00 41.23 309 GLY B C 1
ATOM 5200 O O . GLY B 1 309 ? -65.955 -35.971 -0.922 1.00 43.32 309 GLY B O 1
ATOM 5201 N N . CYS B 1 310 ? -64.440 -36.023 -2.562 1.00 42.24 310 CYS B N 1
ATOM 5202 C CA . CYS B 1 310 ? -65.201 -36.992 -3.329 1.00 44.11 310 CYS B CA 1
ATOM 5203 C C . CYS B 1 310 ? -65.113 -38.349 -2.620 1.00 42.25 310 CYS B C 1
ATOM 5204 O O . CYS B 1 310 ? -64.042 -38.761 -2.229 1.00 47.00 310 CYS B O 1
ATOM 5207 N N . ARG B 1 311 ? -66.239 -39.033 -2.432 1.00 37.64 311 ARG B N 1
ATOM 5208 C CA . ARG B 1 311 ? -66.190 -40.316 -1.794 1.00 39.58 311 ARG B CA 1
ATOM 5209 C C . ARG B 1 311 ? -65.813 -41.379 -2.818 1.00 36.36 311 ARG B C 1
ATOM 5210 O O . ARG B 1 311 ? -66.387 -41.463 -3.884 1.00 41.51 311 ARG B O 1
ATOM 5218 N N . ILE B 1 312 ? -64.836 -42.196 -2.452 1.00 36.37 312 ILE B N 1
ATOM 5219 C CA . ILE B 1 312 ? -64.261 -43.155 -3.382 1.00 38.05 312 ILE B CA 1
ATOM 5220 C C . ILE B 1 312 ? -64.437 -44.574 -2.841 1.00 37.24 312 ILE B C 1
ATOM 5221 O O . ILE B 1 312 ? -64.410 -45.480 -3.619 1.00 41.13 312 ILE B O 1
ATOM 5226 N N . ALA B 1 313 ? -64.586 -44.760 -1.517 1.00 42.56 313 ALA B N 1
ATOM 5227 C CA . ALA B 1 313 ? -64.649 -46.092 -0.902 1.00 36.19 313 ALA B CA 1
ATOM 5228 C C . ALA B 1 313 ? -66.023 -46.361 -0.298 1.00 39.21 313 ALA B C 1
ATOM 5229 O O . ALA B 1 313 ? -66.788 -45.445 -0.001 1.00 36.10 313 ALA B O 1
ATOM 5231 N N . PRO B 1 314 ? -66.363 -47.653 -0.089 1.00 36.29 314 PRO B N 1
ATOM 5232 C CA . PRO B 1 314 ? -67.466 -48.024 0.789 1.00 35.17 314 PRO B CA 1
ATOM 5233 C C . PRO B 1 314 ? -67.028 -47.787 2.235 1.00 35.90 314 PRO B C 1
ATOM 5234 O O . PRO B 1 314 ? -65.841 -47.595 2.480 1.00 31.42 314 PRO B O 1
ATOM 5238 N N . ASP B 1 315 ? -67.966 -47.921 3.168 1.00 38.71 315 ASP B N 1
ATOM 5239 C CA . ASP B 1 315 ? -67.676 -47.808 4.590 1.00 44.96 315 ASP B CA 1
ATOM 5240 C C . ASP B 1 315 ? -66.998 -49.107 5.031 1.00 43.05 315 ASP B C 1
ATOM 5241 O O . ASP B 1 315 ? -67.655 -50.091 5.275 1.00 48.10 315 ASP B O 1
ATOM 5246 N N . VAL B 1 316 ? -65.660 -49.064 5.124 1.00 38.58 316 VAL B N 1
ATOM 5247 C CA . VAL B 1 316 ? -64.851 -50.190 5.566 1.00 35.06 316 VAL B CA 1
ATOM 5248 C C . VAL B 1 316 ? -63.831 -49.647 6.548 1.00 31.91 316 VAL B C 1
ATOM 5249 O O . VAL B 1 316 ? -63.537 -48.452 6.579 1.00 27.86 316 VAL B O 1
ATOM 5253 N N . PRO B 1 317 ? -63.232 -50.503 7.386 1.00 31.09 317 PRO B N 1
ATOM 5254 C CA . PRO B 1 317 ? -62.194 -50.013 8.292 1.00 32.48 317 PRO B CA 1
ATOM 5255 C C . PRO B 1 317 ? -61.009 -49.466 7.464 1.00 34.89 317 PRO B C 1
ATOM 5256 O O . PRO B 1 317 ? -60.763 -49.899 6.324 1.00 33.83 317 PRO B O 1
ATOM 5260 N N . VAL B 1 318 ? -60.339 -48.462 8.021 1.00 34.55 318 VAL B N 1
ATOM 5261 C CA . VAL B 1 318 ? -59.200 -47.803 7.435 1.00 36.62 318 VAL B CA 1
ATOM 5262 C C . VAL B 1 318 ? -58.087 -47.801 8.493 1.00 36.38 318 VAL B C 1
ATOM 5263 O O . VAL B 1 318 ? -58.353 -47.801 9.690 1.00 35.62 318 VAL B O 1
ATOM 5267 N N . TYR B 1 319 ? -56.834 -47.781 8.028 1.00 35.18 319 TYR B N 1
ATOM 5268 C CA . TYR B 1 319 ? -55.693 -47.380 8.817 1.00 31.98 319 TYR B CA 1
ATOM 5269 C C . TYR B 1 319 ? -55.054 -46.172 8.111 1.00 33.41 319 TYR B C 1
ATOM 5270 O O . TYR B 1 319 ? -54.725 -46.222 6.883 1.00 30.00 319 TYR B O 1
ATOM 5279 N N . ASN B 1 320 ? -54.895 -45.085 8.874 1.00 28.56 320 ASN B N 1
ATOM 5280 C CA . ASN B 1 320 ? -54.437 -43.830 8.387 1.00 30.32 320 ASN B CA 1
ATOM 5281 C C . ASN B 1 320 ? -53.314 -43.296 9.271 1.00 32.82 320 ASN B C 1
ATOM 5282 O O . ASN B 1 320 ? -53.454 -42.237 9.874 1.00 30.72 320 ASN B O 1
ATOM 5287 N N . PRO B 1 321 ? -52.122 -43.938 9.311 1.00 34.52 321 PRO B N 1
ATOM 5288 C CA . PRO B 1 321 ? -50.971 -43.333 9.981 1.00 32.97 321 PRO B CA 1
ATOM 5289 C C . PRO B 1 321 ? -50.574 -42.077 9.199 1.00 32.85 321 PRO B C 1
ATOM 5290 O O . PRO B 1 321 ? -50.402 -42.171 7.982 1.00 31.96 321 PRO B O 1
ATOM 5294 N N . ALA B 1 322 ? -50.411 -40.935 9.882 1.00 34.04 322 ALA B N 1
ATOM 5295 C CA . ALA B 1 322 ? -50.169 -39.682 9.155 1.00 39.13 322 ALA B CA 1
ATOM 5296 C C . ALA B 1 322 ? -48.679 -39.494 8.820 1.00 36.46 322 ALA B C 1
ATOM 5297 O O . ALA B 1 322 ? -48.379 -38.828 7.785 1.00 37.16 322 ALA B O 1
ATOM 5299 N N . PHE B 1 323 ? -47.795 -40.087 9.643 1.00 39.12 323 PHE B N 1
ATOM 5300 C CA . PHE B 1 323 ? -46.296 -40.055 9.492 1.00 38.38 323 PHE B CA 1
ATOM 5301 C C . PHE B 1 323 ? -45.713 -41.470 9.596 1.00 35.08 323 PHE B C 1
ATOM 5302 O O . PHE B 1 323 ? -46.341 -42.366 10.173 1.00 31.70 323 PHE B O 1
ATOM 5310 N N . ASP B 1 324 ? -44.508 -41.646 9.026 1.00 28.62 324 ASP B N 1
ATOM 5311 C CA . ASP B 1 324 ? -43.690 -42.814 9.296 1.00 32.24 324 ASP B CA 1
ATOM 5312 C C . ASP B 1 324 ? -42.331 -42.340 9.816 1.00 29.31 324 ASP B C 1
ATOM 5313 O O . ASP B 1 324 ? -42.066 -41.156 9.900 1.00 30.55 324 ASP B O 1
ATOM 5318 N N . VAL B 1 325 ? -41.510 -43.290 10.227 1.00 30.45 325 VAL B N 1
ATOM 5319 C CA . VAL B 1 325 ? -40.223 -43.004 10.809 1.00 34.54 325 VAL B CA 1
ATOM 5320 C C . VAL B 1 325 ? -39.190 -43.730 9.961 1.00 31.91 325 VAL B C 1
ATOM 5321 O O . VAL B 1 325 ? -39.306 -44.936 9.773 1.00 31.85 325 VAL B O 1
ATOM 5325 N N . THR B 1 326 ? -38.257 -42.967 9.378 1.00 33.02 326 THR B N 1
ATOM 5326 C CA . THR B 1 326 ? -37.250 -43.519 8.492 1.00 29.12 326 THR B CA 1
ATOM 5327 C C . THR B 1 326 ? -36.004 -43.771 9.321 1.00 29.53 326 THR B C 1
ATOM 5328 O O . THR B 1 326 ? -35.491 -42.826 9.887 1.00 31.26 326 THR B O 1
ATOM 5332 N N . PRO B 1 327 ? -35.459 -45.012 9.397 1.00 30.52 327 PRO B N 1
ATOM 5333 C CA . PRO B 1 327 ? -34.164 -45.251 10.036 1.00 27.74 327 PRO B CA 1
ATOM 5334 C C . PRO B 1 327 ? -33.015 -44.464 9.386 1.00 30.82 327 PRO B C 1
ATOM 5335 O O . PRO B 1 327 ? -32.937 -44.389 8.148 1.00 35.98 327 PRO B O 1
ATOM 5339 N N . HIS B 1 328 ? -32.082 -43.957 10.208 1.00 32.88 328 HIS B N 1
ATOM 5340 C CA . HIS B 1 328 ? -30.996 -43.044 9.743 1.00 31.65 328 HIS B CA 1
ATOM 5341 C C . HIS B 1 328 ? -30.136 -43.688 8.651 1.00 31.00 328 HIS B C 1
ATOM 5342 O O . HIS B 1 328 ? -29.530 -43.009 7.832 1.00 32.17 328 HIS B O 1
ATOM 5349 N N . LYS B 1 329 ? -30.046 -45.008 8.641 1.00 33.20 329 LYS B N 1
ATOM 5350 C CA . LYS B 1 329 ? -29.094 -45.645 7.747 1.00 33.53 329 LYS B CA 1
ATOM 5351 C C . LYS B 1 329 ? -29.473 -45.386 6.287 1.00 34.40 329 LYS B C 1
ATOM 5352 O O . LYS B 1 329 ? -28.629 -45.553 5.391 1.00 36.02 329 LYS B O 1
ATOM 5358 N N . TYR B 1 330 ? -30.731 -44.993 6.048 1.00 31.37 330 TYR B N 1
ATOM 5359 C CA . TYR B 1 330 ? -31.231 -44.734 4.706 1.00 30.91 330 TYR B CA 1
ATOM 5360 C C . TYR B 1 330 ? -30.744 -43.361 4.211 1.00 31.58 330 TYR B C 1
ATOM 5361 O O . TYR B 1 330 ? -30.781 -43.096 3.001 1.00 27.19 330 TYR B O 1
ATOM 5370 N N . LEU B 1 331 ? -30.284 -42.500 5.131 1.00 33.02 331 LEU B N 1
ATOM 5371 C CA . LEU B 1 331 ? -29.916 -41.094 4.802 1.00 34.90 331 LEU B CA 1
ATOM 5372 C C . LEU B 1 331 ? -28.488 -41.009 4.237 1.00 36.97 331 LEU B C 1
ATOM 5373 O O . LEU B 1 331 ? -27.533 -41.539 4.812 1.00 31.71 331 LEU B O 1
ATOM 5378 N N . THR B 1 332 ? -28.357 -40.289 3.119 1.00 35.69 332 THR B N 1
ATOM 5379 C CA . THR B 1 332 ? -27.077 -39.890 2.607 1.00 36.37 332 THR B CA 1
ATOM 5380 C C . THR B 1 332 ? -26.538 -38.749 3.470 1.00 37.38 332 THR B C 1
ATOM 5381 O O . THR B 1 332 ? -25.377 -38.759 3.837 1.00 33.79 332 THR B O 1
ATOM 5385 N N . GLY B 1 333 ? -27.402 -37.750 3.720 1.00 39.69 333 GLY B N 1
ATOM 5386 C CA . GLY B 1 333 ? -27.163 -36.688 4.689 1.00 36.34 333 GLY B CA 1
ATOM 5387 C C . GLY B 1 333 ? -28.422 -35.932 5.105 1.00 37.15 333 GLY B C 1
ATOM 5388 O O . GLY B 1 333 ? -29.531 -36.077 4.519 1.00 34.59 333 GLY B O 1
ATOM 5389 N N . ILE B 1 334 ? -28.239 -35.086 6.125 1.00 35.65 334 ILE B N 1
ATOM 5390 C CA . ILE B 1 334 ? -29.233 -34.186 6.632 1.00 38.09 334 ILE B CA 1
ATOM 5391 C C . ILE B 1 334 ? -28.799 -32.743 6.326 1.00 36.18 334 ILE B C 1
ATOM 5392 O O . ILE B 1 334 ? -27.833 -32.272 6.859 1.00 38.07 334 ILE B O 1
ATOM 5397 N N . ILE B 1 335 ? -29.529 -32.064 5.444 1.00 35.84 335 ILE B N 1
ATOM 5398 C CA . ILE B 1 335 ? -29.307 -30.657 5.111 1.00 37.34 335 ILE B CA 1
ATOM 5399 C C . ILE B 1 335 ? -30.014 -29.776 6.155 1.00 40.21 335 ILE B C 1
ATOM 5400 O O . ILE B 1 335 ? -31.236 -29.787 6.220 1.00 39.24 335 ILE B O 1
ATOM 5405 N N . THR B 1 336 ? -29.245 -29.030 6.971 1.00 43.28 336 THR B N 1
ATOM 5406 C CA . THR B 1 336 ? -29.794 -28.071 7.957 1.00 43.30 336 THR B CA 1
ATOM 5407 C C . THR B 1 336 ? -29.440 -26.633 7.579 1.00 43.54 336 THR B C 1
ATOM 5408 O O . THR B 1 336 ? -28.637 -26.376 6.685 1.00 41.33 336 THR B O 1
ATOM 5412 N N . ASP B 1 337 ? -30.026 -25.694 8.323 1.00 47.26 337 ASP B N 1
ATOM 5413 C CA . ASP B 1 337 ? -29.799 -24.262 8.110 1.00 50.17 337 ASP B CA 1
ATOM 5414 C C . ASP B 1 337 ? -28.376 -23.885 8.560 1.00 52.13 337 ASP B C 1
ATOM 5415 O O . ASP B 1 337 ? -27.918 -22.821 8.220 1.00 57.39 337 ASP B O 1
ATOM 5420 N N . ARG B 1 338 ? -27.682 -24.769 9.292 1.00 48.79 338 ARG B N 1
ATOM 5421 C CA . ARG B 1 338 ? -26.287 -24.537 9.719 1.00 53.28 338 ARG B CA 1
ATOM 5422 C C . ARG B 1 338 ? -25.317 -25.569 9.130 1.00 54.03 338 ARG B C 1
ATOM 5423 O O . ARG B 1 338 ? -24.301 -25.875 9.746 1.00 54.58 338 ARG B O 1
ATOM 5431 N N . GLY B 1 339 ? -25.610 -26.066 7.925 1.00 55.47 339 GLY B N 1
ATOM 5432 C CA . GLY B 1 339 ? -24.730 -26.981 7.190 1.00 49.21 339 GLY B CA 1
ATOM 5433 C C . GLY B 1 339 ? -25.354 -28.367 7.014 1.00 52.01 339 GLY B C 1
ATOM 5434 O O . GLY B 1 339 ? -26.365 -28.693 7.640 1.00 54.47 339 GLY B O 1
ATOM 5435 N N . VAL B 1 340 ? -24.716 -29.182 6.167 1.00 45.85 340 VAL B N 1
ATOM 5436 C CA . VAL B 1 340 ? -25.061 -30.575 5.899 1.00 41.35 340 VAL B CA 1
ATOM 5437 C C . VAL B 1 340 ? -24.349 -31.447 6.916 1.00 38.97 340 VAL B C 1
ATOM 5438 O O . VAL B 1 340 ? -23.161 -31.301 7.095 1.00 44.44 340 VAL B O 1
ATOM 5442 N N . VAL B 1 341 ? -25.122 -32.338 7.551 1.00 36.18 341 VAL B N 1
ATOM 5443 C CA . VAL B 1 341 ? -24.647 -33.316 8.482 1.00 36.80 341 VAL B CA 1
ATOM 5444 C C . VAL B 1 341 ? -24.479 -34.646 7.750 1.00 36.65 341 VAL B C 1
ATOM 5445 O O . VAL B 1 341 ? -25.405 -35.086 7.072 1.00 40.23 341 VAL B O 1
ATOM 5449 N N . TRP B 1 342 ? -23.329 -35.289 7.943 1.00 34.64 342 TRP B N 1
ATOM 5450 C CA . TRP B 1 342 ? -22.959 -36.547 7.277 1.00 38.70 342 TRP B CA 1
ATOM 5451 C C . TRP B 1 342 ? -22.949 -37.659 8.312 1.00 38.85 342 TRP B C 1
ATOM 5452 O O . TRP B 1 342 ? -22.870 -37.398 9.513 1.00 37.79 342 TRP B O 1
ATOM 5463 N N . PRO B 1 343 ? -22.994 -38.933 7.871 1.00 41.96 343 PRO B N 1
ATOM 5464 C CA . PRO B 1 343 ? -22.808 -40.060 8.783 1.00 43.42 343 PRO B CA 1
ATOM 5465 C C . PRO B 1 343 ? -21.405 -39.977 9.364 1.00 40.31 343 PRO B C 1
ATOM 5466 O O . PRO B 1 343 ? -20.485 -39.571 8.660 1.00 40.08 343 PRO B O 1
ATOM 5470 N N . PRO B 1 344 ? -21.229 -40.379 10.625 1.00 44.30 344 PRO B N 1
ATOM 5471 C CA . PRO B 1 344 ? -22.244 -40.946 11.500 1.00 46.80 344 PRO B CA 1
ATOM 5472 C C . PRO B 1 344 ? -23.070 -39.851 12.186 1.00 41.34 344 PRO B C 1
ATOM 5473 O O . PRO B 1 344 ? -22.520 -38.921 12.784 1.00 42.28 344 PRO B O 1
ATOM 5477 N N . PHE B 1 345 ? -24.388 -39.944 12.044 1.00 39.09 345 PHE B N 1
ATOM 5478 C CA . PHE B 1 345 ? -25.248 -38.830 12.367 1.00 40.09 345 PHE B CA 1
ATOM 5479 C C . PHE B 1 345 ? -25.214 -38.522 13.867 1.00 39.86 345 PHE B C 1
ATOM 5480 O O . PHE B 1 345 ? -25.198 -37.364 14.247 1.00 47.01 345 PHE B O 1
ATOM 5488 N N . LYS B 1 346 ? -25.269 -39.554 14.702 1.00 38.79 346 LYS B N 1
ATOM 5489 C CA . LYS B 1 346 ? -25.328 -39.367 16.147 1.00 47.44 346 LYS B CA 1
ATOM 5490 C C . LYS B 1 346 ? -24.144 -38.510 16.618 1.00 49.78 346 LYS B C 1
ATOM 5491 O O . LYS B 1 346 ? -24.318 -37.537 17.343 1.00 44.56 346 LYS B O 1
ATOM 5497 N N . ARG B 1 347 ? -22.944 -38.892 16.187 1.00 48.05 347 ARG B N 1
ATOM 5498 C CA . ARG B 1 347 ? -21.735 -38.180 16.531 1.00 51.78 347 ARG B CA 1
ATOM 5499 C C . ARG B 1 347 ? -21.786 -36.748 15.984 1.00 50.73 347 ARG B C 1
ATOM 5500 O O . ARG B 1 347 ? -21.460 -35.818 16.699 1.00 67.29 347 ARG B O 1
ATOM 5508 N N . ASN B 1 348 ? -22.180 -36.577 14.719 1.00 46.72 348 ASN B N 1
ATOM 5509 C CA . ASN B 1 348 ? -22.032 -35.300 14.025 1.00 45.17 348 ASN B CA 1
ATOM 5510 C C . ASN B 1 348 ? -23.158 -34.329 14.409 1.00 50.32 348 ASN B C 1
ATOM 5511 O O . ASN B 1 348 ? -22.943 -33.123 14.389 1.00 53.31 348 ASN B O 1
ATOM 5516 N N . LEU B 1 349 ? -24.339 -34.847 14.756 1.00 52.60 349 LEU B N 1
ATOM 5517 C CA . LEU B 1 349 ? -25.455 -34.021 15.172 1.00 54.92 349 LEU B CA 1
ATOM 5518 C C . LEU B 1 349 ? -25.096 -33.348 16.498 1.00 53.98 349 LEU B C 1
ATOM 5519 O O . LEU B 1 349 ? -25.325 -32.164 16.650 1.00 52.38 349 LEU B O 1
ATOM 5524 N N . LYS B 1 350 ? -24.539 -34.109 17.436 1.00 55.96 350 LYS B N 1
ATOM 5525 C CA . LYS B 1 350 ? -24.245 -33.562 18.749 1.00 74.35 350 LYS B CA 1
ATOM 5526 C C . LYS B 1 350 ? -23.034 -32.614 18.657 1.00 76.02 350 LYS B C 1
ATOM 5527 O O . LYS B 1 350 ? -22.947 -31.680 19.436 1.00 86.17 350 LYS B O 1
ATOM 5533 N N . LYS B 1 351 ? -22.157 -32.814 17.665 1.00 80.99 351 LYS B N 1
ATOM 5534 C CA . LYS B 1 351 ? -21.090 -31.842 17.304 1.00 85.22 351 LYS B CA 1
ATOM 5535 C C . LYS B 1 351 ? -21.677 -30.573 16.664 1.00 80.55 351 LYS B C 1
ATOM 5536 O O . LYS B 1 351 ? -21.060 -29.521 16.738 1.00 81.28 351 LYS B O 1
ATOM 5542 N N . LEU B 1 352 ? -22.827 -30.697 15.987 1.00 80.56 352 LEU B N 1
ATOM 5543 C CA . LEU B 1 352 ? -23.555 -29.561 15.375 1.00 77.22 352 LEU B CA 1
ATOM 5544 C C . LEU B 1 352 ? -24.105 -28.655 16.479 1.00 78.05 352 LEU B C 1
ATOM 5545 O O . LEU B 1 352 ? -24.122 -27.442 16.336 1.00 83.01 352 LEU B O 1
ATOM 5550 N N . PHE B 1 353 ? -24.581 -29.274 17.561 1.00 77.33 353 PHE B N 1
ATOM 5551 C CA . PHE B 1 353 ? -25.216 -28.569 18.660 1.00 80.18 353 PHE B CA 1
ATOM 5552 C C . PHE B 1 353 ? -24.150 -27.982 19.601 1.00 89.24 353 PHE B C 1
ATOM 5553 O O . PHE B 1 353 ? -24.374 -26.921 20.189 1.00 85.93 353 PHE B O 1
ATOM 5561 N N . GLU B 1 354 ? -22.998 -28.663 19.718 1.00 95.86 354 GLU B N 1
ATOM 5562 C CA . GLU B 1 354 ? -21.863 -28.228 20.569 1.00 97.56 354 GLU B CA 1
ATOM 5563 C C . GLU B 1 354 ? -21.308 -26.877 20.099 1.00 95.78 354 GLU B C 1
ATOM 5564 O O . GLU B 1 354 ? -20.856 -26.094 20.925 1.00 95.06 354 GLU B O 1
ATOM 5570 N N . VAL B 1 355 ? -21.345 -26.618 18.785 1.00 101.59 355 VAL B N 1
ATOM 5571 C CA . VAL B 1 355 ? -20.690 -25.442 18.175 1.00 107.46 355 VAL B CA 1
ATOM 5572 C C . VAL B 1 355 ? -21.740 -24.434 17.670 1.00 104.03 355 VAL B C 1
ATOM 5573 O O . VAL B 1 355 ? -21.490 -23.739 16.688 1.00 99.51 355 VAL B O 1
ATOM 5577 N N . ASN B 1 356 ? -22.888 -24.330 18.357 1.00 104.58 356 ASN B N 1
ATOM 5578 C CA . ASN B 1 356 ? -23.921 -23.327 18.045 1.00 102.53 356 ASN B CA 1
ATOM 5579 C C . ASN B 1 356 ? -24.294 -22.593 19.339 1.00 94.90 356 ASN B C 1
ATOM 5580 O O . ASN B 1 356 ? -24.996 -23.130 20.179 1.00 87.19 356 ASN B O 1
#

Foldseek 3Di:
DDLPDDQVLLAVDAFQWDADPLWIWHFQLVCFPVDTDIDTHNALLSLLVCLLVPRAAALLRLLLSLLVSLLSLLVPPPDPDLVSSVVSSVVSLVSNCPSPVPRVSNCVNSVVLVVVCVVCSVPPSVVNSVSSNVSSVVSQVVQVLQQSLLQVQLLVPAFQAEEEEEADQASRNGRGQGFVSSNLSVCVSVVRHPEYEFALAPLQRNSPGPVVRRCVNRPHHYDYDHLVCPLVCLVVVRHQAYEYEFQAAEQQGKTKDFPSLQVVLVSCVVSVHAYEYTDALVRYHDVDDDDVPDDWDWDDQCSVCDHVPDRDHDPDDDTGTGIDIHGRVSHQWYRYSQHIGGPSRNVRSVVSVVVD/DDLPDDQVLLAVDAFQWDDDDLWIWHFQLLCFDVDTDIDTHRALLSLLVCLLVPSAAAQLRLLLSLLVSLLSLLVPDPDDDLVSSVVVSVVSLVSQCPRDVPRPSNVVSSVVLVVVCVVVVPPDSVVNSVVSNVSSVVSQVVFVLFQSLLQVQLLVPAAQAEEEEEADQASRNHRGQGFVSSVLSSCVSVVSHHEYEFALAPLQRNSPGPVVRRCVNRVRHYDYDHLVCLLVCLVVVRHQAYEYEFQAAELQRKTKDFPSLQVNLVSCVVSVHAYEYTDALVRYHDPDPHDVPPDWDWDDQVSVCDHSNHGDHDPDDDTGGGMDIHGRVSHQWYRYSQHIAGPSRNVRSVVVVVVD

CATH classification: 1.20.120.420 (+1 more: 3.40.50.10470)

Sequence (712 aa):
MEIRYTPKELTKLPRTVEYKNKSVYMINQRLLPKEFKVEKFSKVEEVAEAIKNMTVRGAPAIGAAAGFGLALYAETSKAKTKEEFLDGFEKAYEILKNTRPTAVNLFWALNRIKKLVEEHSEDPLDEIKRLIVQEAYKIADEDVEANLRMGHYGAEVLPEGNILTHCNAGSLATVHLGTVGSVVRVMHKDGSLKLLWLDETRPVLQGARLSAWEYSYDGLNVKLIADNAAAFVMQQGFVDAIIVGADRIVANGDFANKIGTYMLAVLAREHGIPFFAVAPLSSIDMELKSGKDIPIEERSPEEVLTCGGCRIAPDVPVYNPAFDVTPHKYLTGIITDRGVVWPPFKRNLKKLFEVNMEIRYTPKELTKLPRTVEYKNKSVYMINQRLLPKEFKVEKFSKVEEVAEAIKNMTVRGAPAIGAAAGFGLALYAETSKAKTKEEFLDGFEKAYEILKNTRPTAVNLFWALNRIKKLVEEHSEDPLDEIKRLIVQEAYKIADEDVEANLRMGHYGAEVLPEGNILTHCNAGSLATVHLGTVGSVVRVMHKDGSLKLLWLDETRPVLQGARLSAWEYSYDGLNVKLIADNAAAFVMQQGFVDAIIVGADRIVANGDFANKIGTYMLAVLAREHGIPFFAVAPLSSIDMELKSGKDIPIEERSPEEVLTCGGCRIAPDVPVYNPAFDVTPHKYLTGIITDRGVVWPPFKRNLKKLFEVN

Nearest PDB structures (foldseek):
  6a35-assembly2_D  TM=1.000E+00  e=7.443E-64  Pyrococcus horikoshii OT3
  1t9k-assembly1_A  TM=8.849E-01  e=7.024E-38  Thermotoga maritima
  2yvk-assembly2_D  TM=8.508E-01  e=9.974E-37  Bacillus subtilis
  4ldr-assembly1_A  TM=9.427E-01  e=4.964E-33  Homo sapiens
  4ldq-assembly1_A  TM=9.456E-01  e=1.419E-32  Homo sapiens

Radius of gyration: 29.94 Å; Cα contacts (8 Å, |Δi|>4): 1588; chains: 2; bounding box: 64×84×78 Å

InterPro domains:
  IPR000649 Initiation factor 2B-related [PF01008] (56-342)
  IPR005251 Methylthioribose-1-phosphate isomerase [MF_01678] (14-352)
  IPR005251 Methylthioribose-1-phosphate isomerase [TIGR00512] (15-341)
  IPR011559 Initiation factor 2B alpha/beta/delta [TIGR00524] (43-342)
  IPR027363 Methylthioribose-1-phosphate isomerase, N-terminal [G3DSA:1.20.120.420] (1-156)
  IPR037171 NagB/RpiA transferase-like [SSF100950] (11-348)
  IPR042529 Initiation factor 2B-like, C-terminal [G3DSA:3.40.50.10470] (157-364)

Organism: Pyrococcus horikoshii (strain ATCC 700860 / DSM 12428 / JCM 9974 / NBRC 100139 / OT-3) (NCBI:txid70601)

Secondary structure (DSSP, 8-state):
------HHHH-SSPPSEEEETTEEEEE-TTTTTT---EEEE-SHHHHHHHHHTTSS-SHHHHHHHHHHHHHHHHHH---SSHHHHHHHHHHHHHHHHTSSSS-HHHHHHHHHHHHHHHHTTTS-HHHHHHHHHHHHHHHHHHHHHHHHHHHHHHHHHSPSEEEEE-S--BGGGSSSSBSHHHHHHHHHHTT-EEEEEEE--TTTTHIIIIIHHHHHHTT--EEEE-GGGHHHHHHTT--SEEEE--SEEETTS-EEEETTHHHHHHHHHHTT--EEEE--GGGEETT--SGGGSPPPB--THHHHEETTEE-S-S--B--BSEEEE-GGG-SEEEEBTEEE-SSHHHHHHHHHH--/------HHHH-SSPPSEEEETTEEEEE-TTTTTT---EEEE-SHHHHHHHHHTTSS-SHHHHHHHHHHHHHHHHHH----SHHHHHHHHHHHHHHHHTS-SS-HHHHHHHHHHHHHHHTTTTS-SHHHHHHHHHHHHHHHHHHHHHHHHHHHHHHHHSPSEEEEE-S--BGGGSSSSBSHHHHHHHHHHTT-EEEEEEE--TTTTHIIIIIHHHHHHTT--EEEE-GGGHHHHHHTT--SEEEE--SEEETTS-EEEETTHHHHHHHHHHTT--EEEE--GGGEETT--SGGGS---B--THHHHEETTEE-S-S--B--BSEEEE-GGG-SEEEETTEEE-SSHHHHHHHHHHT-